Protein AF-0000000069703713 (afdb_homodimer)

Nearest PDB structures (foldseek):
  3g68-assembly1_B  TM=9.182E-01  e=4.072E-23  Clostridioides difficile 630
  3knz-assembly3_F  TM=9.011E-01  e=2.099E-21  Salmonella enterica subsp. enterica serovar Typhimurium
  3knz-assembly1_B  TM=8.961E-01  e=1.619E-21  Salmonella enterica subsp. enterica serovar Typhimurium
  3knz-assembly2_C  TM=8.977E-01  e=2.583E-21  Salmonella enterica subsp. enterica serovar Typhimurium
  3tbf-assembly1_B  TM=8.694E-01  e=6.570E-21  Francisella tularensis subsp. tularensis

Radius of gyration: 24.42 Å; Cα contacts (8 Å, |Δi|>4): 1445; chains: 2; bounding box: 56×68×53 Å

Solvent-accessible surface area (backbone atoms only — not comparable to full-atom values): 35842 Å² total; per-residue (Å²): 132,83,80,45,65,64,53,39,53,71,42,33,42,62,44,51,51,52,36,68,73,44,41,65,72,36,39,37,53,59,46,55,47,33,65,74,34,84,71,53,23,36,37,36,35,22,52,53,61,48,31,21,26,46,42,22,30,41,45,44,28,35,70,72,59,61,25,44,69,46,79,38,44,25,55,57,38,61,76,58,47,81,80,64,90,70,58,59,42,34,39,38,44,34,59,72,14,32,49,40,43,51,47,53,27,48,51,57,44,43,74,71,71,44,64,35,30,23,39,16,33,29,76,81,21,66,38,32,67,69,37,77,32,58,28,52,48,62,69,51,84,74,85,51,98,59,82,50,39,60,39,49,36,47,29,50,49,49,48,50,50,42,50,46,46,28,40,58,67,66,72,40,50,71,67,54,50,52,48,52,53,50,50,51,49,50,52,40,68,42,43,67,58,39,52,53,52,42,50,53,49,47,63,75,41,43,65,60,51,39,67,44,58,29,40,38,27,29,7,54,71,28,34,26,15,42,14,39,38,41,16,49,44,25,15,54,49,49,40,41,57,41,40,37,29,42,51,66,62,34,73,54,42,60,59,59,38,64,32,67,50,28,33,34,37,42,46,37,48,51,96,44,71,68,61,49,50,50,47,63,66,46,36,86,48,27,59,42,56,35,34,39,32,23,29,71,60,79,49,97,49,33,50,44,54,60,55,72,59,60,66,59,59,37,43,70,57,58,41,54,47,44,53,48,52,23,56,50,33,11,49,64,61,67,48,62,83,86,58,74,89,69,84,54,51,46,71,75,66,58,51,52,102,130,82,79,47,64,65,53,38,54,70,42,32,43,62,42,50,50,51,35,67,73,42,42,66,72,37,39,38,53,59,45,55,47,33,63,76,36,83,72,54,23,36,36,36,35,22,53,54,61,48,33,22,24,47,41,22,30,39,47,44,28,34,68,72,60,61,25,43,68,45,78,37,43,24,56,58,38,60,77,58,47,79,82,63,88,71,56,59,40,34,39,37,44,34,58,73,15,33,49,39,42,50,47,53,28,49,49,57,44,44,73,72,71,43,66,36,30,22,40,16,34,30,76,82,21,66,39,32,68,70,37,75,31,59,27,52,49,62,69,51,84,75,86,50,97,58,82,49,39,61,40,50,37,47,29,50,50,49,48,49,48,42,50,45,46,27,42,57,68,66,71,38,51,72,66,54,49,51,48,52,53,51,51,50,51,50,53,38,70,43,42,66,59,37,53,52,52,41,51,52,51,47,63,73,41,42,65,59,50,39,67,46,57,29,40,40,28,29,7,55,71,27,35,26,15,42,13,38,38,41,15,49,44,25,16,53,50,49,39,39,59,40,41,37,29,42,52,66,62,33,71,53,41,60,60,59,37,64,32,65,50,29,33,35,38,43,48,38,48,50,95,45,72,67,61,50,50,50,46,63,67,47,35,84,47,28,59,41,57,34,34,39,31,22,30,71,62,80,49,96,48,34,53,44,55,60,55,72,57,61,66,61,59,36,43,68,56,57,42,53,46,45,54,49,50,23,55,49,34,12,49,62,60,66,48,61,83,86,58,73,88,69,82,53,53,45,71,76,66,58,50,51,102

Secondary structure (DSSP, 8-state):
----HHHHHHHHHHHHHHHHHHHHHHTHHHHHHHHHS--SEEEEE--HHHHHHHHHHHHIIIIIH--EEEEE-HHHHHHH-PPPTT--EEEEE-SSS-BHHHHHHHHHHHHTT--EEEEES-TTSHHHHHSSEEEE-------SSS-SHHHHHHHHHHHHHHHHHHHHTTSS-HHHHHHHHHHHHHHHHHHHHHHHHHHHHHHHTHHHHHH-SEEEEEE-TTHHHHHHHHHHHHHHHT-S-EEEEEHHHHTTTGGGG--TTEEEEEEESS--HHHHHHHHHHGGGSSEEEEEESS----TTEEE------GGGTHHHHHHHHHHHHHHHHHHTT--TTS-S-SSHHHHHT-B-/----HHHHHHHHHHHHHHHHHHHHHHTHHHHHHHHHS--SEEEEE--HHHHHHHHHHHHIIIIIH--EEEEE-HHHHHHH-PPPTT--EEEEE-SSS-BHHHHHHHHHHHHTT--EEEEES-TTSHHHHHSSEEEE-------SSS-SHHHHHHHHHHHHHHHHHHHHTTSS-HHHHHHHHHHHHHHHHHHHHHHHHHHHHHHHTHHHHHH-SEEEEEE-TTHHHHHHHHHHHHHHHT-S-EEEEEHHHHTTTGGGG--TTEEEEEEESS--HHHHHHHHHHGGGSSEEEEEESS----TTEEE------GGGTHHHHHHHHHHHHHHHHHHTT--TTS-S-SSHHHHHT-B-

Foldseek 3Di:
DDDDLVNLLVCLLVQLVVCLVCVCVLCVVLLVLLLVDAAQEEEEADDFLLLLLCQLQQCVLCVQQNRHYHYDHQQCCLPPNDDDPNGQAYEYEDAALWFPSSLSSQVNCVVVPHFYEYEYCDCPHPNNVSGPYYRHLRSHDDPQPQDHSSSLSSNSSSSVSSLSSRVSVVSADPVRSVVVSVVSNVLSVLSVLLVVLLVVLCVLCVVLLQQAQEEAEEDARSCLSLQQNLQSLQCLQVVHHYGYYYLVRCVVPVLVVAAARYEYEYEEADDDPSSVVVQVVRQVGYVHYAYEYCPPDDDSRYRHSHHRDDSSCSSSRSNSSSSVSNNSSSVSNVHDSVDDPDDCVCVVVVRTD/DDDDLVNLLVCLLVQLVVCLVCVCVLCVVLLVLLLVDAAQEEEEADDFLLLLLCQLQQCVLCVQQNRHYHYDHQQCCLPPNDDDPNGQAYEYEDAALWFPSSLSSQVNCVVVPHFYEYEYCDCPHPNNVSGPYYRHLRRHDDPQPQDHSSSLSSNSSSSVSSLSSRVSVVSADPVRSVVVSVVSNVLSVLSVLLVVLLVVLCVLCVVLLQQAQEEAEEDARSCLSLQQNLQSLQCLQVVHHYGYYYLVRCVVPVLVVAAARYEYEYEEADDDPSSVVVQVVRQVGYVHYAYEYCPPDDDSRYRHSHHRDDSSCSSSRSNSSSSVSNNSSSVSNVHDSVDDPDDCVCVVVVRTD

InterPro domains:
  IPR001347 SIS domain [PF01380] (39-163)
  IPR001347 SIS domain [PS51464] (29-171)
  IPR035466 GlmS/AgaS, SIS domain 1 [cd05008] (41-155)
  IPR035490 GlmS/FrlB, SIS domain 2 [cd05009] (202-346)
  IPR046348 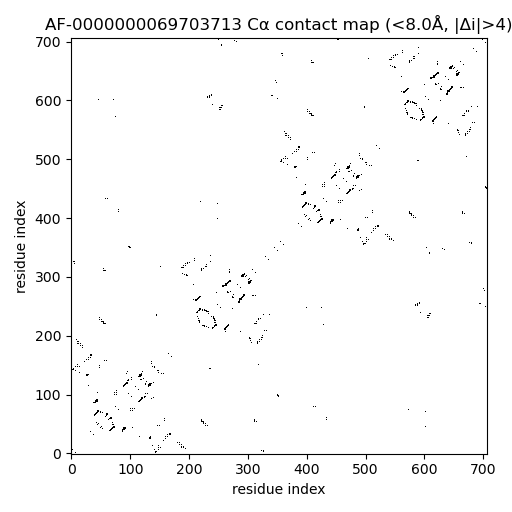SIS domain superfamily [SSF53697] (5-342)

Structure (mmCIF, N/CA/C/O backbone):
data_AF-0000000069703713-model_v1
#
loop_
_entity.id
_entity.type
_entity.pdbx_description
1 polymer 'Glutamine--fructose-6-phosphate aminotransferase'
#
loop_
_atom_site.group_PDB
_atom_site.id
_atom_site.type_symbol
_atom_site.label_atom_id
_atom_site.label_alt_id
_atom_site.label_comp_id
_atom_site.label_asym_id
_atom_site.label_entity_id
_atom_site.label_seq_id
_atom_site.pdbx_PDB_ins_code
_atom_site.Cartn_x
_atom_site.Cartn_y
_atom_site.Cartn_z
_atom_site.occupancy
_atom_site.B_iso_or_equiv
_atom_site.auth_seq_id
_atom_site.auth_comp_id
_atom_site.auth_asym_id
_atom_site.auth_atom_id
_atom_site.pdbx_PDB_model_num
ATOM 1 N N . MET A 1 1 ? 12.289 36.125 -5.887 1 68.69 1 MET A N 1
ATOM 2 C CA . MET A 1 1 ? 12.961 34.844 -5.773 1 68.69 1 MET A CA 1
ATOM 3 C C . MET A 1 1 ? 12.008 33.719 -6.141 1 68.69 1 MET A C 1
ATOM 5 O O . MET A 1 1 ? 10.805 33.812 -5.898 1 68.69 1 MET A O 1
ATOM 9 N N . ARG A 1 2 ? 12.43 32.75 -6.898 1 86.44 2 ARG A N 1
ATOM 10 C CA . ARG A 1 2 ? 11.617 31.609 -7.309 1 86.44 2 ARG A CA 1
ATOM 11 C C . ARG A 1 2 ? 11.234 30.75 -6.109 1 86.44 2 ARG A C 1
ATOM 13 O O . ARG A 1 2 ? 12.078 30.469 -5.25 1 86.44 2 ARG A O 1
ATOM 20 N N . PRO A 1 3 ? 10 30.469 -5.969 1 92.5 3 PRO A N 1
ATOM 21 C CA . PRO A 1 3 ? 9.555 29.656 -4.836 1 92.5 3 PRO A CA 1
ATOM 22 C C . PRO A 1 3 ? 10.242 28.281 -4.797 1 92.5 3 PRO A C 1
ATOM 24 O O . PRO A 1 3 ? 10.57 27.719 -5.844 1 92.5 3 PRO A O 1
ATOM 27 N N . THR A 1 4 ? 10.508 27.875 -3.604 1 94.31 4 THR A N 1
ATOM 28 C CA . THR A 1 4 ? 11 26.531 -3.318 1 94.31 4 THR A CA 1
ATOM 29 C C . THR A 1 4 ? 10.078 25.797 -2.346 1 94.31 4 THR A C 1
ATOM 31 O O . THR A 1 4 ? 9.07 26.359 -1.905 1 94.31 4 THR A O 1
ATOM 34 N N . MET A 1 5 ? 10.391 24.578 -2.061 1 95.88 5 MET A N 1
ATOM 35 C CA . MET A 1 5 ? 9.633 23.859 -1.046 1 95.88 5 MET A CA 1
ATOM 36 C C . MET A 1 5 ? 9.641 24.609 0.282 1 95.88 5 MET A C 1
ATOM 38 O O . MET A 1 5 ? 8.617 24.672 0.97 1 95.88 5 MET A O 1
ATOM 42 N N . MET A 1 6 ? 10.789 25.203 0.591 1 96.06 6 MET A N 1
ATOM 43 C CA . MET A 1 6 ? 10.922 25.906 1.868 1 96.06 6 MET A CA 1
ATOM 44 C C . MET A 1 6 ? 10.008 27.125 1.922 1 96.06 6 MET A C 1
ATOM 46 O O . MET A 1 6 ? 9.516 27.484 2.99 1 96.06 6 MET A O 1
ATOM 50 N N . THR A 1 7 ? 9.789 27.719 0.748 1 96.44 7 THR A N 1
ATOM 51 C CA . THR A 1 7 ? 8.836 28.812 0.687 1 96.44 7 THR A CA 1
ATOM 52 C C . THR A 1 7 ? 7.469 28.375 1.208 1 96.44 7 THR A C 1
ATOM 54 O O . THR A 1 7 ? 6.906 29.016 2.102 1 96.44 7 THR A O 1
ATOM 57 N N . TYR A 1 8 ? 6.988 27.281 0.753 1 96.19 8 TYR A N 1
ATOM 58 C CA . TYR A 1 8 ? 5.652 26.812 1.101 1 96.19 8 TYR A CA 1
ATOM 59 C C . TYR A 1 8 ? 5.629 26.234 2.512 1 96.19 8 TYR A C 1
ATOM 61 O O . TYR A 1 8 ? 4.625 26.344 3.221 1 96.19 8 TYR A O 1
ATOM 69 N N . ILE A 1 9 ? 6.723 25.609 2.939 1 97.31 9 ILE A N 1
ATOM 70 C CA . ILE A 1 9 ? 6.82 25.109 4.309 1 97.31 9 ILE A CA 1
ATOM 71 C C . ILE A 1 9 ? 6.719 26.281 5.289 1 97.31 9 ILE A C 1
ATOM 73 O O . ILE A 1 9 ? 5.973 26.219 6.27 1 97.31 9 ILE A O 1
ATOM 77 N N . SER A 1 10 ? 7.348 27.344 5.004 1 97.06 10 SER A N 1
ATOM 78 C CA . SER A 1 10 ? 7.367 28.516 5.867 1 97.06 10 SER A CA 1
ATOM 79 C C . SER A 1 10 ? 6 29.188 5.914 1 97.06 10 SER A C 1
ATOM 81 O O . SER A 1 10 ? 5.68 29.891 6.879 1 97.06 10 SER A O 1
ATOM 83 N N . GLU A 1 11 ? 5.215 28.969 4.918 1 96.56 11 GLU A N 1
ATOM 84 C CA . GLU A 1 11 ? 3.896 29.594 4.824 1 96.56 11 GLU A CA 1
ATOM 85 C C . GLU A 1 11 ? 2.832 28.719 5.488 1 96.56 11 GLU A C 1
ATOM 87 O O . GLU A 1 11 ? 1.693 29.156 5.672 1 96.56 11 GLU A O 1
ATOM 92 N N . GLU A 1 12 ? 3.182 27.547 5.883 1 97.5 12 GLU A N 1
ATOM 93 C CA . GLU A 1 12 ? 2.201 26.594 6.387 1 97.5 12 GLU A CA 1
ATOM 94 C C . GLU A 1 12 ? 1.454 27.156 7.594 1 97.5 12 GLU A C 1
ATOM 96 O O . GLU A 1 12 ? 0.23 27.031 7.684 1 97.5 12 GLU A O 1
ATOM 101 N N . PRO A 1 13 ? 2.18 27.812 8.594 1 97.62 13 PRO A N 1
ATOM 102 C CA . PRO A 1 13 ? 1.431 28.312 9.742 1 97.62 13 PRO A CA 1
ATOM 103 C C . PRO A 1 13 ? 0.309 29.281 9.344 1 97.62 13 PRO A C 1
ATOM 105 O O . PRO A 1 13 ? -0.834 29.109 9.781 1 97.62 13 PRO A O 1
ATOM 108 N N . ALA A 1 14 ? 0.618 30.188 8.477 1 97.19 14 ALA A N 1
ATOM 109 C CA . ALA A 1 14 ? -0.374 31.172 8.055 1 97.19 14 ALA A CA 1
ATOM 110 C C . ALA A 1 14 ? -1.484 30.516 7.238 1 97.19 14 ALA A C 1
ATOM 112 O O . ALA A 1 14 ? -2.662 30.828 7.414 1 97.19 14 ALA A O 1
ATOM 113 N N . CYS A 1 15 ? -1.115 29.641 6.383 1 96.88 15 CYS A N 1
ATOM 114 C CA . CYS A 1 15 ? -2.074 28.969 5.52 1 96.88 15 CYS A CA 1
ATOM 115 C C . CYS A 1 15 ? -3.053 28.141 6.344 1 96.88 15 CYS A C 1
ATOM 117 O O . CYS A 1 15 ? -4.266 28.234 6.152 1 96.88 15 CYS A O 1
ATOM 119 N N . LEU A 1 16 ? -2.557 27.359 7.27 1 98.12 16 LEU A N 1
ATOM 120 C CA . LEU A 1 16 ? -3.395 26.5 8.086 1 98.12 16 LEU A CA 1
ATOM 121 C C . LEU A 1 16 ? -4.273 27.312 9.023 1 98.12 16 LEU A C 1
ATOM 123 O O . LEU A 1 16 ? -5.426 26.953 9.281 1 98.12 16 LEU A O 1
ATOM 127 N N . ALA A 1 17 ? -3.711 28.406 9.516 1 97.62 17 ALA A N 1
ATOM 128 C CA . ALA A 1 17 ? -4.512 29.297 10.344 1 97.62 17 ALA A CA 1
ATOM 129 C C . ALA A 1 17 ? -5.699 29.859 9.562 1 97.62 17 ALA A C 1
ATOM 131 O O . ALA A 1 17 ? -6.801 29.984 10.102 1 97.62 17 ALA A O 1
ATOM 132 N N . GLN A 1 18 ? -5.453 30.203 8.359 1 96.75 18 GLN A N 1
ATOM 133 C CA . GLN A 1 18 ? -6.52 30.734 7.512 1 96.75 18 GLN A CA 1
ATOM 134 C C . GLN A 1 18 ? -7.59 29.672 7.266 1 96.75 18 GLN A C 1
ATOM 136 O O . GLN A 1 18 ? -8.781 29.984 7.246 1 96.75 18 GLN A O 1
ATOM 141 N N . ILE A 1 19 ? -7.195 28.438 7.074 1 97.44 19 ILE A N 1
ATOM 142 C CA . ILE A 1 19 ? -8.133 27.328 6.891 1 97.44 19 ILE A CA 1
ATOM 143 C C . ILE A 1 19 ? -9.016 27.188 8.125 1 97.44 19 ILE A C 1
ATOM 145 O O . ILE A 1 19 ? -10.234 27.078 8.016 1 97.44 19 ILE A O 1
ATOM 149 N N . LEU A 1 20 ? -8.414 27.297 9.281 1 97.69 20 LEU A N 1
ATOM 150 C CA . LEU A 1 20 ? -9.148 27.141 10.539 1 97.69 20 LEU A CA 1
ATOM 151 C C . LEU A 1 20 ? -10.18 28.25 10.703 1 97.69 20 LEU A C 1
ATOM 153 O O . LEU A 1 20 ? -11.289 28 11.18 1 97.69 20 LEU A O 1
ATOM 157 N N . ARG A 1 21 ? -9.859 29.391 10.227 1 95.94 21 ARG A N 1
ATOM 158 C CA . ARG A 1 21 ? -10.758 30.531 10.383 1 95.94 21 ARG A CA 1
ATOM 159 C C . ARG A 1 21 ? -11.961 30.406 9.453 1 95.94 21 ARG A C 1
ATOM 161 O O . ARG A 1 21 ? -13.07 30.812 9.805 1 95.94 21 ARG A O 1
ATOM 168 N N . GLY A 1 22 ? -11.781 29.781 8.281 1 95.12 22 GLY A N 1
ATOM 169 C CA . GLY A 1 22 ? -12.828 29.828 7.273 1 95.12 22 GLY A CA 1
ATOM 170 C C . GLY A 1 22 ? -13.375 28.453 6.941 1 95.12 22 GLY A C 1
ATOM 171 O O . GLY A 1 22 ? -14.07 28.281 5.938 1 95.12 22 GLY A O 1
ATOM 172 N N . TYR A 1 23 ? -13.117 27.453 7.793 1 94.56 23 TYR A N 1
ATOM 173 C CA . TYR A 1 23 ? -13.383 26.078 7.363 1 94.56 23 TYR A CA 1
ATOM 174 C C . TYR A 1 23 ? -14.883 25.828 7.227 1 94.56 23 TYR A C 1
ATOM 176 O O . TYR A 1 23 ? -15.312 25.078 6.355 1 94.56 23 TYR A O 1
ATOM 184 N N . ARG A 1 24 ? -15.727 26.5 8.016 1 94.25 24 ARG A N 1
ATOM 185 C CA . ARG A 1 24 ? -17.156 26.25 7.965 1 94.25 24 ARG A CA 1
ATOM 186 C C . ARG A 1 24 ? -17.75 26.688 6.625 1 94.25 24 ARG A C 1
ATOM 188 O O . ARG A 1 24 ? -18.578 25.984 6.039 1 94.25 24 ARG A O 1
ATOM 195 N N . GLN A 1 25 ? -17.25 27.828 6.191 1 95.62 25 GLN A N 1
ATOM 196 C CA . GLN A 1 25 ? -17.719 28.328 4.898 1 95.62 25 GLN A CA 1
ATOM 197 C C . GLN A 1 25 ? -17.172 27.469 3.758 1 95.62 25 GLN A C 1
ATOM 199 O O . GLN A 1 25 ? -17.906 27.109 2.838 1 95.62 25 GLN A O 1
ATOM 204 N N . LYS A 1 26 ? -15.93 27.109 3.832 1 95.62 26 LYS A N 1
ATOM 205 C CA . LYS A 1 26 ? -15.258 26.391 2.76 1 95.62 26 LYS A CA 1
ATOM 206 C C . LYS A 1 26 ? -15.766 24.953 2.672 1 95.62 26 LYS A C 1
ATOM 208 O O . LYS A 1 26 ? -15.719 24.328 1.604 1 95.62 26 LYS A O 1
ATOM 213 N N . LEU A 1 27 ? -16.266 24.406 3.834 1 96.75 27 LEU A N 1
ATOM 214 C CA . LEU A 1 27 ? -16.75 23.016 3.896 1 96.75 27 LEU A CA 1
ATOM 215 C C . LEU A 1 27 ? -18.266 22.984 4.07 1 96.75 27 LEU A C 1
ATOM 217 O O . LEU A 1 27 ? -18.812 21.984 4.547 1 96.75 27 LEU A O 1
ATOM 221 N N . ALA A 1 28 ? -18.969 24.031 3.662 1 96.31 28 ALA A N 1
ATOM 222 C CA . ALA A 1 28 ? -20.406 24.172 3.877 1 96.31 28 ALA A CA 1
ATOM 223 C C . ALA A 1 28 ? -21.188 23.078 3.15 1 96.31 28 ALA A C 1
ATOM 225 O O . ALA A 1 28 ? -22.219 22.609 3.639 1 96.31 28 ALA A O 1
ATOM 226 N N . ALA A 1 29 ? -20.703 22.703 1.994 1 96.69 29 ALA A N 1
ATOM 227 C CA . ALA A 1 29 ? -21.406 21.703 1.193 1 96.69 29 ALA A CA 1
ATOM 228 C C . ALA A 1 29 ? -21.516 20.375 1.938 1 96.69 29 ALA A C 1
ATOM 230 O O . ALA A 1 29 ? -22.562 19.734 1.936 1 96.69 29 ALA A O 1
ATOM 231 N N . ILE A 1 30 ? -20.469 20 2.555 1 96.75 30 ILE A N 1
ATOM 232 C CA . ILE A 1 30 ? -20.453 18.703 3.246 1 96.75 30 ILE A CA 1
ATOM 233 C C . ILE A 1 30 ? -21.25 18.812 4.547 1 96.75 30 ILE A C 1
ATOM 235 O O . ILE A 1 30 ? -21.906 17.859 4.965 1 96.75 30 ILE A O 1
ATOM 239 N N . GLU A 1 31 ? -21.203 19.953 5.172 1 96.38 31 GLU A N 1
ATOM 240 C CA . GLU A 1 31 ? -22.016 20.172 6.367 1 96.38 31 GLU A CA 1
ATOM 241 C C . GLU A 1 31 ? -23.5 20.031 6.055 1 96.38 31 GLU A C 1
ATOM 243 O O . GLU A 1 31 ? -24.234 19.359 6.789 1 96.38 31 GLU A O 1
ATOM 248 N N . THR A 1 32 ? -23.922 20.625 4.992 1 97.06 32 THR A N 1
ATOM 249 C CA . THR A 1 32 ? -25.312 20.547 4.562 1 97.06 32 THR A CA 1
ATOM 250 C C . THR A 1 32 ? -25.703 19.109 4.262 1 97.06 32 THR A C 1
ATOM 252 O O . THR A 1 32 ? -26.766 18.641 4.688 1 97.06 32 THR A O 1
ATOM 255 N N . PHE A 1 33 ? -24.828 18.453 3.602 1 97.25 33 PHE A N 1
ATOM 256 C CA . PHE A 1 33 ? -25.094 17.062 3.26 1 97.25 33 PHE A CA 1
ATOM 257 C C . PHE A 1 33 ? -25.219 16.203 4.516 1 97.25 33 PHE A C 1
ATOM 259 O O . PHE A 1 33 ? -26.172 15.422 4.652 1 97.25 33 PHE A O 1
ATOM 266 N N . ALA A 1 34 ? -24.297 16.406 5.445 1 96.25 34 ALA A N 1
ATOM 267 C CA . ALA A 1 34 ? -24.25 15.586 6.656 1 96.25 34 ALA A CA 1
ATOM 268 C C . ALA A 1 34 ? -25.438 15.875 7.562 1 96.25 34 ALA A C 1
ATOM 270 O O . ALA A 1 34 ? -25.828 15.031 8.375 1 96.25 34 ALA A O 1
ATOM 271 N N . ARG A 1 35 ? -25.984 17.031 7.41 1 95.44 35 ARG A N 1
ATOM 272 C CA . ARG A 1 35 ? -27.188 17.391 8.164 1 95.44 35 ARG A CA 1
ATOM 273 C C . ARG A 1 35 ? -28.391 16.609 7.66 1 95.44 35 ARG A C 1
ATOM 275 O O . ARG A 1 35 ? -29.281 16.266 8.438 1 95.44 35 ARG A O 1
ATOM 282 N N . GLN A 1 36 ? -28.328 16.281 6.402 1 96.12 36 GLN A N 1
ATOM 283 C CA . GLN A 1 36 ? -29.5 15.688 5.758 1 96.12 36 GLN A CA 1
ATOM 284 C C . GLN A 1 36 ? -29.359 14.172 5.645 1 96.12 36 GLN A C 1
ATOM 286 O O . GLN A 1 36 ? -30.359 13.461 5.492 1 96.12 36 GLN A O 1
ATOM 291 N N . HIS A 1 37 ? -28.125 13.742 5.719 1 96.12 37 HIS A N 1
ATOM 292 C CA . HIS A 1 37 ? -27.875 12.328 5.492 1 96.12 37 HIS A CA 1
ATOM 293 C C . HIS A 1 37 ? -26.922 11.758 6.527 1 96.12 37 HIS A C 1
ATOM 295 O O . HIS A 1 37 ? -25.859 12.328 6.766 1 96.12 37 HIS A O 1
ATOM 301 N N . PRO A 1 38 ? -27.312 10.648 7.113 1 95.12 38 PRO A N 1
ATOM 302 C CA . PRO A 1 38 ? -26.312 9.977 7.961 1 95.12 38 PRO A CA 1
ATOM 303 C C . PRO A 1 38 ? -25.094 9.508 7.18 1 95.12 38 PRO A C 1
ATOM 305 O O . PRO A 1 38 ? -25.234 8.992 6.066 1 95.12 38 PRO A O 1
ATOM 308 N N . VAL A 1 39 ? -23.938 9.719 7.762 1 97 39 VAL A N 1
ATOM 309 C CA . VAL A 1 39 ? -22.688 9.289 7.129 1 97 39 VAL A CA 1
ATOM 310 C C . VAL A 1 39 ? -22 8.25 8 1 97 39 VAL A C 1
ATOM 312 O O . VAL A 1 39 ? -21.453 8.578 9.055 1 97 39 VAL A O 1
ATOM 315 N N . ARG A 1 40 ? -22.016 7.016 7.531 1 96.12 40 ARG A N 1
ATOM 316 C CA . ARG A 1 40 ? -21.391 5.938 8.281 1 96.12 40 ARG A CA 1
ATOM 317 C C . ARG A 1 40 ? -20.141 5.438 7.574 1 96.12 40 ARG A C 1
ATOM 319 O O . ARG A 1 40 ? -19.234 4.891 8.211 1 96.12 40 ARG A O 1
ATOM 326 N N . ARG A 1 41 ? -20.094 5.609 6.262 1 97.12 41 ARG A N 1
ATOM 327 C CA . ARG A 1 41 ? -18.969 5.164 5.441 1 97.12 41 ARG A CA 1
ATOM 328 C C . ARG A 1 41 ? -18.625 6.195 4.375 1 97.12 41 ARG A C 1
ATOM 330 O O . ARG A 1 41 ? -19.5 6.621 3.611 1 97.12 41 ARG A O 1
ATOM 337 N N . ILE A 1 42 ? -17.359 6.57 4.352 1 97.81 42 ILE A N 1
ATOM 338 C CA . ILE A 1 42 ? -16.875 7.539 3.375 1 97.81 42 ILE A CA 1
ATOM 339 C C . ILE A 1 42 ? -15.859 6.871 2.443 1 97.81 42 ILE A C 1
ATOM 341 O O . ILE A 1 42 ? -15.016 6.094 2.891 1 97.81 42 ILE A O 1
ATOM 345 N N . LEU A 1 43 ? -16.062 7.051 1.162 1 98.5 43 LEU A N 1
ATOM 346 C CA . LEU A 1 43 ? -15.055 6.684 0.165 1 98.5 43 LEU A CA 1
ATOM 347 C C . LEU A 1 43 ? -14.203 7.887 -0.214 1 98.5 43 LEU A C 1
ATOM 349 O O . LEU A 1 43 ? -14.719 8.906 -0.681 1 98.5 43 LEU A O 1
ATOM 353 N N . LEU A 1 44 ? -12.945 7.793 0.066 1 98.75 44 LEU A N 1
ATOM 354 C CA . LEU A 1 44 ? -11.984 8.797 -0.383 1 98.75 44 LEU A CA 1
ATOM 355 C C . LEU A 1 44 ? -11.258 8.328 -1.641 1 98.75 44 LEU A C 1
ATOM 357 O O . LEU A 1 44 ? -10.625 7.273 -1.644 1 98.75 44 LEU A O 1
ATOM 361 N N . LEU A 1 45 ? -11.383 9.07 -2.73 1 98.69 45 LEU A N 1
ATOM 362 C CA . LEU A 1 45 ? -10.633 8.844 -3.961 1 98.69 45 LEU A CA 1
ATOM 363 C C . LEU A 1 45 ? -9.383 9.703 -3.998 1 98.69 45 LEU A C 1
ATOM 365 O O . LEU A 1 45 ? -9.469 10.938 -4.043 1 98.69 45 LEU A O 1
ATOM 369 N N . ALA A 1 46 ? -8.258 9.047 -3.91 1 97.62 46 ALA A N 1
ATOM 370 C CA . ALA A 1 46 ? -7.02 9.805 -3.781 1 97.62 46 ALA A CA 1
ATOM 371 C C . ALA A 1 46 ? -5.828 9 -4.289 1 97.62 46 ALA A C 1
ATOM 373 O O . ALA A 1 46 ? -5.844 7.766 -4.262 1 97.62 46 ALA A O 1
ATOM 374 N N . THR A 1 47 ? -4.809 9.688 -4.715 1 95 47 THR A N 1
ATOM 375 C CA . THR A 1 47 ? -3.547 9.094 -5.137 1 95 47 THR A CA 1
ATOM 376 C C . THR A 1 47 ? -2.367 9.945 -4.68 1 95 47 THR A C 1
ATOM 378 O O . THR A 1 47 ? -2.543 11.094 -4.281 1 95 47 THR A O 1
ATOM 381 N N . GLY A 1 48 ? -1.2 9.367 -4.57 1 94.62 48 GLY A N 1
ATOM 382 C CA . GLY A 1 48 ? 0.005 10.094 -4.207 1 94.62 48 GLY A CA 1
ATOM 383 C C . GLY A 1 48 ? -0.082 10.742 -2.838 1 94.62 48 GLY A C 1
ATOM 384 O O . GLY A 1 48 ? -0.429 10.086 -1.854 1 94.62 48 GLY A O 1
ATOM 385 N N . SER A 1 49 ? 0.252 12.031 -2.826 1 96.31 49 SER A N 1
ATOM 386 C CA . SER A 1 49 ? 0.258 12.766 -1.565 1 96.31 49 SER A CA 1
ATOM 387 C C . SER A 1 49 ? -1.147 12.875 -0.983 1 96.31 49 SER A C 1
ATOM 389 O O . SER A 1 49 ? -1.321 12.875 0.237 1 96.31 49 SER A O 1
ATOM 391 N N . SER A 1 50 ? -2.137 12.938 -1.841 1 97.12 50 SER A N 1
ATOM 392 C CA . SER A 1 50 ? -3.516 12.992 -1.366 1 97.12 50 SER A CA 1
ATOM 393 C C . SER A 1 50 ? -3.902 11.711 -0.639 1 97.12 50 SER A C 1
ATOM 395 O O . SER A 1 50 ? -4.586 11.75 0.386 1 97.12 50 SER A O 1
ATOM 397 N N . LEU A 1 51 ? -3.471 10.625 -1.196 1 97.94 51 LEU A N 1
ATOM 398 C CA . LEU A 1 51 ? -3.721 9.344 -0.544 1 97.94 51 LEU A CA 1
ATOM 399 C C . LEU A 1 51 ? -3.018 9.273 0.807 1 97.94 51 LEU A C 1
ATOM 401 O O . LEU A 1 51 ? -3.598 8.812 1.792 1 97.94 51 LEU A O 1
ATOM 405 N N . ASN A 1 52 ? -1.773 9.695 0.842 1 98.5 52 ASN A N 1
ATOM 406 C CA . ASN A 1 52 ? -1.026 9.703 2.096 1 98.5 52 ASN A CA 1
ATOM 407 C C . ASN A 1 52 ? -1.704 10.578 3.145 1 98.5 52 ASN A C 1
ATOM 409 O O . ASN A 1 52 ? -1.742 10.227 4.324 1 98.5 52 ASN A O 1
ATOM 413 N N . ALA A 1 53 ? -2.209 11.688 2.705 1 98.69 53 ALA A N 1
ATOM 414 C CA . ALA A 1 53 ? -2.943 12.57 3.609 1 98.69 53 ALA A CA 1
ATOM 415 C C . ALA A 1 53 ? -4.191 11.883 4.156 1 98.69 53 ALA A C 1
ATOM 417 O O . ALA A 1 53 ? -4.508 12.008 5.34 1 98.69 53 ALA A O 1
ATOM 418 N N . ALA A 1 54 ? -4.855 11.188 3.291 1 98.81 54 ALA A N 1
ATOM 419 C CA . ALA A 1 54 ? -6.039 10.438 3.707 1 98.81 54 ALA A CA 1
ATOM 420 C C . ALA A 1 54 ? -5.68 9.391 4.754 1 98.81 54 ALA A C 1
ATOM 422 O O . ALA A 1 54 ? -6.426 9.18 5.715 1 98.81 54 ALA A O 1
ATOM 423 N N . LEU A 1 55 ? -4.531 8.766 4.562 1 98.62 55 LEU A N 1
ATOM 424 C CA . LEU A 1 55 ? -4.066 7.785 5.539 1 98.62 55 LEU A CA 1
ATOM 425 C C . LEU A 1 55 ? -3.84 8.438 6.898 1 98.62 55 LEU A C 1
ATOM 427 O O . LEU A 1 55 ? -4.148 7.844 7.938 1 98.62 55 LEU A O 1
ATOM 431 N N . CYS A 1 56 ? -3.404 9.609 6.922 1 98.81 56 CYS A N 1
ATOM 432 C CA . CYS A 1 56 ? -3.141 10.336 8.156 1 98.81 56 CYS A CA 1
ATOM 433 C C . CYS A 1 56 ? -4.434 10.617 8.906 1 98.81 56 CYS A C 1
ATOM 435 O O . CYS A 1 56 ? -4.449 10.633 10.141 1 98.81 56 CYS A O 1
ATOM 437 N N . ALA A 1 57 ? -5.504 10.812 8.172 1 98.62 57 ALA A N 1
ATOM 438 C CA . ALA A 1 57 ? -6.738 11.289 8.781 1 98.62 57 ALA A CA 1
ATOM 439 C C . ALA A 1 57 ? -7.695 10.133 9.062 1 98.62 57 ALA A C 1
ATOM 441 O O . ALA A 1 57 ? -8.664 10.289 9.812 1 98.62 57 ALA A O 1
ATOM 442 N N . ARG A 1 58 ? -7.43 9.016 8.445 1 98.25 58 ARG A N 1
ATOM 443 C CA . ARG A 1 58 ? -8.367 7.895 8.406 1 98.25 58 ARG A CA 1
ATOM 444 C C . ARG A 1 58 ? -8.828 7.512 9.805 1 98.25 58 ARG A C 1
ATOM 446 O O . ARG A 1 58 ? -10.023 7.395 10.062 1 98.25 58 ARG A O 1
ATOM 453 N N . TYR A 1 59 ? -7.867 7.406 10.734 1 97.31 59 TYR A N 1
ATOM 454 C CA . TYR A 1 59 ? -8.195 6.812 12.023 1 97.31 59 TYR A CA 1
ATOM 455 C C . TYR A 1 59 ? -8.867 7.832 12.938 1 97.31 59 TYR A C 1
ATOM 457 O O . TYR A 1 59 ? -9.477 7.461 13.938 1 97.31 59 TYR A O 1
ATOM 465 N N . PHE A 1 60 ? -8.727 9.117 12.57 1 98.12 60 PHE A N 1
ATOM 466 C CA . PHE A 1 60 ? -9.523 10.117 13.273 1 98.12 60 PHE A CA 1
ATOM 467 C C . PHE A 1 60 ? -11.008 9.922 13 1 98.12 60 PHE A C 1
ATOM 469 O O . PHE A 1 60 ? -11.828 9.977 13.914 1 98.12 60 PHE A O 1
ATOM 476 N N . PHE A 1 61 ? -11.398 9.609 11.758 1 97.62 61 PHE A N 1
ATOM 477 C CA . PHE A 1 61 ? -12.766 9.273 11.383 1 97.62 61 PHE A CA 1
ATOM 478 C C . PHE A 1 61 ? -13.242 8.031 12.125 1 97.62 61 PHE A C 1
ATOM 480 O O . PHE A 1 61 ? -14.297 8.039 12.766 1 97.62 61 PHE A O 1
ATOM 487 N N . GLU A 1 62 ? -12.414 7.051 12.109 1 96.69 62 GLU A N 1
ATOM 488 C CA . GLU A 1 62 ? -12.852 5.711 12.492 1 96.69 62 GLU A CA 1
ATOM 489 C C . GLU A 1 62 ? -12.859 5.551 14.016 1 96.69 62 GLU A C 1
ATOM 491 O O . GLU A 1 62 ? -13.852 5.109 14.594 1 96.69 62 GLU A O 1
ATOM 496 N N . GLN A 1 63 ? -11.773 5.941 14.672 1 95.75 63 GLN A N 1
ATOM 497 C CA . GLN A 1 63 ? -11.602 5.652 16.094 1 95.75 63 GLN A CA 1
ATOM 498 C C . GLN A 1 63 ? -12.32 6.688 16.953 1 95.75 63 GLN A C 1
ATOM 500 O O . GLN A 1 63 ? -12.867 6.355 18.016 1 95.75 63 GLN A O 1
ATOM 505 N N . ARG A 1 64 ? -12.328 7.895 16.453 1 94.75 64 ARG A N 1
ATOM 506 C CA . ARG A 1 64 ? -12.938 8.922 17.297 1 94.75 64 ARG A CA 1
ATOM 507 C C . ARG A 1 64 ? -14.445 9.016 17.047 1 94.75 64 ARG A C 1
ATOM 509 O O . ARG A 1 64 ? -15.219 9.297 17.953 1 94.75 64 ARG A O 1
ATOM 516 N N . PHE A 1 65 ? -14.836 8.688 15.773 1 95.44 65 PHE A N 1
ATOM 517 C CA . PHE A 1 65 ? -16.219 9.047 15.484 1 95.44 65 PHE A CA 1
ATOM 518 C C . PHE A 1 65 ? -16.969 7.871 14.875 1 95.44 65 PHE A C 1
ATOM 520 O O . PHE A 1 65 ? -18.172 7.969 14.609 1 95.44 65 PHE A O 1
ATOM 527 N N . GLY A 1 66 ? -16.344 6.84 14.664 1 95.19 66 GLY A N 1
ATOM 528 C CA . GLY A 1 66 ? -17 5.625 14.203 1 95.19 66 GLY A CA 1
ATOM 529 C C . GLY A 1 66 ? -17.406 5.68 12.742 1 95.19 66 GLY A C 1
ATOM 530 O O . GLY A 1 66 ? -18.328 4.984 12.328 1 95.19 66 GLY A O 1
ATOM 531 N N . VAL A 1 67 ? -16.781 6.551 11.969 1 96.62 67 VAL A N 1
ATOM 532 C CA . VAL A 1 67 ? -17.047 6.645 10.531 1 96.62 67 VAL A CA 1
ATOM 533 C C . VAL A 1 67 ? -16.016 5.828 9.766 1 96.62 67 VAL A C 1
ATOM 535 O O . VAL A 1 67 ? -14.82 6.121 9.82 1 96.62 67 VAL A O 1
ATOM 538 N N . LEU A 1 68 ? -16.453 4.789 9.07 1 96.81 68 LEU A N 1
ATOM 539 C CA . LEU A 1 68 ? -15.547 3.953 8.305 1 96.81 68 LEU A CA 1
ATOM 540 C C . LEU A 1 68 ? -15.031 4.699 7.074 1 96.81 68 LEU A C 1
ATOM 542 O O . LEU A 1 68 ? -15.781 5.434 6.43 1 96.81 68 LEU A O 1
ATOM 546 N N . VAL A 1 69 ? -13.797 4.516 6.789 1 97.44 69 VAL A N 1
ATOM 547 C CA . VAL A 1 69 ? -13.18 5.207 5.664 1 97.44 69 VAL A CA 1
ATOM 548 C C . VAL A 1 69 ? -12.555 4.191 4.711 1 97.44 69 VAL A C 1
ATOM 550 O O . VAL A 1 69 ? -11.727 3.373 5.117 1 97.44 69 VAL A O 1
ATOM 553 N N . ASP A 1 70 ? -12.953 4.215 3.488 1 96.88 70 ASP A N 1
ATOM 554 C CA . ASP A 1 70 ? -12.289 3.508 2.4 1 96.88 70 ASP A CA 1
ATOM 555 C C . ASP A 1 70 ? -11.461 4.469 1.548 1 96.88 70 ASP A C 1
ATOM 557 O O . ASP A 1 70 ? -11.953 5.523 1.141 1 96.88 70 ASP A O 1
ATOM 561 N N . ILE A 1 71 ? -10.273 4.145 1.346 1 97.88 71 ILE A N 1
ATOM 562 C CA . ILE A 1 71 ? -9.406 4.938 0.48 1 97.88 71 ILE A CA 1
ATOM 563 C C . ILE A 1 71 ? -9.07 4.145 -0.783 1 97.88 71 ILE A C 1
ATOM 565 O O . ILE A 1 71 ? -8.539 3.037 -0.705 1 97.88 71 ILE A O 1
ATOM 569 N N . LYS A 1 72 ? -9.398 4.727 -1.901 1 97.75 72 LYS A N 1
ATOM 570 C CA . LYS A 1 72 ? -9.172 4.027 -3.164 1 97.75 72 LYS A CA 1
ATOM 571 C C . LYS A 1 72 ? -8.391 4.902 -4.141 1 97.75 72 LYS A C 1
ATOM 573 O O . LYS A 1 72 ? -8.633 6.105 -4.234 1 97.75 72 LYS A O 1
ATOM 578 N N . GLU A 1 73 ? -7.418 4.266 -4.793 1 97.19 73 GLU A N 1
ATOM 579 C CA . GLU A 1 73 ? -6.762 4.91 -5.926 1 97.19 73 GLU A CA 1
ATOM 580 C C . GLU A 1 73 ? -7.684 4.957 -7.145 1 97.19 73 GLU A C 1
ATOM 582 O O . GLU A 1 73 ? -8.188 3.922 -7.59 1 97.19 73 GLU A O 1
ATOM 587 N N . PRO A 1 74 ? -7.805 6.086 -7.773 1 97.25 74 PRO A N 1
ATOM 588 C CA . PRO A 1 74 ? -8.867 6.309 -8.75 1 97.25 74 PRO A CA 1
ATOM 589 C C . PRO A 1 74 ? -8.781 5.363 -9.945 1 97.25 74 PRO A C 1
ATOM 591 O O . PRO A 1 74 ? -9.797 4.816 -10.391 1 97.25 74 PRO A O 1
ATOM 594 N N . TYR A 1 75 ? -7.621 5.172 -10.484 1 95.25 75 TYR A N 1
ATOM 595 C CA . TYR A 1 75 ? -7.492 4.336 -11.672 1 95.25 75 TYR A CA 1
ATOM 596 C C . TYR A 1 75 ? -7.898 2.898 -11.367 1 95.25 75 TYR A C 1
ATOM 598 O O . TYR A 1 75 ? -8.711 2.314 -12.086 1 95.25 75 TYR A O 1
ATOM 606 N N . ASN A 1 76 ? -7.316 2.373 -10.336 1 95.19 76 ASN A N 1
ATOM 607 C CA . ASN A 1 76 ? -7.656 1.014 -9.93 1 95.19 76 ASN A CA 1
ATOM 608 C C . ASN A 1 76 ? -9.133 0.888 -9.578 1 95.19 76 ASN A C 1
ATOM 610 O O . ASN A 1 76 ? -9.789 -0.091 -9.953 1 95.19 76 ASN A O 1
ATOM 614 N N . PHE A 1 77 ? -9.641 1.83 -8.922 1 97 77 PHE A N 1
ATOM 615 C CA . PHE A 1 77 ? -11.047 1.855 -8.531 1 97 77 PHE A CA 1
ATOM 616 C C . PHE A 1 77 ? -11.953 1.815 -9.758 1 97 77 PHE A C 1
ATOM 618 O O . PHE A 1 77 ? -12.898 1.023 -9.812 1 97 77 PHE A O 1
ATOM 625 N N . THR A 1 78 ? -11.633 2.639 -10.742 1 97.19 78 THR A N 1
ATOM 626 C CA . THR A 1 78 ? -12.461 2.768 -11.938 1 97.19 78 THR A CA 1
ATOM 627 C C . THR A 1 78 ? -12.469 1.464 -12.727 1 97.19 78 THR A C 1
ATOM 629 O O . THR A 1 78 ? -13.523 1.019 -13.188 1 97.19 78 THR A O 1
ATOM 632 N N . HIS A 1 79 ? -11.367 0.79 -12.742 1 95.12 79 HIS A N 1
ATOM 633 C CA . HIS A 1 79 ? -11.242 -0.296 -13.703 1 95.12 79 HIS A CA 1
ATOM 634 C C . HIS A 1 79 ? -11.438 -1.652 -13.039 1 95.12 79 HIS A C 1
ATOM 636 O O . HIS A 1 79 ? -11.812 -2.625 -13.695 1 95.12 79 HIS A O 1
ATOM 642 N N . TYR A 1 80 ? -11.297 -1.705 -11.672 1 94.81 80 TYR A N 1
ATOM 643 C CA . TYR A 1 80 ? -11.227 -3.053 -11.117 1 94.81 80 TYR A CA 1
ATOM 644 C C . TYR A 1 80 ? -12.109 -3.184 -9.883 1 94.81 80 TYR A C 1
ATOM 646 O O . TYR A 1 80 ? -12.367 -4.293 -9.414 1 94.81 80 TYR A O 1
ATOM 654 N N . GLU A 1 81 ? -12.586 -2.102 -9.391 1 94.81 81 GLU A N 1
ATOM 655 C CA . GLU A 1 81 ? -13.297 -2.199 -8.117 1 94.81 81 GLU A CA 1
ATOM 656 C C . GLU A 1 81 ? -14.75 -1.757 -8.266 1 94.81 81 GLU A C 1
ATOM 658 O O . GLU A 1 81 ? -15.062 -0.882 -9.07 1 94.81 81 GLU A O 1
ATOM 663 N N . ALA A 1 82 ? -15.656 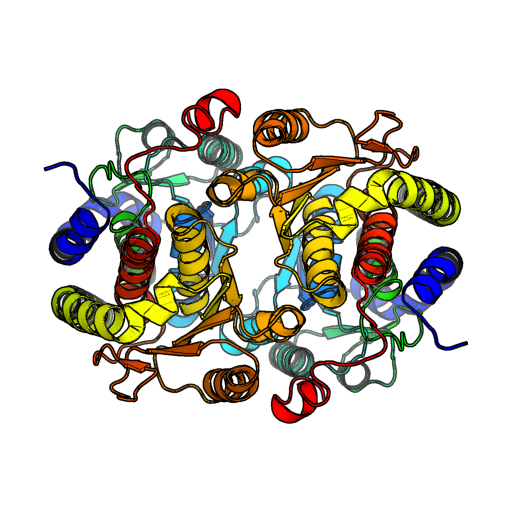-2.395 -7.504 1 92.75 82 ALA A N 1
ATOM 664 C CA . ALA A 1 82 ? -17.047 -1.954 -7.441 1 92.75 82 ALA A CA 1
ATOM 665 C C . ALA A 1 82 ? -17.25 -0.929 -6.328 1 92.75 82 ALA A C 1
ATOM 667 O O . ALA A 1 82 ? -16.438 -0.836 -5.406 1 92.75 82 ALA A O 1
ATOM 668 N N . ILE A 1 83 ? -18.25 -0.2 -6.477 1 94.94 83 ILE A N 1
ATOM 669 C CA . ILE A 1 83 ? -18.656 0.708 -5.41 1 94.94 83 ILE A CA 1
ATOM 670 C C . ILE A 1 83 ? -19.281 -0.085 -4.266 1 94.94 83 ILE A C 1
ATOM 672 O O . ILE A 1 83 ? -20.188 -0.899 -4.492 1 94.94 83 ILE A O 1
ATOM 676 N N . ASP A 1 84 ? -18.734 0.106 -3.062 1 96.25 84 ASP A N 1
ATOM 677 C CA . ASP A 1 84 ? -19.359 -0.491 -1.883 1 96.25 84 ASP A CA 1
ATOM 678 C C . ASP A 1 84 ? -20.797 0.004 -1.705 1 96.25 84 ASP A C 1
ATOM 680 O O . ASP A 1 84 ? -21.031 1.211 -1.629 1 96.25 84 ASP A O 1
ATOM 684 N N . PRO A 1 85 ? -21.75 -0.912 -1.668 1 95.44 85 PRO A N 1
ATOM 685 C CA . PRO A 1 85 ? -23.141 -0.489 -1.553 1 95.44 85 PRO A CA 1
ATOM 686 C C . PRO A 1 85 ? -23.438 0.257 -0.252 1 95.44 85 PRO A C 1
ATOM 688 O O . PRO A 1 85 ? -24.469 0.907 -0.125 1 95.44 85 PRO A O 1
ATOM 691 N N . HIS A 1 86 ? -22.531 0.261 0.687 1 95.5 86 HIS A N 1
ATOM 692 C CA . HIS A 1 86 ? -22.75 0.9 1.979 1 95.5 86 HIS A CA 1
ATOM 693 C C . HIS A 1 86 ? -22.094 2.273 2.037 1 95.5 86 HIS A C 1
ATOM 695 O O . HIS A 1 86 ? -22.109 2.928 3.08 1 95.5 86 HIS A O 1
ATOM 701 N N . THR A 1 87 ? -21.562 2.699 0.896 1 97.19 87 THR A N 1
ATOM 702 C CA . THR A 1 87 ? -20.953 4.023 0.826 1 97.19 87 THR A CA 1
ATOM 703 C C . THR A 1 87 ? -22.016 5.113 0.933 1 97.19 87 THR A C 1
ATOM 705 O O . THR A 1 87 ? -23.016 5.086 0.211 1 97.19 87 THR A O 1
ATOM 708 N N . ASP A 1 88 ? -21.75 6.094 1.858 1 96.94 88 ASP A N 1
ATOM 709 C CA . ASP A 1 88 ? -22.703 7.184 2.059 1 96.94 88 ASP A CA 1
ATOM 710 C C . ASP A 1 88 ? -22.219 8.469 1.398 1 96.94 88 ASP A C 1
ATOM 712 O O . ASP A 1 88 ? -23.016 9.312 1.005 1 96.94 88 ASP A O 1
ATOM 716 N N . LEU A 1 89 ? -20.922 8.641 1.386 1 97.06 89 LEU A N 1
ATOM 717 C CA . LEU A 1 89 ? -20.312 9.891 0.948 1 97.06 89 LEU A CA 1
ATOM 718 C C . LEU A 1 89 ? -19.016 9.617 0.193 1 97.06 89 LEU A C 1
ATOM 720 O O . LEU A 1 89 ? -18.234 8.758 0.592 1 97.06 89 LEU A O 1
ATOM 724 N N . VAL A 1 90 ? -18.844 10.297 -0.906 1 98.62 90 VAL A N 1
ATOM 725 C CA . VAL A 1 90 ? -17.609 10.18 -1.677 1 98.62 90 VAL A CA 1
ATOM 726 C C . VAL A 1 90 ? -16.906 11.539 -1.734 1 98.62 90 VAL A C 1
ATOM 728 O O . VAL A 1 90 ? -17.531 12.555 -2.051 1 98.62 90 VAL A O 1
ATOM 731 N N . VAL A 1 91 ? -15.641 11.57 -1.374 1 98.81 91 VAL A N 1
ATOM 732 C CA . VAL A 1 91 ? -14.797 12.758 -1.5 1 98.81 91 VAL A CA 1
ATOM 733 C C . VAL A 1 91 ? -13.617 12.461 -2.422 1 98.81 91 VAL A C 1
ATOM 735 O O . VAL A 1 91 ? -12.812 11.578 -2.141 1 98.81 91 VAL A O 1
ATOM 738 N N . ALA A 1 92 ? -13.578 13.133 -3.543 1 98.75 92 ALA A N 1
ATOM 739 C CA . ALA A 1 92 ? -12.422 13.094 -4.43 1 98.75 92 ALA A CA 1
ATOM 740 C C . ALA A 1 92 ? -11.398 14.156 -4.043 1 98.75 92 ALA A C 1
ATOM 742 O O . ALA A 1 92 ? -11.742 15.336 -3.904 1 98.75 92 ALA A O 1
ATOM 743 N N . ILE A 1 93 ? -10.164 13.742 -3.84 1 98.31 93 ILE A N 1
ATOM 744 C CA . ILE A 1 93 ? -9.125 14.664 -3.398 1 98.31 93 ILE A CA 1
ATOM 745 C C . ILE A 1 93 ? -8.125 14.891 -4.531 1 98.31 93 ILE A C 1
ATOM 747 O O . ILE A 1 93 ? -7.477 13.953 -4.996 1 98.31 93 ILE A O 1
ATOM 751 N N . SER A 1 94 ? -8.008 16.047 -4.941 1 95.5 94 SER A N 1
ATOM 752 C CA . SER A 1 94 ? -7.055 16.469 -5.969 1 95.5 94 SER A CA 1
ATOM 753 C C . SER A 1 94 ? -6.664 17.938 -5.793 1 95.5 94 SER A C 1
ATOM 755 O O . SER A 1 94 ? -7.453 18.828 -6.098 1 95.5 94 SER A O 1
ATOM 757 N N . GLN A 1 95 ? -5.488 18.141 -5.344 1 92.62 95 GLN A N 1
ATOM 758 C CA . GLN A 1 95 ? -5.074 19.516 -5.086 1 92.62 95 GLN A CA 1
ATOM 759 C C . GLN A 1 95 ? -5.148 20.359 -6.352 1 92.62 95 GLN A C 1
ATOM 761 O O . GLN A 1 95 ? -5.688 21.469 -6.336 1 92.62 95 GLN A O 1
ATOM 766 N N . SER A 1 96 ? -4.629 19.828 -7.461 1 90.19 96 SER A N 1
ATOM 767 C CA . SER A 1 96 ? -4.625 20.578 -8.711 1 90.19 96 SER A CA 1
ATOM 768 C C . SER A 1 96 ? -6.016 20.625 -9.336 1 90.19 96 SER A C 1
ATOM 770 O O . SER A 1 96 ? -6.305 21.5 -10.156 1 90.19 96 SER A O 1
ATOM 772 N N . GLY A 1 97 ? -6.766 19.625 -9.086 1 93.94 97 GLY A N 1
ATOM 773 C CA . GLY A 1 97 ? -8.086 19.5 -9.688 1 93.94 97 GLY A CA 1
ATOM 774 C C . GLY A 1 97 ? -8.047 19.016 -11.125 1 93.94 97 GLY A C 1
ATOM 775 O O . GLY A 1 97 ? -9.023 19.188 -11.859 1 93.94 97 GLY A O 1
ATOM 776 N N . LYS A 1 98 ? -6.914 18.359 -11.477 1 93.19 98 LYS A N 1
ATOM 777 C CA . LYS A 1 98 ? -6.754 18.062 -12.891 1 93.19 98 LYS A CA 1
ATOM 778 C C . LYS A 1 98 ? -6.426 16.578 -13.102 1 93.19 98 LYS A C 1
ATOM 780 O O . LYS A 1 98 ? -6.059 16.172 -14.203 1 93.19 98 LYS A O 1
ATOM 785 N N . SER A 1 99 ? -6.527 15.805 -12.125 1 92.94 99 SER A N 1
ATOM 786 C CA . SER A 1 99 ? -6.223 14.383 -12.25 1 92.94 99 SER A CA 1
ATOM 787 C C . SER A 1 99 ? -7.242 13.672 -13.125 1 92.94 99 SER A C 1
ATOM 789 O O . SER A 1 99 ? -8.414 13.562 -12.766 1 92.94 99 SER A O 1
ATOM 791 N N . ALA A 1 100 ? -6.801 13.086 -14.234 1 94.56 100 ALA A N 1
ATOM 792 C CA . ALA A 1 100 ? -7.688 12.43 -15.195 1 94.56 100 ALA A CA 1
ATOM 793 C C . ALA A 1 100 ? -8.359 11.211 -14.57 1 94.56 100 ALA A C 1
ATOM 795 O O . ALA A 1 100 ? -9.57 11.016 -14.727 1 94.56 100 ALA A O 1
ATOM 796 N N . SER A 1 101 ? -7.582 10.461 -13.875 1 95.5 101 SER A N 1
ATOM 797 C CA . SER A 1 101 ? -8.125 9.242 -13.281 1 95.5 101 SER A CA 1
ATOM 798 C C .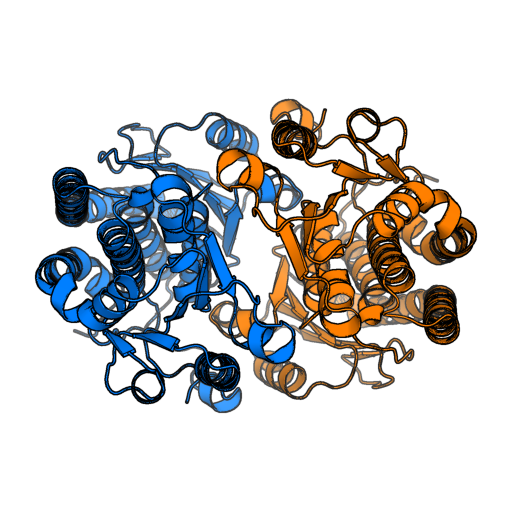 SER A 1 101 ? -9.148 9.57 -12.195 1 95.5 101 SER A C 1
ATOM 800 O O . SER A 1 101 ? -10.125 8.836 -12.008 1 95.5 101 SER A O 1
ATOM 802 N N . THR A 1 102 ? -8.891 10.641 -11.477 1 97.25 102 THR A N 1
ATOM 803 C CA . THR A 1 102 ? -9.844 11.055 -10.453 1 97.25 102 THR A CA 1
ATOM 804 C C . THR A 1 102 ? -11.172 11.469 -11.086 1 97.25 102 THR A C 1
ATOM 806 O O . THR A 1 102 ? -12.242 11.102 -10.594 1 97.25 102 THR A O 1
ATOM 809 N N . LEU A 1 103 ? -11.062 12.172 -12.164 1 97.38 103 LEU A N 1
ATOM 810 C CA . LEU A 1 103 ? -12.266 12.586 -12.875 1 97.38 103 LEU A CA 1
ATOM 811 C C . LEU A 1 103 ? -13.062 11.367 -13.352 1 97.38 103 LEU A C 1
ATOM 813 O O . LEU A 1 103 ? -14.289 11.336 -13.227 1 97.38 103 LEU A O 1
ATOM 817 N N . GLU A 1 104 ? -12.367 10.438 -13.906 1 97.44 104 GLU A N 1
ATOM 818 C CA . GLU A 1 104 ? -13.023 9.219 -14.375 1 97.44 104 GLU A CA 1
ATOM 819 C C . GLU A 1 104 ? -13.68 8.469 -13.219 1 97.44 104 GLU A C 1
ATOM 821 O O . GLU A 1 104 ? -14.797 7.961 -13.352 1 97.44 104 GLU A O 1
ATOM 826 N N . ALA A 1 105 ? -13 8.391 -12.086 1 98.31 105 ALA A N 1
ATOM 827 C CA . ALA A 1 105 ? -13.547 7.734 -10.906 1 98.31 105 ALA A CA 1
ATOM 828 C C . ALA A 1 105 ? -14.797 8.453 -10.398 1 98.31 105 ALA A C 1
ATOM 830 O O . ALA A 1 105 ? -15.758 7.816 -9.969 1 98.31 105 ALA A O 1
ATOM 831 N N . MET A 1 106 ? -14.766 9.766 -10.469 1 98.44 106 MET A N 1
ATOM 832 C CA . MET A 1 106 ? -15.93 10.555 -10.07 1 98.44 106 MET A CA 1
ATOM 833 C C . MET A 1 106 ? -17.141 10.219 -10.945 1 98.44 106 MET A C 1
ATOM 835 O O . MET A 1 106 ? -18.25 10.047 -10.438 1 98.44 106 MET A O 1
ATOM 839 N N . ARG A 1 107 ? -16.922 10.117 -12.211 1 97.94 107 ARG A N 1
ATOM 840 C CA . ARG A 1 107 ? -18 9.797 -13.141 1 97.94 107 ARG A CA 1
ATOM 841 C C . ARG A 1 107 ? -18.609 8.438 -12.82 1 97.94 107 ARG A C 1
ATOM 843 O O . ARG A 1 107 ? -19.828 8.266 -12.867 1 97.94 107 ARG A O 1
ATOM 850 N N . LYS A 1 108 ? -17.75 7.492 -12.516 1 98.06 108 LYS A N 1
ATOM 851 C CA . LYS A 1 108 ? -18.203 6.164 -12.125 1 98.06 108 LYS A CA 1
ATOM 852 C C . LYS A 1 108 ? -19.141 6.242 -10.914 1 98.06 108 LYS A C 1
ATOM 854 O O . LYS A 1 108 ? -20.203 5.625 -10.906 1 98.06 108 LYS A O 1
ATOM 859 N N . VAL A 1 109 ? -18.75 7.004 -9.922 1 98.12 109 VAL A N 1
ATOM 860 C CA . VAL A 1 109 ? -19.516 7.145 -8.695 1 98.12 109 VAL A CA 1
ATOM 861 C C . VAL A 1 109 ? -20.844 7.844 -8.992 1 98.12 109 VAL A C 1
ATOM 863 O O . VAL A 1 109 ? -21.906 7.383 -8.57 1 98.12 109 VAL A O 1
ATOM 866 N N . GLN A 1 110 ? -20.766 8.867 -9.742 1 97.75 110 GLN A N 1
ATOM 867 C CA . GLN A 1 110 ? -21.953 9.664 -10.062 1 97.75 110 GLN A CA 1
ATOM 868 C C . GLN A 1 110 ? -22.922 8.859 -10.914 1 97.75 110 GLN A C 1
ATOM 870 O O . GLN A 1 110 ? -24.141 8.984 -10.758 1 97.75 110 GLN A O 1
ATOM 875 N N . ALA A 1 111 ? -22.422 8.062 -11.781 1 97.25 111 ALA A N 1
ATOM 876 C CA . ALA A 1 111 ? -23.25 7.195 -12.617 1 97.25 111 ALA A CA 1
ATOM 877 C C . ALA A 1 111 ? -24.047 6.211 -11.758 1 97.25 111 ALA A C 1
ATOM 879 O O . ALA A 1 111 ? -25.094 5.727 -12.172 1 97.25 111 ALA A O 1
ATOM 880 N N . SER A 1 112 ? -23.594 5.957 -10.57 1 95.75 112 SER A N 1
ATOM 881 C CA . SER A 1 112 ? -24.281 5.039 -9.664 1 95.75 112 SER A CA 1
ATOM 882 C C . SER A 1 112 ? -25.281 5.781 -8.781 1 95.75 112 SER A C 1
ATOM 884 O O . SER A 1 112 ? -25.922 5.172 -7.918 1 95.75 112 SER A O 1
ATOM 886 N N . GLY A 1 113 ? -25.312 7.094 -8.844 1 95.12 113 GLY A N 1
ATOM 887 C CA . GLY A 1 113 ? -26.312 7.875 -8.133 1 95.12 113 GLY A CA 1
ATOM 888 C C . GLY A 1 113 ? -25.797 8.469 -6.836 1 95.12 113 GLY A C 1
ATOM 889 O O . GLY A 1 113 ? -26.562 9.062 -6.07 1 95.12 113 GLY A O 1
ATOM 890 N N . LEU A 1 114 ? -24.531 8.305 -6.574 1 95.81 114 LEU A N 1
ATOM 891 C CA . LEU A 1 114 ? -23.938 8.859 -5.363 1 95.81 114 LEU A CA 1
ATOM 892 C C . LEU A 1 114 ? -23.344 10.242 -5.637 1 95.81 114 LEU A C 1
ATOM 894 O O . LEU A 1 114 ? -22.75 10.461 -6.695 1 95.81 114 LEU A O 1
ATOM 898 N N . PRO A 1 115 ? -23.562 11.164 -4.773 1 95.06 115 PRO A N 1
ATOM 899 C CA . PRO A 1 115 ? -22.906 12.461 -4.945 1 95.06 115 PRO A CA 1
ATOM 900 C C . PRO A 1 115 ? -21.406 12.406 -4.676 1 95.06 115 PRO A C 1
ATOM 902 O O . PRO A 1 115 ? -20.953 11.617 -3.838 1 95.06 115 PRO A O 1
ATOM 905 N N . VAL A 1 116 ? -20.672 13.227 -5.312 1 98.19 116 VAL A N 1
ATOM 906 C CA . VAL A 1 116 ? -19.234 13.312 -5.121 1 98.19 116 VAL A CA 1
ATOM 907 C C . VAL A 1 116 ? -18.859 14.734 -4.723 1 98.19 116 VAL A C 1
ATOM 909 O O . VAL A 1 116 ? -19.219 15.695 -5.402 1 98.19 116 VAL A O 1
ATOM 912 N N . PHE A 1 117 ? -18.156 14.836 -3.646 1 98.56 117 PHE A N 1
ATOM 913 C CA . PHE A 1 117 ? -17.547 16.094 -3.25 1 98.56 117 PHE A CA 1
ATOM 914 C C . PHE A 1 117 ? -16.078 16.141 -3.654 1 98.56 117 PHE A C 1
ATOM 916 O O . PHE A 1 117 ? -15.398 15.125 -3.648 1 98.56 117 PHE A O 1
ATOM 923 N N . ALA A 1 118 ? -15.617 17.312 -4.031 1 98.44 118 ALA A N 1
ATOM 924 C CA . ALA A 1 118 ? -14.219 17.438 -4.449 1 98.44 118 ALA A CA 1
ATOM 925 C C . ALA A 1 118 ? -13.445 18.344 -3.49 1 98.44 118 ALA A C 1
ATOM 927 O O . ALA A 1 118 ? -13.797 19.5 -3.295 1 98.44 118 ALA A O 1
ATOM 928 N N . LEU A 1 119 ? -12.492 17.797 -2.867 1 98.06 119 LEU A N 1
ATOM 929 C CA . LEU A 1 119 ? -11.531 18.562 -2.078 1 98.06 119 LEU A CA 1
ATOM 930 C C . LEU A 1 119 ? -10.344 18.984 -2.934 1 98.06 119 LEU A C 1
ATOM 932 O O . LEU A 1 119 ? -9.477 18.172 -3.26 1 98.06 119 LEU A O 1
ATOM 936 N N . THR A 1 120 ? -10.281 20.281 -3.314 1 96.5 120 THR A N 1
ATOM 937 C CA . THR A 1 120 ? -9.289 20.766 -4.273 1 96.5 120 THR A CA 1
ATOM 938 C C . THR A 1 120 ? -8.844 22.188 -3.924 1 96.5 120 THR A C 1
ATOM 940 O O . THR A 1 120 ? -9.539 22.891 -3.195 1 96.5 120 THR A O 1
ATOM 943 N N . SER A 1 121 ? -7.641 22.531 -4.391 1 93.94 121 SER A N 1
ATOM 944 C CA . SER A 1 121 ? -7.133 23.875 -4.16 1 93.94 121 SER A CA 1
ATOM 945 C C . SER A 1 121 ? -7.574 24.828 -5.27 1 93.94 121 SER A C 1
ATOM 947 O O . SER A 1 121 ? -7.359 26.047 -5.176 1 93.94 121 SER A O 1
ATOM 949 N N . ASP A 1 122 ? -8.234 24.297 -6.301 1 93.75 122 ASP A N 1
ATOM 950 C CA . ASP A 1 122 ? -8.711 25.109 -7.422 1 93.75 122 ASP A CA 1
ATOM 951 C C . ASP A 1 122 ? -10.203 24.859 -7.68 1 93.75 122 ASP A C 1
ATOM 953 O O . ASP A 1 122 ? -10.562 23.984 -8.469 1 93.75 122 ASP A O 1
ATOM 957 N N . PRO A 1 123 ? -10.992 25.734 -7.168 1 93.88 123 PRO A N 1
ATOM 958 C CA . PRO A 1 123 ? -12.445 25.562 -7.32 1 93.88 123 PRO A CA 1
ATOM 959 C C . PRO A 1 123 ? -12.906 25.734 -8.766 1 93.88 123 PRO A C 1
ATOM 961 O O . PRO A 1 123 ? -14.07 25.453 -9.078 1 93.88 123 PRO A O 1
ATOM 964 N N . GLN A 1 124 ? -12 26.141 -9.625 1 94 124 GLN A N 1
ATOM 965 C CA . GLN A 1 124 ? -12.367 26.328 -11.023 1 94 124 GLN A CA 1
ATOM 966 C C . GLN A 1 124 ? -11.812 25.203 -11.898 1 94 124 GLN A C 1
ATOM 968 O O . GLN A 1 124 ? -11.961 25.234 -13.125 1 94 124 GLN A O 1
ATOM 973 N N . SER A 1 125 ? -11.234 24.281 -11.258 1 95.06 125 SER A N 1
ATOM 974 C CA . SER A 1 125 ? -10.609 23.172 -11.977 1 95.06 125 SER A CA 1
ATOM 975 C C . SER A 1 125 ? -11.656 22.266 -12.609 1 95.06 125 SER A C 1
ATOM 977 O O . SER A 1 125 ? -12.844 22.344 -12.281 1 95.06 125 SER A O 1
ATOM 979 N N . PRO A 1 126 ? -11.234 21.375 -13.508 1 96.81 126 PRO A N 1
ATOM 980 C CA . PRO A 1 126 ? -12.148 20.391 -14.102 1 96.81 126 PRO A CA 1
ATOM 981 C C . PRO A 1 126 ? -12.828 19.516 -13.062 1 96.81 126 PRO A C 1
ATOM 983 O O . PRO A 1 126 ? -14.031 19.234 -13.164 1 96.81 126 PRO A O 1
ATOM 986 N N . ILE A 1 127 ? -12.18 19.156 -12.047 1 97.25 127 ILE A N 1
ATOM 987 C CA . ILE A 1 127 ? -12.727 18.281 -11.008 1 97.25 127 ILE A CA 1
ATOM 988 C C . ILE A 1 127 ? -13.766 19.047 -10.195 1 97.25 127 ILE A C 1
ATOM 990 O O . ILE A 1 127 ? -14.828 18.5 -9.875 1 97.25 127 ILE A O 1
ATOM 994 N N . ALA A 1 128 ? -13.414 20.281 -9.953 1 96.69 128 ALA A N 1
ATOM 995 C CA . ALA A 1 128 ? -14.352 21.109 -9.203 1 96.69 128 ALA A CA 1
ATOM 996 C C . ALA A 1 128 ? -15.641 21.328 -9.984 1 96.69 128 ALA A C 1
ATOM 998 O O . ALA A 1 128 ? -16.719 21.406 -9.406 1 96.69 128 ALA A O 1
ATOM 999 N N . ARG A 1 129 ? -15.523 21.406 -11.258 1 97.44 129 ARG A N 1
ATOM 1000 C CA . ARG A 1 129 ? -16.688 21.656 -12.102 1 97.44 129 ARG A CA 1
ATOM 1001 C C . ARG A 1 129 ? -17.531 20.391 -12.258 1 97.44 129 ARG A C 1
ATOM 1003 O O . ARG A 1 129 ? -18.734 20.484 -12.547 1 97.44 129 ARG A O 1
ATOM 1010 N N . ALA A 1 130 ? -16.906 19.297 -12.062 1 97.56 130 ALA A N 1
ATOM 1011 C CA . ALA A 1 130 ? -17.578 18.031 -12.336 1 97.56 130 ALA A CA 1
ATOM 1012 C C . ALA A 1 130 ? -18.188 17.438 -11.062 1 97.56 130 ALA A C 1
ATOM 1014 O O . ALA A 1 130 ? -18.938 16.469 -11.117 1 97.56 130 ALA A O 1
ATOM 1015 N N . CYS A 1 131 ? -17.922 18.016 -9.898 1 97.81 131 CYS A N 1
ATOM 1016 C CA . CYS A 1 131 ? -18.375 17.422 -8.641 1 97.81 131 CYS A CA 1
ATOM 1017 C C . CYS A 1 131 ? -19.75 17.969 -8.25 1 97.81 131 CYS A C 1
ATOM 1019 O O . CYS A 1 131 ? -20.281 18.844 -8.922 1 97.81 131 CYS A O 1
ATOM 1021 N N . ASP A 1 132 ? -20.359 17.391 -7.195 1 96.5 132 ASP A N 1
ATOM 1022 C CA . ASP A 1 132 ? -21.672 17.828 -6.699 1 96.5 132 ASP A CA 1
ATOM 1023 C C . ASP A 1 132 ? -21.531 18.875 -5.598 1 96.5 132 ASP A C 1
ATOM 1025 O O . ASP A 1 132 ? -22.484 19.547 -5.25 1 96.5 132 ASP A O 1
ATOM 1029 N N . GLY A 1 133 ? -20.375 19.031 -5.047 1 97.19 133 GLY A N 1
ATOM 1030 C CA . GLY A 1 133 ? -20.031 20.016 -4.043 1 97.19 133 GLY A CA 1
ATOM 1031 C C . GLY A 1 133 ? -18.531 20.25 -3.92 1 97.19 133 GLY A C 1
ATOM 1032 O O . GLY A 1 133 ? -17.766 19.297 -3.791 1 97.19 133 GLY A O 1
ATOM 1033 N N . VAL A 1 134 ? -18.141 21.469 -4 1 97.25 134 VAL A N 1
ATOM 1034 C CA . VAL A 1 134 ? -16.719 21.812 -3.934 1 97.25 134 VAL A CA 1
ATOM 1035 C C . VAL A 1 134 ? -16.328 22.094 -2.488 1 97.25 134 VAL A C 1
ATOM 1037 O O . VAL A 1 134 ? -17.031 22.828 -1.777 1 97.25 134 VAL A O 1
ATOM 1040 N N . LEU A 1 135 ? -15.258 21.438 -2.064 1 97.25 135 LEU A N 1
ATOM 1041 C CA . LEU A 1 135 ? -14.578 21.688 -0.799 1 97.25 135 LEU A CA 1
ATOM 1042 C C . LEU A 1 135 ? -13.211 22.312 -1.035 1 97.25 135 LEU A C 1
ATOM 1044 O O . LEU A 1 135 ? -12.25 21.625 -1.355 1 97.25 135 LEU A O 1
ATOM 1048 N N . ASP A 1 136 ? -13.125 23.547 -0.773 1 94.81 136 ASP A N 1
ATOM 1049 C CA . ASP A 1 136 ? -11.906 24.297 -1.085 1 94.81 136 ASP A CA 1
ATOM 1050 C C . ASP A 1 136 ? -10.852 24.094 0 1 94.81 136 ASP A C 1
ATOM 1052 O O . ASP A 1 136 ? -11.055 24.484 1.149 1 94.81 136 ASP A O 1
ATOM 10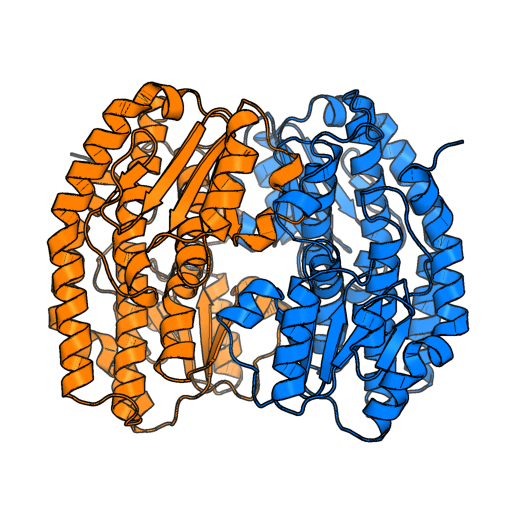56 N N . ILE A 1 137 ? -9.781 23.516 -0.398 1 92.62 137 ILE A N 1
ATOM 1057 C CA . ILE A 1 137 ? -8.672 23.312 0.528 1 92.62 137 ILE A CA 1
ATOM 1058 C C . ILE A 1 137 ? -8.156 24.656 1.021 1 92.62 137 ILE A C 1
ATOM 1060 O O . ILE A 1 137 ? -7.688 24.781 2.156 1 92.62 137 ILE A O 1
ATOM 1064 N N . ASN A 1 138 ? -8.164 25.719 0.155 1 88.94 138 ASN A N 1
ATOM 1065 C CA . ASN A 1 138 ? -7.879 27.125 0.48 1 88.94 138 ASN A CA 1
ATOM 1066 C C . ASN A 1 138 ? -6.383 27.344 0.676 1 88.94 138 ASN A C 1
ATOM 1068 O O . ASN A 1 138 ? -5.973 27.984 1.646 1 88.94 138 ASN A O 1
ATOM 1072 N N . THR A 1 139 ? -5.559 26.656 -0.151 1 88.62 139 THR A N 1
ATOM 1073 C CA . THR A 1 139 ? -4.113 26.844 -0.073 1 88.62 139 THR A CA 1
ATOM 1074 C C . THR A 1 139 ? -3.621 27.719 -1.22 1 88.62 139 THR A C 1
ATOM 1076 O O . THR A 1 139 ? -2.494 28.219 -1.186 1 88.62 139 THR A O 1
ATOM 1079 N N . GLY A 1 140 ? -4.402 27.906 -2.209 1 83.62 140 GLY A N 1
ATOM 1080 C CA . GLY A 1 140 ? -3.865 28.422 -3.459 1 83.62 140 GLY A CA 1
ATOM 1081 C C . GLY A 1 140 ? -3.012 27.406 -4.199 1 83.62 140 GLY A C 1
ATOM 1082 O O . GLY A 1 140 ? -3.041 26.203 -3.887 1 83.62 140 GLY A O 1
ATOM 1083 N N . ILE A 1 141 ? -2.354 27.875 -5.246 1 83.12 141 ILE A N 1
ATOM 1084 C CA . ILE A 1 141 ? -1.614 26.969 -6.121 1 83.12 141 ILE A CA 1
ATOM 1085 C C . ILE A 1 141 ? -0.152 26.906 -5.684 1 83.12 141 ILE A C 1
ATOM 1087 O O . ILE A 1 141 ? 0.481 27.938 -5.465 1 83.12 141 ILE A O 1
ATOM 1091 N N . GLU A 1 142 ? 0.277 25.688 -5.363 1 87.25 142 GLU A N 1
ATOM 1092 C CA . GLU A 1 142 ? 1.709 25.453 -5.191 1 87.25 142 GLU A CA 1
ATOM 1093 C C . GLU A 1 142 ? 2.402 25.266 -6.535 1 87.25 142 GLU A C 1
ATOM 1095 O O . GLU A 1 142 ? 2.102 24.312 -7.262 1 87.25 142 GLU A O 1
ATOM 1100 N N . SER A 1 143 ? 3.297 26.094 -6.73 1 84.81 143 SER A N 1
ATOM 1101 C CA . SER A 1 143 ? 3.879 26.094 -8.07 1 84.81 143 SER A CA 1
ATOM 1102 C C . SER A 1 143 ? 5.094 25.172 -8.141 1 84.81 143 SER A C 1
ATOM 1104 O O . SER A 1 143 ? 5.574 24.844 -9.227 1 84.81 143 SER A O 1
ATOM 1106 N N . VAL A 1 144 ? 5.504 24.828 -6.871 1 84 144 VAL A N 1
ATOM 1107 C CA . VAL A 1 144 ? 6.613 23.875 -6.852 1 84 144 VAL A CA 1
ATOM 1108 C C . VAL A 1 144 ? 6.086 22.469 -7.031 1 84 144 VAL A C 1
ATOM 1110 O O . VAL A 1 144 ? 5.094 22.078 -6.402 1 84 144 VAL A O 1
ATOM 1113 N N . GLY A 1 145 ? 6.492 21.625 -7.984 1 81.44 145 GLY A N 1
ATOM 1114 C CA . GLY A 1 145 ? 6.105 20.297 -8.43 1 81.44 145 GLY A CA 1
ATOM 1115 C C . GLY A 1 145 ? 6.102 19.266 -7.309 1 81.44 145 GLY A C 1
ATOM 1116 O O . GLY A 1 145 ? 5.758 18.109 -7.527 1 81.44 145 GLY A O 1
ATOM 1117 N N . PHE A 1 146 ? 6.48 19.734 -6.008 1 90.44 146 PHE A N 1
ATOM 1118 C CA . PHE A 1 146 ? 6.508 18.828 -4.852 1 90.44 146 PHE A CA 1
ATOM 1119 C C . PHE A 1 146 ? 5.555 19.328 -3.768 1 90.44 146 PHE A C 1
ATOM 1121 O O . PHE A 1 146 ? 5.836 20.312 -3.084 1 90.44 146 PHE A O 1
ATOM 1128 N N . VAL A 1 147 ? 4.488 18.641 -3.549 1 91.5 147 VAL A N 1
ATOM 1129 C CA . VAL A 1 147 ? 3.42 19.062 -2.646 1 91.5 147 VAL A CA 1
ATOM 1130 C C . VAL A 1 147 ? 3.965 19.188 -1.226 1 91.5 147 VAL A C 1
ATOM 1132 O O . VAL A 1 147 ? 4.617 18.266 -0.721 1 91.5 147 VAL A O 1
ATOM 1135 N N . THR A 1 148 ? 3.803 20.344 -0.579 1 94.31 148 THR A N 1
ATOM 1136 C CA . THR A 1 148 ? 4.23 20.594 0.792 1 94.31 148 THR A CA 1
ATOM 1137 C C . THR A 1 148 ? 3.066 21.094 1.64 1 94.31 148 THR A C 1
ATOM 1139 O O . THR A 1 148 ? 2.326 20.297 2.223 1 94.31 148 THR A O 1
ATOM 1142 N N . ARG A 1 149 ? 2.793 22.422 1.529 1 95.56 149 ARG A N 1
ATOM 1143 C CA . ARG A 1 149 ? 1.694 22.984 2.309 1 95.56 149 ARG A CA 1
ATOM 1144 C C . ARG A 1 149 ? 0.364 22.344 1.918 1 95.56 149 ARG A C 1
ATOM 1146 O O . ARG A 1 149 ? -0.521 22.188 2.76 1 95.56 149 ARG A O 1
ATOM 1153 N N . GLY A 1 150 ? 0.243 21.969 0.679 1 96.06 150 GLY A N 1
ATOM 1154 C CA . GLY A 1 150 ? -0.965 21.297 0.213 1 96.06 150 GLY A CA 1
ATOM 1155 C C . GLY A 1 150 ? -1.258 20.016 0.948 1 96.06 150 GLY A C 1
ATOM 1156 O O . GLY A 1 150 ? -2.42 19.672 1.178 1 96.06 150 GLY A O 1
ATOM 1157 N N . PHE A 1 151 ? -0.215 19.266 1.268 1 97.44 151 PHE A N 1
ATOM 1158 C CA . PHE A 1 151 ? -0.379 18.047 2.041 1 97.44 151 PHE A CA 1
ATOM 1159 C C . PHE A 1 151 ? -0.948 18.344 3.422 1 97.44 151 PHE A C 1
ATOM 1161 O O . PHE A 1 151 ? -1.954 17.766 3.826 1 97.44 151 PHE A O 1
ATOM 1168 N N . SER A 1 152 ? -0.337 19.25 4.125 1 98.31 152 SER A N 1
ATOM 1169 C CA . SER A 1 152 ? -0.76 19.625 5.473 1 98.31 152 SER A CA 1
ATOM 1170 C C . SER A 1 152 ? -2.186 20.156 5.473 1 98.31 152 SER A C 1
ATOM 1172 O O . SER A 1 152 ? -2.98 19.828 6.355 1 98.31 152 SER A O 1
ATOM 1174 N N . ALA A 1 153 ? -2.428 20.953 4.492 1 98.12 153 ALA A N 1
ATOM 1175 C CA . ALA A 1 153 ? -3.764 21.516 4.359 1 98.12 153 ALA A CA 1
ATOM 1176 C C . ALA A 1 153 ? -4.805 20.438 4.113 1 98.12 153 ALA A C 1
ATOM 1178 O O . ALA A 1 153 ? -5.918 20.5 4.645 1 98.12 153 ALA A O 1
ATOM 1179 N N . THR A 1 154 ? -4.473 19.5 3.252 1 98.38 154 THR A N 1
ATOM 1180 C CA . THR A 1 154 ? -5.391 18.406 2.969 1 98.38 154 THR A CA 1
ATOM 1181 C C . THR A 1 154 ? -5.68 17.609 4.234 1 98.38 154 THR A C 1
ATOM 1183 O O . THR A 1 154 ? -6.832 17.281 4.52 1 98.38 154 THR A O 1
ATOM 1186 N N . VAL A 1 155 ? -4.633 17.281 5.02 1 98.75 155 VAL A N 1
ATOM 1187 C CA . VAL A 1 155 ? -4.82 16.562 6.273 1 98.75 155 VAL A CA 1
ATOM 1188 C C . VAL A 1 155 ? -5.75 17.344 7.191 1 98.75 155 VAL A C 1
ATOM 1190 O O . VAL A 1 155 ? -6.727 16.797 7.715 1 98.75 155 VAL A O 1
ATOM 1193 N N . LEU A 1 156 ? -5.484 18.594 7.348 1 98.75 156 LEU A N 1
ATOM 1194 C CA . LEU A 1 156 ? -6.289 19.438 8.234 1 98.75 156 LEU A CA 1
ATOM 1195 C C . LEU A 1 156 ? -7.742 19.469 7.777 1 98.75 156 LEU A C 1
ATOM 1197 O O . LEU A 1 156 ? -8.656 19.312 8.586 1 98.75 156 LEU A O 1
ATOM 1201 N N . ASN A 1 157 ? -7.957 19.656 6.52 1 98.62 157 ASN A N 1
ATOM 1202 C CA . ASN A 1 157 ? -9.32 19.703 5.996 1 98.62 157 ASN A CA 1
ATOM 1203 C C . ASN A 1 157 ? -10.055 18.375 6.211 1 98.62 157 ASN A C 1
ATOM 1205 O O . ASN A 1 157 ? -11.242 18.375 6.523 1 98.62 157 ASN A O 1
ATOM 1209 N N . LEU A 1 158 ? -9.359 17.281 6.027 1 98.81 158 LEU A N 1
ATOM 1210 C CA . LEU A 1 158 ? -9.984 15.977 6.277 1 98.81 158 LEU A CA 1
ATOM 1211 C C . LEU A 1 158 ? -10.367 15.836 7.746 1 98.81 158 LEU A C 1
ATOM 1213 O O . LEU A 1 158 ? -11.438 15.312 8.062 1 98.81 158 LEU A O 1
ATOM 1217 N N . LEU A 1 159 ? -9.5 16.297 8.656 1 98.69 159 LEU A N 1
ATOM 1218 C CA . LEU A 1 159 ? -9.82 16.25 10.078 1 98.69 159 LEU A CA 1
ATOM 1219 C C . LEU A 1 159 ? -11.016 17.141 10.398 1 98.69 159 LEU A C 1
ATOM 1221 O O . LEU A 1 159 ? -11.883 16.766 11.188 1 98.69 159 LEU A O 1
ATOM 1225 N N . LEU A 1 160 ? -11.07 18.297 9.75 1 98.56 160 LEU A N 1
ATOM 1226 C CA . LEU A 1 160 ? -12.188 19.203 9.938 1 98.56 160 LEU A CA 1
ATOM 1227 C C . LEU A 1 160 ? -13.477 18.625 9.383 1 98.56 160 LEU A C 1
ATOM 1229 O O . LEU A 1 160 ? -14.547 18.781 9.977 1 98.56 160 LEU A O 1
ATOM 1233 N N . ILE A 1 161 ? -13.391 17.953 8.266 1 98.44 161 ILE A N 1
ATOM 1234 C CA . ILE A 1 161 ? -14.547 17.281 7.688 1 98.44 161 ILE A CA 1
ATOM 1235 C C . ILE A 1 161 ? -15.07 16.234 8.672 1 98.44 161 ILE A C 1
ATOM 1237 O O . ILE A 1 161 ? -16.281 16.125 8.891 1 98.44 161 ILE A O 1
ATOM 1241 N N . ALA A 1 162 ? -14.148 15.469 9.266 1 98.31 162 ALA A N 1
ATOM 1242 C CA . ALA A 1 162 ? -14.531 14.477 10.266 1 98.31 162 ALA A CA 1
ATOM 1243 C C . ALA A 1 162 ? -15.297 15.133 11.422 1 98.31 162 ALA A C 1
ATOM 1245 O O . ALA A 1 162 ? -16.328 14.617 11.859 1 98.31 162 ALA A O 1
ATOM 1246 N N . LEU A 1 163 ? -14.812 16.281 11.844 1 97.69 163 LEU A N 1
ATOM 1247 C CA . LEU A 1 163 ? -15.43 17 12.953 1 97.69 163 LEU A CA 1
ATOM 1248 C C . LEU A 1 163 ? -16.828 17.484 12.578 1 97.69 163 LEU A C 1
ATOM 1250 O O . LEU A 1 163 ? -17.75 17.375 13.375 1 97.69 163 LEU A O 1
ATOM 1254 N N . ILE A 1 164 ? -16.938 17.984 11.383 1 97.12 164 ILE A N 1
ATOM 1255 C CA . ILE A 1 164 ? -18.219 18.5 10.891 1 97.12 164 ILE A CA 1
ATOM 1256 C C . ILE A 1 164 ? -19.234 17.375 10.836 1 97.12 164 ILE A C 1
ATOM 1258 O O . ILE A 1 164 ? -20.359 17.516 11.328 1 97.12 164 ILE A O 1
ATOM 1262 N N . ILE A 1 165 ? -18.859 16.266 10.266 1 97.25 165 ILE A N 1
ATOM 1263 C CA . ILE A 1 165 ? -19.75 15.109 10.148 1 97.25 165 ILE A CA 1
ATOM 1264 C C . ILE A 1 165 ? -20.141 14.625 11.539 1 97.25 165 ILE A C 1
ATOM 1266 O O . ILE A 1 165 ? -21.328 14.391 11.805 1 97.25 165 ILE A O 1
ATOM 1270 N N . ALA A 1 166 ? -19.172 14.531 12.438 1 97.06 166 ALA A N 1
ATOM 1271 C CA . ALA A 1 166 ? -19.422 14.055 13.797 1 97.06 166 ALA A CA 1
ATOM 1272 C C . ALA A 1 166 ? -20.375 14.977 14.539 1 97.06 166 ALA A C 1
ATOM 1274 O O . ALA A 1 166 ? -21.25 14.516 15.273 1 97.06 166 ALA A O 1
ATOM 1275 N N . ARG A 1 167 ? -20.203 16.234 14.32 1 96.25 167 ARG A N 1
ATOM 1276 C CA . ARG A 1 167 ? -21.062 17.219 14.977 1 96.25 167 ARG A CA 1
ATOM 1277 C C . ARG A 1 167 ? -22.516 17.078 14.508 1 96.25 167 ARG A C 1
ATOM 1279 O O . ARG A 1 167 ? -23.438 17.094 15.328 1 96.25 167 ARG A O 1
ATOM 1286 N N . GLN A 1 168 ? -22.703 16.906 13.281 1 95.44 168 GLN A N 1
ATOM 1287 C CA . GLN A 1 168 ? -24.047 16.812 12.711 1 95.44 168 GLN A CA 1
ATOM 1288 C C . GLN A 1 168 ? -24.734 15.531 13.148 1 95.44 168 GLN A C 1
ATOM 1290 O O . GLN A 1 168 ? -25.969 15.477 13.242 1 95.44 168 GLN A O 1
ATOM 1295 N N . GLN A 1 169 ? -23.906 14.609 13.562 1 94.56 169 GLN A N 1
ATOM 1296 C CA . GLN A 1 169 ? -24.469 13.32 13.953 1 94.56 169 GLN A CA 1
ATOM 1297 C C . GLN A 1 169 ? -24.531 13.18 15.477 1 94.56 169 GLN A C 1
ATOM 1299 O O . GLN A 1 169 ? -24.812 12.102 15.992 1 94.56 169 GLN A O 1
ATOM 1304 N N . GLY A 1 170 ? -24.141 14.211 16.188 1 94.62 170 GLY A N 1
ATOM 1305 C CA . GLY A 1 170 ? -24.219 14.242 17.641 1 94.62 170 GLY A CA 1
ATOM 1306 C C . GLY A 1 170 ? -23.141 13.422 18.312 1 94.62 170 GLY A C 1
ATOM 1307 O O . GLY A 1 170 ? -23.266 13.07 19.484 1 94.62 170 GLY A O 1
ATOM 1308 N N . LYS A 1 171 ? -22.125 13.109 17.625 1 94.31 171 LYS A N 1
ATOM 1309 C CA . LYS A 1 171 ? -21.047 12.289 18.156 1 94.31 171 LYS A CA 1
ATOM 1310 C C . LYS A 1 171 ? -20 13.148 18.859 1 94.31 171 LYS A C 1
ATOM 1312 O O . LYS A 1 171 ? -19.172 12.641 19.609 1 94.31 171 LYS A O 1
ATOM 1317 N N . VAL A 1 172 ? -20.062 14.43 18.531 1 95 172 VAL A N 1
ATOM 1318 C CA . VAL A 1 172 ? -19.141 15.375 19.172 1 95 172 VAL A CA 1
ATOM 1319 C C . VAL A 1 172 ? -19.938 16.562 19.688 1 95 172 VAL A C 1
ATOM 1321 O O . VAL A 1 172 ? -20.781 17.125 18.984 1 95 172 VAL A O 1
ATOM 1324 N N . SER A 1 173 ? -19.672 16.891 20.953 1 95.88 173 SER A N 1
ATOM 1325 C CA . SER A 1 173 ? -20.312 18.047 21.547 1 95.88 173 SER A CA 1
ATOM 1326 C C . SER A 1 173 ? -19.641 19.344 21.078 1 95.88 173 SER A C 1
ATOM 1328 O O . SER A 1 173 ? -18.578 19.312 20.484 1 95.88 173 SER A O 1
ATOM 1330 N N . GLU A 1 174 ? -20.344 20.406 21.359 1 94.81 174 GLU A N 1
ATOM 1331 C CA . GLU A 1 174 ? -19.766 21.703 21.047 1 94.81 174 GLU A CA 1
ATOM 1332 C C . GLU A 1 174 ? -18.453 21.922 21.797 1 94.81 174 GLU A C 1
ATOM 1334 O O . GLU A 1 174 ? -17.5 22.484 21.25 1 94.81 174 GLU A O 1
ATOM 1339 N N . VAL A 1 175 ? -18.406 21.469 22.984 1 96.88 175 VAL A N 1
ATOM 1340 C CA . VAL A 1 175 ? -17.219 21.625 23.812 1 96.88 175 VAL A CA 1
ATOM 1341 C C . VAL A 1 175 ? -16.062 20.812 23.234 1 96.88 175 VAL A C 1
ATOM 1343 O O . VAL A 1 175 ? -14.93 21.312 23.156 1 96.88 175 VAL A O 1
ATOM 1346 N N . GLU A 1 176 ? -16.391 19.609 22.812 1 96.06 176 GLU A N 1
ATOM 1347 C CA . GLU A 1 176 ? -15.367 18.766 22.203 1 96.06 176 GLU A CA 1
ATOM 1348 C C . GLU A 1 176 ? -14.883 19.359 20.891 1 96.06 176 GLU A C 1
ATOM 1350 O O . GLU A 1 176 ? -13.695 19.297 20.578 1 96.06 176 GLU A O 1
ATOM 1355 N N . GLU A 1 177 ? -15.82 19.859 20.156 1 96.31 177 GLU A N 1
ATOM 1356 C CA . GLU A 1 177 ? -15.445 20.516 18.906 1 96.31 177 GLU A CA 1
ATOM 1357 C C . GLU A 1 177 ? -14.484 21.672 19.156 1 96.31 177 GLU A C 1
ATOM 1359 O O . GLU A 1 177 ? -13.469 21.812 18.469 1 96.31 177 GLU A O 1
ATOM 1364 N N . GLN A 1 178 ? -14.789 22.5 20.125 1 96.88 178 GLN A N 1
ATOM 1365 C CA . GLN A 1 178 ? -13.945 23.625 20.469 1 96.88 178 GLN A CA 1
ATOM 1366 C C . GLN A 1 178 ? -12.578 23.172 20.969 1 96.88 178 GLN A C 1
ATOM 1368 O O . GLN A 1 178 ? -11.562 23.828 20.719 1 96.88 178 GLN A O 1
ATOM 1373 N N . HIS A 1 179 ? -12.633 22.078 21.641 1 97.5 179 HIS A N 1
ATOM 1374 C CA . HIS A 1 179 ? -11.375 21.516 22.094 1 97.5 179 HIS A CA 1
ATOM 1375 C C . HIS A 1 179 ? -10.477 21.141 20.922 1 97.5 179 HIS A C 1
ATOM 1377 O O . HIS A 1 179 ? -9.289 21.5 20.922 1 97.5 179 HIS A O 1
ATOM 1383 N N . TYR A 1 180 ? -11 20.469 19.938 1 97.81 180 TYR A N 1
ATOM 1384 C CA . TYR A 1 180 ? -10.203 20.062 18.781 1 97.81 180 TYR A CA 1
ATOM 1385 C C . TYR A 1 180 ? -9.734 21.281 18 1 97.81 180 TYR A C 1
ATOM 1387 O O . TYR A 1 180 ? -8.594 21.328 17.531 1 97.81 180 TYR A O 1
ATOM 1395 N N . LEU A 1 181 ? -10.594 22.297 17.891 1 97.88 181 LEU A N 1
ATOM 1396 C CA . LEU A 1 181 ? -10.203 23.516 17.188 1 97.88 181 LEU A CA 1
ATOM 1397 C C . LEU A 1 181 ? -9.047 24.203 17.891 1 97.88 181 LEU A C 1
ATOM 1399 O O . LEU A 1 181 ? -8.125 24.719 17.25 1 97.88 181 LEU A O 1
ATOM 1403 N N . ALA A 1 182 ? -9.094 24.203 19.188 1 98 182 ALA A N 1
ATOM 1404 C CA . ALA A 1 182 ? -8.008 24.766 19.969 1 98 182 ALA A CA 1
ATOM 1405 C C . ALA A 1 182 ? -6.723 23.969 19.797 1 98 182 ALA A C 1
ATOM 1407 O O . ALA A 1 182 ? -5.629 24.531 19.719 1 98 182 ALA A O 1
ATOM 1408 N N . GLU A 1 183 ? -6.879 22.641 19.734 1 97.94 183 GLU A N 1
ATOM 1409 C CA . GLU A 1 183 ? -5.723 21.781 19.516 1 97.94 183 GLU A CA 1
ATOM 1410 C C . GLU A 1 183 ? -5.098 22.031 18.156 1 97.94 183 GLU A C 1
ATOM 1412 O O . GLU A 1 183 ? -3.871 22.062 18.016 1 97.94 183 GLU A O 1
ATOM 1417 N N . PHE A 1 184 ? -5.941 22.234 17.141 1 98.25 184 PHE A N 1
ATOM 1418 C CA . PHE A 1 184 ? -5.438 22.547 15.812 1 98.25 184 PHE A CA 1
ATOM 1419 C C . PHE A 1 184 ? -4.668 23.875 15.82 1 98.25 184 PHE A C 1
ATOM 1421 O O . PHE A 1 184 ? -3.6 23.969 15.211 1 98.25 184 PHE A O 1
ATOM 1428 N N . GLN A 1 185 ? -5.219 24.812 16.5 1 97.81 185 GLN A N 1
ATOM 1429 C CA . GLN A 1 185 ? -4.566 26.125 16.578 1 97.81 185 GLN A CA 1
ATOM 1430 C C . GLN A 1 185 ? -3.205 26.016 17.266 1 97.81 185 GLN A C 1
ATOM 1432 O O . GLN A 1 185 ? -2.24 26.641 16.844 1 97.81 185 GLN A O 1
ATOM 1437 N N . ARG A 1 186 ? -3.133 25.234 18.25 1 97.38 186 ARG A N 1
ATOM 1438 C CA . ARG A 1 186 ? -1.877 25.031 18.969 1 97.38 186 ARG A CA 1
ATOM 1439 C C . ARG A 1 186 ? -0.842 24.359 18.062 1 97.38 186 ARG A C 1
ATOM 1441 O O . ARG A 1 186 ? 0.338 24.719 18.094 1 97.38 186 ARG A O 1
ATOM 1448 N N . LEU A 1 187 ? -1.316 23.406 17.359 1 97.62 187 LEU A N 1
ATOM 1449 C CA . LEU A 1 187 ? -0.425 22.703 16.453 1 97.62 187 LEU A CA 1
ATOM 1450 C C . LEU A 1 187 ? 0.126 23.656 15.391 1 97.62 187 LEU A C 1
ATOM 1452 O O . LEU A 1 187 ? 1.325 23.641 15.109 1 97.62 187 LEU A O 1
ATOM 1456 N N . VAL A 1 188 ? -0.752 24.469 14.859 1 97.69 188 VAL A N 1
ATOM 1457 C CA . VAL A 1 188 ? -0.369 25.422 13.836 1 97.69 188 VAL A CA 1
ATOM 1458 C C . VAL A 1 188 ? 0.644 26.422 14.406 1 97.69 188 VAL A C 1
ATOM 1460 O O . VAL A 1 188 ? 1.643 26.734 13.758 1 97.69 188 VAL A O 1
ATOM 1463 N N . ALA A 1 189 ? 0.421 26.812 15.594 1 97.75 189 ALA A N 1
ATOM 1464 C CA . ALA A 1 189 ? 1.276 27.797 16.25 1 97.75 189 ALA A CA 1
ATOM 1465 C C . ALA A 1 189 ? 2.646 27.203 16.578 1 97.75 189 ALA A C 1
ATOM 1467 O O . ALA A 1 189 ? 3.615 27.953 16.766 1 97.75 189 ALA A O 1
ATOM 1468 N N . ALA A 1 190 ? 2.777 25.891 16.578 1 98.19 190 ALA A N 1
ATOM 1469 C CA . ALA A 1 190 ? 4.02 25.219 16.953 1 98.19 190 ALA A CA 1
ATOM 1470 C C . ALA A 1 190 ? 4.93 25.031 15.734 1 98.19 190 ALA A C 1
ATOM 1472 O O . ALA A 1 190 ? 6.113 24.734 15.883 1 98.19 190 ALA A O 1
ATOM 1473 N N . ILE A 1 191 ? 4.457 25.266 14.547 1 98.5 191 ILE A N 1
ATOM 1474 C CA . ILE A 1 191 ? 5.148 24.906 13.312 1 98.5 191 ILE A CA 1
ATOM 1475 C C . ILE A 1 191 ? 6.453 25.688 13.211 1 98.5 191 ILE A C 1
ATOM 1477 O O . ILE A 1 191 ? 7.492 25.125 12.852 1 98.5 191 ILE A O 1
ATOM 1481 N N . PRO A 1 192 ? 6.5 27.016 13.562 1 98.44 192 PRO A N 1
ATOM 1482 C CA . PRO A 1 192 ? 7.773 27.734 13.477 1 98.44 192 PRO A CA 1
ATOM 1483 C C . PRO A 1 192 ? 8.859 27.094 14.352 1 98.44 192 PRO A C 1
ATOM 1485 O O . PRO A 1 192 ? 10.016 27.016 13.93 1 98.44 192 PRO A O 1
ATOM 1488 N N . ASP A 1 193 ? 8.492 26.656 15.492 1 98.25 193 ASP A N 1
ATOM 1489 C CA . ASP A 1 193 ? 9.453 25.984 16.375 1 98.25 193 ASP A CA 1
ATOM 1490 C C . ASP A 1 193 ? 9.906 24.656 15.773 1 98.25 193 ASP A C 1
ATOM 1492 O O . ASP A 1 193 ? 11.086 24.297 15.875 1 98.25 193 ASP A O 1
ATOM 1496 N N . VAL A 1 194 ? 9.031 23.922 15.188 1 98.31 194 VAL A N 1
ATOM 1497 C CA . VAL A 1 194 ? 9.352 22.656 14.516 1 98.31 194 VAL A CA 1
ATOM 1498 C C . VAL A 1 194 ? 10.352 22.922 13.391 1 98.31 194 VAL A C 1
ATOM 1500 O O . VAL A 1 194 ? 11.312 22.156 13.227 1 98.31 194 VAL A O 1
ATOM 1503 N N . ILE A 1 195 ? 10.094 23.969 12.633 1 98.56 195 ILE A N 1
ATOM 1504 C CA . ILE A 1 195 ? 10.992 24.328 11.547 1 98.56 195 ILE A CA 1
ATOM 1505 C C . ILE A 1 195 ? 12.391 24.594 12.094 1 98.56 195 ILE A C 1
ATOM 1507 O O . ILE A 1 195 ? 13.383 24.094 11.562 1 98.56 195 ILE A O 1
ATOM 1511 N N . ALA A 1 196 ? 12.469 25.344 13.18 1 98.31 196 ALA A N 1
ATOM 1512 C CA . ALA A 1 196 ? 13.758 25.688 13.773 1 98.31 196 ALA A CA 1
ATOM 1513 C C . ALA A 1 196 ? 14.477 24.453 14.297 1 98.31 196 ALA A C 1
ATOM 1515 O O . ALA A 1 196 ? 15.68 24.281 14.055 1 98.31 196 ALA A O 1
ATOM 1516 N N . ARG A 1 197 ? 13.828 23.594 14.969 1 97.31 197 ARG A N 1
ATOM 1517 C CA . ARG A 1 197 ? 14.406 22.375 15.523 1 97.31 197 ARG A CA 1
ATOM 1518 C C . ARG A 1 197 ? 14.891 21.453 14.414 1 97.31 197 ARG A C 1
ATOM 1520 O O . ARG A 1 197 ? 15.961 20.859 14.516 1 97.31 197 ARG A O 1
ATOM 1527 N N . THR A 1 198 ? 14.078 21.359 13.406 1 98.31 198 THR A N 1
ATOM 1528 C CA . THR A 1 198 ? 14.422 20.484 12.281 1 98.31 198 THR A CA 1
ATOM 1529 C C . THR A 1 198 ? 15.656 21.016 11.555 1 98.31 198 THR A C 1
ATOM 1531 O O . THR A 1 198 ? 16.516 20.234 11.125 1 98.31 198 THR A O 1
ATOM 1534 N N . SER A 1 199 ? 15.672 22.359 11.422 1 98.12 199 SER A N 1
ATOM 1535 C CA . SER A 1 199 ? 16.828 22.969 10.781 1 98.12 199 SER A CA 1
ATOM 1536 C C . SER A 1 199 ? 18.109 22.625 11.531 1 98.12 199 SER A C 1
ATOM 1538 O O . SER A 1 199 ? 19.125 22.281 10.914 1 98.12 199 SER A O 1
ATOM 1540 N N . ARG A 1 200 ? 18.109 22.703 12.805 1 97.12 200 ARG A N 1
ATOM 1541 C CA . ARG A 1 200 ? 19.266 22.375 13.617 1 97.12 200 ARG A CA 1
ATOM 1542 C C . ARG A 1 200 ? 19.641 20.906 13.469 1 97.12 200 ARG A C 1
ATOM 1544 O O . ARG A 1 200 ? 20.828 20.578 13.398 1 97.12 200 ARG A O 1
ATOM 1551 N N . PHE A 1 201 ? 18.688 20.078 13.445 1 97.62 201 PHE A N 1
ATOM 1552 C CA . PHE A 1 201 ? 18.891 18.641 13.289 1 97.62 201 PHE A CA 1
ATOM 1553 C C . PHE A 1 201 ? 19.578 18.344 11.961 1 97.62 201 PHE A C 1
ATOM 1555 O O . PHE A 1 201 ? 20.516 17.547 11.898 1 97.62 201 PHE A O 1
ATOM 1562 N N . ILE A 1 202 ? 19.094 18.984 10.914 1 98.06 202 ILE A N 1
ATOM 1563 C CA . ILE A 1 202 ? 19.625 18.781 9.578 1 98.06 202 ILE A CA 1
ATOM 1564 C C . ILE A 1 202 ? 21.078 19.25 9.523 1 98.06 202 ILE A C 1
ATOM 1566 O O . ILE A 1 202 ? 21.938 18.578 8.938 1 98.06 202 ILE A O 1
ATOM 1570 N N . ASP A 1 203 ? 21.312 20.391 10.148 1 97.56 203 ASP A N 1
ATOM 1571 C CA . ASP A 1 203 ? 22.688 20.891 10.203 1 97.56 203 ASP A CA 1
ATOM 1572 C C . ASP A 1 203 ? 23.609 19.891 10.906 1 97.56 203 ASP A C 1
ATOM 1574 O O . ASP A 1 203 ? 24.703 19.625 10.438 1 97.56 203 ASP A O 1
ATOM 1578 N N . ARG A 1 204 ? 23.188 19.359 11.945 1 97.06 204 ARG A N 1
ATOM 1579 C CA . ARG A 1 204 ? 23.969 18.438 12.758 1 97.06 204 ARG A CA 1
ATOM 1580 C C . ARG A 1 204 ? 24.266 17.141 12 1 97.06 204 ARG A C 1
ATOM 1582 O O . ARG A 1 204 ? 25.359 16.578 12.133 1 97.06 204 ARG A O 1
ATOM 1589 N N . TYR A 1 205 ? 23.359 16.703 11.18 1 97.44 205 TYR A N 1
ATOM 1590 C CA . TYR A 1 205 ? 23.5 15.391 10.555 1 97.44 205 TYR A CA 1
ATOM 1591 C C . TYR A 1 205 ? 23.609 15.523 9.039 1 97.44 205 TYR A C 1
ATOM 1593 O O . TYR A 1 205 ? 23.203 14.617 8.305 1 97.44 205 TYR A O 1
ATOM 1601 N N . SER A 1 206 ? 24.094 16.672 8.586 1 97.94 206 SER A N 1
ATOM 1602 C CA . SER A 1 206 ? 24.203 16.984 7.16 1 97.94 206 SER A CA 1
ATOM 1603 C C . SER A 1 206 ? 25.016 15.922 6.426 1 97.94 206 SER A C 1
ATOM 1605 O O . SER A 1 206 ? 24.672 15.531 5.305 1 97.94 206 SER A O 1
ATOM 1607 N N . GLU A 1 207 ? 26.047 15.406 7.035 1 97.88 207 GLU A N 1
ATOM 1608 C CA . GLU A 1 207 ? 26.906 14.422 6.391 1 97.88 207 GLU A CA 1
ATOM 1609 C C . GLU A 1 207 ? 26.188 13.086 6.207 1 97.88 207 GLU A C 1
ATOM 1611 O O . GLU A 1 207 ? 26.266 12.469 5.145 1 97.88 207 GLU A O 1
ATOM 1616 N N . THR A 1 208 ? 25.484 12.664 7.227 1 97.62 208 THR A N 1
ATOM 1617 C CA . THR A 1 208 ? 24.703 11.438 7.152 1 97.62 208 THR A CA 1
ATOM 1618 C C . THR A 1 208 ? 23.625 11.539 6.066 1 97.62 208 THR A C 1
ATOM 1620 O O . THR A 1 208 ? 23.453 10.602 5.281 1 97.62 208 THR A O 1
ATOM 1623 N N . LEU A 1 209 ? 22.969 12.641 6.023 1 98.19 209 LEU A N 1
ATOM 1624 C CA . LEU A 1 209 ? 21.906 12.859 5.051 1 98.19 209 LEU A CA 1
ATOM 1625 C C . LEU A 1 209 ? 22.469 12.938 3.637 1 98.19 209 LEU A C 1
ATOM 1627 O O . LEU A 1 209 ? 21.891 12.375 2.703 1 98.19 209 LEU A O 1
ATOM 1631 N N . ARG A 1 210 ? 23.578 13.578 3.486 1 98.12 210 ARG A N 1
ATOM 1632 C CA . ARG A 1 210 ? 24.234 13.727 2.189 1 98.12 210 ARG A CA 1
ATOM 1633 C C . ARG A 1 210 ? 24.703 12.383 1.646 1 98.12 210 ARG A C 1
ATOM 1635 O O . ARG A 1 210 ? 24.516 12.086 0.462 1 98.12 210 ARG A O 1
ATOM 1642 N N . SER A 1 211 ? 25.219 11.57 2.482 1 97.44 211 SER A N 1
ATOM 1643 C CA . SER A 1 211 ? 25.859 10.336 2.053 1 97.44 211 SER A CA 1
ATOM 1644 C C . SER A 1 211 ? 24.844 9.203 1.925 1 97.44 211 SER A C 1
ATOM 1646 O O . SER A 1 211 ? 25.156 8.156 1.347 1 97.44 211 SER A O 1
ATOM 1648 N N . GLY A 1 212 ? 23.656 9.406 2.518 1 96.38 212 GLY A N 1
ATOM 1649 C CA . GLY A 1 212 ? 22.656 8.344 2.471 1 96.38 212 GLY A CA 1
ATOM 1650 C C . GLY A 1 212 ? 22.312 7.926 1.058 1 96.38 212 GLY A C 1
ATOM 1651 O O . GLY A 1 212 ? 22.125 8.773 0.18 1 96.38 212 GLY A O 1
ATOM 1652 N N . GLU A 1 213 ? 22.219 6.609 0.816 1 95.88 213 GLU A N 1
ATOM 1653 C CA . GLU A 1 213 ? 21.891 6.078 -0.504 1 95.88 213 GLU A CA 1
ATOM 1654 C C . GLU A 1 213 ? 20.547 5.34 -0.488 1 95.88 213 GLU A C 1
ATOM 1656 O O . GLU A 1 213 ? 20.031 4.969 -1.541 1 95.88 213 GLU A O 1
ATOM 1661 N N . ARG A 1 214 ? 20.031 5.082 0.634 1 97.31 214 ARG A N 1
ATOM 1662 C CA . ARG A 1 214 ? 18.75 4.426 0.89 1 97.31 214 ARG A CA 1
ATOM 1663 C C . ARG A 1 214 ? 18.094 4.98 2.146 1 97.31 214 ARG A C 1
ATOM 1665 O O . ARG A 1 214 ? 18.703 4.988 3.221 1 97.31 214 ARG A O 1
ATOM 1672 N N . PHE A 1 215 ? 16.922 5.5 1.989 1 98.62 215 PHE A N 1
ATOM 1673 C CA . PHE A 1 215 ? 16.203 6.082 3.119 1 98.62 215 PHE A CA 1
ATOM 1674 C C . PHE A 1 215 ? 14.914 5.316 3.396 1 98.62 215 PHE A C 1
ATOM 1676 O O . PHE A 1 215 ? 14.148 5.02 2.477 1 98.62 215 PHE A O 1
ATOM 1683 N N . VAL A 1 216 ? 14.672 4.969 4.656 1 98.69 216 VAL A N 1
ATOM 1684 C CA . VAL A 1 216 ? 13.484 4.223 5.051 1 98.69 216 VAL A CA 1
ATOM 1685 C C . VAL A 1 216 ? 12.844 4.871 6.277 1 98.69 216 VAL A C 1
ATOM 1687 O O . VAL A 1 216 ? 13.547 5.234 7.227 1 98.69 216 VAL A O 1
ATOM 1690 N N . ALA A 1 217 ? 11.578 5.066 6.227 1 98.81 217 ALA A N 1
ATOM 1691 C CA . ALA A 1 217 ? 10.836 5.531 7.391 1 98.81 217 ALA A CA 1
ATOM 1692 C C . ALA A 1 217 ? 9.789 4.508 7.82 1 98.81 217 ALA A C 1
ATOM 1694 O O . ALA A 1 217 ? 9.227 3.793 6.98 1 98.81 217 ALA A O 1
ATOM 1695 N N . THR A 1 218 ? 9.531 4.43 9.102 1 98.56 218 THR A N 1
ATOM 1696 C CA . THR A 1 218 ? 8.469 3.578 9.609 1 98.56 218 THR A CA 1
ATOM 1697 C C . THR A 1 218 ? 7.516 4.371 10.5 1 98.56 218 THR A C 1
ATOM 1699 O O . THR A 1 218 ? 7.926 5.34 11.141 1 98.56 218 THR A O 1
ATOM 1702 N N . GLY A 1 219 ? 6.297 4.051 10.477 1 98.12 219 GLY A N 1
ATOM 1703 C CA . GLY A 1 219 ? 5.262 4.59 11.344 1 98.12 219 GLY A CA 1
ATOM 1704 C C . GLY A 1 219 ? 4.16 3.592 11.648 1 98.12 219 GLY A C 1
ATOM 1705 O O . GLY A 1 219 ? 4.188 2.459 11.156 1 98.12 219 GLY A O 1
ATOM 1706 N N . TYR A 1 220 ? 3.252 3.977 12.523 1 97.19 220 TYR A N 1
ATOM 1707 C CA . TYR A 1 220 ? 2.096 3.17 12.898 1 97.19 220 TYR A CA 1
ATOM 1708 C C . TYR A 1 220 ? 0.842 4.031 13 1 97.19 220 TYR A C 1
ATOM 1710 O O . TYR A 1 220 ? 0.929 5.238 13.234 1 97.19 220 TYR A O 1
ATOM 1718 N N . GLY A 1 221 ? -0.314 3.406 12.797 1 97 221 GLY A N 1
ATOM 1719 C CA . GLY A 1 221 ? -1.549 4.172 12.852 1 97 221 GLY A CA 1
ATOM 1720 C C . GLY A 1 221 ? -1.571 5.336 11.875 1 97 221 GLY A C 1
ATOM 1721 O O . GLY A 1 221 ? -1.305 5.16 10.688 1 97 221 GLY A O 1
ATOM 1722 N N . ALA A 1 222 ? -1.88 6.508 12.391 1 98.25 222 ALA A N 1
ATOM 1723 C CA . ALA A 1 222 ? -1.96 7.707 11.562 1 98.25 222 ALA A CA 1
ATOM 1724 C C . ALA A 1 222 ? -0.584 8.102 11.031 1 98.25 222 ALA A C 1
ATOM 1726 O O . ALA A 1 222 ? -0.479 8.82 10.039 1 98.25 222 ALA A O 1
ATOM 1727 N N . LEU A 1 223 ? 0.448 7.578 11.625 1 98.69 223 LEU A N 1
ATOM 1728 C CA . LEU A 1 223 ? 1.806 7.961 11.25 1 98.69 223 LEU A CA 1
ATOM 1729 C C . LEU A 1 223 ? 2.275 7.18 10.031 1 98.69 223 LEU A C 1
ATOM 1731 O O . LEU A 1 223 ? 3.291 7.52 9.422 1 98.69 223 LEU A O 1
ATOM 1735 N N . VAL A 1 224 ? 1.492 6.152 9.656 1 98.56 224 VAL A N 1
ATOM 1736 C CA . VAL A 1 224 ? 1.792 5.469 8.406 1 98.56 224 VAL A CA 1
ATOM 1737 C C . VAL A 1 224 ? 1.682 6.449 7.238 1 98.56 224 VAL A C 1
ATOM 1739 O O . VAL A 1 224 ? 2.477 6.398 6.297 1 98.56 224 VAL A O 1
ATOM 1742 N N . GLY A 1 225 ? 0.671 7.32 7.336 1 98.75 225 GLY A N 1
ATOM 1743 C CA . GLY A 1 225 ? 0.551 8.344 6.312 1 98.75 225 GLY A CA 1
ATOM 1744 C C . GLY A 1 225 ? 1.771 9.242 6.223 1 98.75 225 GLY A C 1
ATOM 1745 O O . GLY A 1 225 ? 2.188 9.625 5.129 1 98.75 225 GLY A O 1
ATOM 1746 N N . VAL A 1 226 ? 2.359 9.547 7.316 1 98.88 226 VAL A N 1
ATOM 1747 C CA . VAL A 1 226 ? 3.561 10.375 7.355 1 98.88 226 VAL A CA 1
ATOM 1748 C C . VAL A 1 226 ? 4.73 9.617 6.73 1 98.88 226 VAL A C 1
ATOM 1750 O O . VAL A 1 226 ? 5.48 10.18 5.93 1 98.88 226 VAL A O 1
ATOM 1753 N N . ALA A 1 227 ? 4.859 8.359 7.078 1 98.81 227 ALA A N 1
ATOM 1754 C CA . ALA A 1 227 ? 5.926 7.527 6.531 1 98.81 227 ALA A CA 1
ATOM 1755 C C . ALA A 1 227 ? 5.801 7.398 5.016 1 98.81 227 ALA A C 1
ATOM 1757 O O . ALA A 1 227 ? 6.801 7.445 4.297 1 98.81 227 ALA A O 1
ATOM 1758 N N . LYS A 1 228 ? 4.578 7.23 4.598 1 98.62 228 LYS A N 1
ATOM 1759 C CA . LYS A 1 228 ? 4.348 7.109 3.162 1 98.62 228 LYS A CA 1
ATOM 1760 C C . LYS A 1 228 ? 4.629 8.43 2.449 1 98.62 228 LYS A C 1
ATOM 1762 O O . LYS A 1 228 ? 5.121 8.438 1.319 1 98.62 228 LYS A O 1
ATOM 1767 N N . GLU A 1 229 ? 4.293 9.508 3.074 1 98.62 229 GLU A N 1
ATOM 1768 C CA . GLU A 1 229 ? 4.625 10.797 2.482 1 98.62 229 GLU A CA 1
ATOM 1769 C C . GLU A 1 229 ? 6.133 11.031 2.484 1 98.62 229 GLU A C 1
ATOM 1771 O O . GLU A 1 229 ? 6.668 11.648 1.562 1 98.62 229 GLU A O 1
ATOM 1776 N N . PHE A 1 230 ? 6.828 10.586 3.521 1 98.75 230 PHE A N 1
ATOM 1777 C CA . PHE A 1 230 ? 8.289 10.562 3.51 1 98.75 230 PHE A CA 1
ATOM 1778 C C . PHE A 1 230 ? 8.805 9.875 2.254 1 98.75 230 PHE A C 1
ATOM 1780 O O . PHE A 1 230 ? 9.672 10.414 1.557 1 98.75 230 PHE A O 1
ATOM 1787 N N . GLU A 1 231 ? 8.273 8.711 1.981 1 98.38 231 GLU A N 1
ATOM 1788 C CA . GLU A 1 231 ? 8.648 7.969 0.778 1 98.38 231 GLU A CA 1
ATOM 1789 C C . GLU A 1 231 ? 8.445 8.812 -0.475 1 98.38 231 GLU A C 1
ATOM 1791 O O . GLU A 1 231 ? 9.336 8.914 -1.316 1 98.38 231 GLU A O 1
ATOM 1796 N N . THR A 1 232 ? 7.305 9.43 -0.545 1 97.5 232 THR A N 1
ATOM 1797 C CA . THR A 1 232 ? 6.961 10.219 -1.724 1 97.5 232 THR A CA 1
ATOM 1798 C C . THR A 1 232 ? 7.918 11.398 -1.884 1 97.5 232 THR A C 1
ATOM 1800 O O . THR A 1 232 ? 8.5 11.586 -2.951 1 97.5 232 THR A O 1
ATOM 1803 N N . LYS A 1 233 ? 8.148 12.125 -0.859 1 97.62 233 LYS A N 1
ATOM 1804 C CA . LYS A 1 233 ? 8.953 13.336 -0.926 1 97.62 233 LYS A CA 1
ATOM 1805 C C . LYS A 1 233 ? 10.414 13.016 -1.209 1 97.62 233 LYS A C 1
ATOM 1807 O O . LYS A 1 233 ? 11.055 13.672 -2.037 1 97.62 233 LYS A O 1
ATOM 1812 N N . PHE A 1 234 ? 10.93 12.031 -0.521 1 98.31 234 PHE A N 1
ATOM 1813 C CA . PHE A 1 234 ? 12.328 11.68 -0.729 1 98.31 234 PHE A CA 1
ATOM 1814 C C . PHE A 1 234 ? 12.547 11.125 -2.131 1 98.31 234 PHE A C 1
ATOM 1816 O O . PHE A 1 234 ? 13.547 11.438 -2.779 1 98.31 234 PHE A O 1
ATOM 1823 N N . THR A 1 235 ? 11.633 10.312 -2.566 1 96.62 235 THR A N 1
ATOM 1824 C CA . THR A 1 235 ? 11.75 9.75 -3.906 1 96.62 235 THR A CA 1
ATOM 1825 C C . THR A 1 235 ? 11.766 10.852 -4.961 1 96.62 235 THR A C 1
ATOM 1827 O O . THR A 1 235 ? 12.594 10.844 -5.871 1 96.62 235 THR A O 1
ATOM 1830 N N . GLU A 1 236 ? 10.961 11.836 -4.781 1 94.81 236 GLU A N 1
ATOM 1831 C CA . GLU A 1 236 ? 10.781 12.883 -5.781 1 94.81 236 GLU A CA 1
ATOM 1832 C C . GLU A 1 236 ? 11.93 13.883 -5.742 1 94.81 236 GLU A C 1
ATOM 1834 O O . GLU A 1 236 ? 12.305 14.445 -6.773 1 94.81 236 GLU A O 1
ATOM 1839 N N . THR A 1 237 ? 12.5 14.07 -4.574 1 96.75 237 THR A N 1
ATOM 1840 C CA . THR A 1 237 ? 13.438 15.18 -4.418 1 96.75 237 THR A CA 1
ATOM 1841 C C . THR A 1 237 ? 14.867 14.664 -4.27 1 96.75 237 THR A C 1
ATOM 1843 O O . THR A 1 237 ? 15.773 15.148 -4.945 1 96.75 237 THR A O 1
ATOM 1846 N N . VAL A 1 238 ? 15.016 13.648 -3.453 1 97 238 VAL A N 1
ATOM 1847 C CA . VAL A 1 238 ? 16.344 13.141 -3.158 1 97 238 VAL A CA 1
ATOM 1848 C C . VAL A 1 238 ? 16.766 12.141 -4.234 1 97 238 VAL A C 1
ATOM 1850 O O . VAL A 1 238 ? 17.953 11.992 -4.516 1 97 238 VAL A O 1
ATOM 1853 N N . ARG A 1 239 ? 15.82 11.453 -4.793 1 94.69 239 ARG A N 1
ATOM 1854 C CA . ARG A 1 239 ? 15.961 10.617 -5.984 1 94.69 239 ARG A CA 1
ATOM 1855 C C . ARG A 1 239 ? 16.906 9.445 -5.727 1 94.69 239 ARG A C 1
ATOM 1857 O O . ARG A 1 239 ? 17.734 9.102 -6.574 1 94.69 239 ARG A O 1
ATOM 1864 N N . VAL A 1 240 ? 16.984 8.945 -4.535 1 95.62 240 VAL A N 1
ATOM 1865 C CA . VAL A 1 240 ? 17.516 7.629 -4.18 1 95.62 240 VAL A CA 1
ATOM 1866 C C . VAL A 1 240 ? 16.391 6.746 -3.645 1 95.62 240 VAL A C 1
ATOM 1868 O O . VAL A 1 240 ? 15.336 7.246 -3.242 1 95.62 240 VAL A O 1
ATOM 1871 N N . PRO A 1 241 ? 16.594 5.461 -3.723 1 96.62 241 PRO A N 1
ATOM 1872 C CA . PRO A 1 241 ? 15.508 4.594 -3.234 1 96.62 241 PRO A CA 1
ATOM 1873 C C . PRO A 1 241 ? 15.055 4.961 -1.824 1 96.62 241 PRO A C 1
ATOM 1875 O O . PRO A 1 241 ? 15.859 4.965 -0.892 1 96.62 241 PRO A O 1
ATOM 1878 N N . SER A 1 242 ? 13.812 5.309 -1.668 1 97.94 242 SER A N 1
ATOM 1879 C CA . SER A 1 242 ? 13.203 5.711 -0.405 1 97.94 242 SER A CA 1
ATOM 1880 C C . SER A 1 242 ? 11.859 5.023 -0.195 1 97.94 242 SER A C 1
ATOM 1882 O O . SER A 1 242 ? 11.086 4.859 -1.141 1 97.94 242 SER A O 1
ATOM 1884 N N . SER A 1 243 ? 11.633 4.59 1.044 1 98 243 SER A N 1
ATOM 1885 C CA . SER A 1 243 ? 10.398 3.865 1.314 1 98 243 SER A CA 1
ATOM 1886 C C . SER A 1 243 ? 9.82 4.242 2.674 1 98 243 SER A C 1
ATOM 1888 O O . SER A 1 243 ? 10.562 4.621 3.586 1 98 243 SER A O 1
ATOM 1890 N N . GLY A 1 244 ? 8.547 4.262 2.754 1 98.38 244 GLY A N 1
ATOM 1891 C CA . GLY A 1 244 ? 7.789 4.336 3.996 1 98.38 244 GLY A CA 1
ATOM 1892 C C . GLY A 1 244 ? 6.977 3.088 4.273 1 98.38 244 GLY A C 1
ATOM 1893 O O . GLY A 1 244 ? 6.273 2.59 3.391 1 98.38 244 GLY A O 1
ATOM 1894 N N . PHE A 1 245 ? 7.102 2.57 5.523 1 97.81 245 PHE A N 1
ATOM 1895 C CA . PHE A 1 245 ? 6.402 1.341 5.875 1 97.81 245 PHE A CA 1
ATOM 1896 C C . PHE A 1 245 ? 5.609 1.518 7.164 1 97.81 245 PHE A C 1
ATOM 1898 O O . PHE A 1 245 ? 6.008 2.281 8.047 1 97.81 245 PHE A O 1
ATOM 1905 N N . GLU A 1 246 ? 4.488 0.809 7.16 1 97.44 246 GLU A N 1
ATOM 1906 C CA . GLU A 1 246 ? 3.951 0.49 8.484 1 97.44 246 GLU A CA 1
ATOM 1907 C C . GLU A 1 246 ? 4.938 -0.346 9.289 1 97.44 246 GLU A C 1
ATOM 1909 O O . GLU A 1 246 ? 5.613 -1.22 8.742 1 97.44 246 GLU A O 1
ATOM 1914 N N . LEU A 1 247 ? 4.984 -0.105 10.57 1 95.94 247 LEU A N 1
ATOM 1915 C CA . LEU A 1 247 ? 5.992 -0.665 11.469 1 95.94 247 LEU A CA 1
ATOM 1916 C C . LEU A 1 247 ? 6.074 -2.18 11.312 1 95.94 247 LEU A C 1
ATOM 1918 O O . LEU A 1 247 ? 7.156 -2.723 11.07 1 95.94 247 LEU A O 1
ATOM 1922 N N . GLU A 1 248 ? 5.004 -2.867 11.414 1 94.31 248 GLU A N 1
ATOM 1923 C CA . GLU A 1 248 ? 5.012 -4.328 11.359 1 94.31 248 GLU A CA 1
ATOM 1924 C C . GLU A 1 248 ? 5.238 -4.824 9.938 1 94.31 248 GLU A C 1
ATOM 1926 O O . GLU A 1 248 ? 5.867 -5.867 9.734 1 94.31 248 GLU A O 1
ATOM 1931 N N . ALA A 1 249 ? 4.684 -4.133 8.969 1 94.56 249 ALA A N 1
ATOM 1932 C CA . ALA A 1 249 ? 4.941 -4.5 7.582 1 94.56 249 ALA A CA 1
ATOM 1933 C C . ALA A 1 249 ? 6.438 -4.527 7.285 1 94.56 249 ALA A C 1
ATOM 1935 O O . ALA A 1 249 ? 6.918 -5.398 6.559 1 94.56 249 ALA A O 1
ATOM 1936 N N . TYR A 1 250 ? 7.191 -3.588 7.859 1 96.31 250 TYR A N 1
ATOM 1937 C CA . TYR A 1 250 ? 8.633 -3.547 7.672 1 96.31 250 TYR A CA 1
ATOM 1938 C C . TYR A 1 250 ? 9.297 -4.809 8.227 1 96.31 250 TYR A C 1
ATOM 1940 O O . TYR A 1 250 ? 10.281 -5.289 7.672 1 96.31 250 TYR A O 1
ATOM 1948 N N . MET A 1 251 ? 8.742 -5.316 9.242 1 93.56 251 MET A N 1
ATOM 1949 C CA . MET A 1 251 ? 9.32 -6.465 9.938 1 93.56 251 MET A CA 1
ATOM 1950 C C . MET A 1 251 ? 9.055 -7.754 9.172 1 93.56 251 MET A C 1
ATOM 1952 O O . MET A 1 251 ? 9.625 -8.797 9.484 1 93.56 251 MET A O 1
ATOM 1956 N N . HIS A 1 252 ? 8.281 -7.672 8.102 1 90.06 252 HIS A N 1
ATOM 1957 C CA . HIS A 1 252 ? 7.895 -8.875 7.371 1 90.06 252 HIS A CA 1
ATOM 1958 C C . HIS A 1 252 ? 8.547 -8.914 5.992 1 90.06 252 HIS A C 1
ATOM 1960 O O . HIS A 1 252 ? 7.875 -9.172 4.992 1 90.06 252 HIS A O 1
ATOM 1966 N N . GLY A 1 253 ? 9.906 -8.656 6.031 1 89.69 253 GLY A N 1
ATOM 1967 C CA . GLY A 1 253 ? 10.602 -8.828 4.766 1 89.69 253 GLY A CA 1
ATOM 1968 C C . GLY A 1 253 ? 11.531 -7.68 4.43 1 89.69 253 GLY A C 1
ATOM 1969 O O . GLY A 1 253 ? 12.727 -7.887 4.215 1 89.69 253 GLY A O 1
ATOM 1970 N N . PRO A 1 254 ? 11.008 -6.461 4.418 1 94.19 254 PRO A N 1
ATOM 1971 C CA . PRO A 1 254 ? 11.812 -5.32 3.973 1 94.19 254 PRO A CA 1
ATOM 1972 C C . PRO A 1 254 ? 13.094 -5.152 4.777 1 94.19 254 PRO A C 1
ATOM 1974 O O . PRO A 1 254 ? 14.102 -4.684 4.25 1 94.19 254 PRO A O 1
ATOM 1977 N N . TYR A 1 255 ? 13.086 -5.594 6.012 1 95.19 255 TYR A N 1
ATOM 1978 C CA . TYR A 1 255 ? 14.266 -5.414 6.852 1 95.19 255 TYR A CA 1
ATOM 1979 C C . TYR A 1 255 ? 15.438 -6.223 6.32 1 95.19 255 TYR A C 1
ATOM 1981 O O . TYR A 1 255 ? 16.594 -5.934 6.641 1 95.19 255 TYR A O 1
ATOM 1989 N N . LEU A 1 256 ? 15.258 -7.156 5.477 1 94 256 LEU A N 1
ATOM 1990 C CA . LEU A 1 256 ? 16.297 -8.062 4.992 1 94 256 LEU A CA 1
ATOM 1991 C C . LEU A 1 256 ? 17.172 -7.375 3.961 1 94 256 LEU A C 1
ATOM 1993 O O . LEU A 1 256 ? 18.25 -7.883 3.613 1 94 256 LEU A O 1
ATOM 1997 N N . GLU A 1 257 ? 16.766 -6.199 3.535 1 95.19 257 GLU A N 1
ATOM 1998 C CA . GLU A 1 257 ? 17.562 -5.418 2.602 1 95.19 257 GLU A CA 1
ATOM 1999 C C . GLU A 1 257 ? 18.547 -4.508 3.342 1 95.19 257 GLU A C 1
ATOM 2001 O O . GLU A 1 257 ? 19.438 -3.924 2.732 1 95.19 257 GLU A O 1
ATOM 2006 N N . ALA A 1 258 ? 18.375 -4.363 4.633 1 95.56 258 ALA A N 1
ATOM 2007 C CA . ALA A 1 258 ? 19.094 -3.357 5.406 1 95.56 258 ALA A CA 1
ATOM 2008 C C . ALA A 1 258 ? 20.594 -3.605 5.359 1 95.56 258 ALA A C 1
ATOM 2010 O O . ALA A 1 258 ? 21.047 -4.75 5.441 1 95.56 258 ALA A O 1
ATOM 2011 N N . ASN A 1 259 ? 21.344 -2.594 5.16 1 95.19 259 ASN A N 1
ATOM 2012 C CA . ASN A 1 259 ? 22.797 -2.611 5.191 1 95.19 259 ASN A CA 1
ATOM 2013 C C . ASN A 1 259 ? 23.375 -1.244 5.559 1 95.19 259 ASN A C 1
ATOM 2015 O O . ASN A 1 259 ? 22.625 -0.331 5.914 1 95.19 259 ASN A O 1
ATOM 2019 N N . ALA A 1 260 ? 24.625 -1.068 5.449 1 95.31 260 ALA A N 1
ATOM 2020 C CA . ALA A 1 260 ? 25.344 0.096 5.977 1 95.31 260 ALA A CA 1
ATOM 2021 C C . ALA A 1 260 ? 25.062 1.334 5.129 1 95.31 260 ALA A C 1
ATOM 2023 O O . ALA A 1 260 ? 25.484 2.441 5.48 1 95.31 260 ALA A O 1
ATOM 2024 N N . ARG A 1 261 ? 24.203 1.232 4.117 1 92.94 261 ARG A N 1
ATOM 2025 C CA . ARG A 1 261 ? 23.875 2.369 3.27 1 92.94 261 ARG A CA 1
ATOM 2026 C C . ARG A 1 261 ? 22.531 2.969 3.674 1 92.94 261 ARG A C 1
ATOM 2028 O O . ARG A 1 261 ? 22.141 4.035 3.189 1 92.94 261 ARG A O 1
ATOM 2035 N N . HIS A 1 262 ? 21.891 2.293 4.574 1 97.12 262 HIS A N 1
ATOM 2036 C CA . HIS A 1 262 ? 20.531 2.686 4.926 1 97.12 262 HIS A CA 1
ATOM 2037 C C . HIS A 1 262 ? 20.531 3.754 6.012 1 97.12 262 HIS A C 1
ATOM 2039 O O . HIS A 1 262 ? 21.25 3.637 7.008 1 97.12 262 HIS A O 1
ATOM 2045 N N . VAL A 1 263 ? 19.859 4.793 5.785 1 98.62 263 VAL A N 1
ATOM 2046 C CA . VAL A 1 263 ? 19.453 5.746 6.812 1 98.62 263 VAL A CA 1
ATOM 2047 C C . VAL A 1 263 ? 17.969 5.586 7.125 1 98.62 263 VAL A C 1
ATOM 2049 O O . VAL A 1 263 ? 17.125 5.699 6.23 1 98.62 263 VAL A O 1
ATOM 2052 N N . MET A 1 264 ? 17.672 5.305 8.383 1 98.69 264 MET A N 1
ATOM 2053 C CA . MET A 1 264 ? 16.281 5.016 8.734 1 98.69 264 MET A CA 1
ATOM 2054 C C . MET A 1 264 ? 15.734 6.07 9.695 1 98.69 264 MET A C 1
ATOM 2056 O O . MET A 1 264 ? 16.469 6.602 10.523 1 98.69 264 MET A O 1
ATOM 2060 N N . LEU A 1 265 ? 14.492 6.383 9.516 1 98.75 265 LEU A N 1
ATOM 2061 C CA . LEU A 1 265 ? 13.758 7.297 10.375 1 98.75 265 LEU A CA 1
ATOM 2062 C C . LEU A 1 265 ? 12.57 6.598 11.023 1 98.75 265 LEU A C 1
ATOM 2064 O O . LEU A 1 265 ? 11.648 6.164 10.336 1 98.75 265 LEU A O 1
ATOM 2068 N N . PHE A 1 266 ? 12.555 6.465 12.336 1 98.62 266 PHE A N 1
ATOM 2069 C CA . PHE A 1 266 ? 11.469 5.883 13.109 1 98.62 266 PHE A CA 1
ATOM 2070 C C . PHE A 1 266 ? 10.555 6.965 13.664 1 98.62 266 PHE A C 1
ATOM 2072 O O . PHE A 1 266 ? 10.953 7.719 14.562 1 98.62 266 PHE A O 1
ATOM 2079 N N . ILE A 1 267 ? 9.312 7.023 13.164 1 98.69 267 ILE A N 1
ATOM 2080 C CA . ILE A 1 267 ? 8.391 8.109 13.469 1 98.69 267 ILE A CA 1
ATOM 2081 C C . ILE A 1 267 ? 7.453 7.691 14.602 1 98.69 267 ILE A C 1
ATOM 2083 O O . ILE A 1 267 ? 6.77 6.672 14.492 1 98.69 267 ILE A O 1
ATOM 2087 N N . GLU A 1 268 ? 7.445 8.406 15.648 1 97.5 268 GLU A N 1
ATOM 2088 C CA . GLU A 1 268 ? 6.539 8.156 16.766 1 97.5 268 GLU A CA 1
ATOM 2089 C C . GLU A 1 268 ? 5.973 9.461 17.328 1 97.5 268 GLU A C 1
ATOM 2091 O O . GLU A 1 268 ? 6.586 10.523 17.188 1 97.5 268 GLU A O 1
ATOM 2096 N N . ASP A 1 269 ? 4.777 9.438 17.859 1 96.81 269 ASP A N 1
ATOM 2097 C CA . ASP A 1 269 ? 4.207 10.609 18.5 1 96.81 269 ASP A CA 1
ATOM 2098 C C . ASP A 1 269 ? 4.48 10.602 20 1 96.81 269 ASP A C 1
ATOM 2100 O O . ASP A 1 269 ? 4.484 11.648 20.656 1 96.81 269 ASP A O 1
ATOM 2104 N N . ALA A 1 270 ? 4.613 9.461 20.547 1 95.5 270 ALA A N 1
ATOM 2105 C CA . ALA A 1 270 ? 5.062 9.188 21.906 1 95.5 270 ALA A CA 1
ATOM 2106 C C . ALA A 1 270 ? 5.973 7.961 21.953 1 95.5 270 ALA A C 1
ATOM 2108 O O . ALA A 1 270 ? 6.039 7.195 20.984 1 95.5 270 ALA A O 1
ATOM 2109 N N . PRO A 1 271 ? 6.707 7.895 23.016 1 93.38 271 PRO A N 1
ATOM 2110 C CA . PRO A 1 271 ? 7.562 6.707 23.078 1 93.38 271 PRO A CA 1
ATOM 2111 C C . PRO A 1 271 ? 6.785 5.41 22.875 1 93.38 271 PRO A C 1
ATOM 2113 O O . PRO A 1 271 ? 5.777 5.172 23.547 1 93.38 271 PRO A O 1
ATOM 2116 N N . ASP A 1 272 ? 7.25 4.633 21.938 1 93.25 272 ASP A N 1
ATOM 2117 C CA . ASP A 1 272 ? 6.629 3.361 21.578 1 93.25 272 ASP A CA 1
ATOM 2118 C C . ASP A 1 272 ? 7.637 2.217 21.656 1 93.25 272 ASP A C 1
ATOM 2120 O O . ASP A 1 272 ? 8.641 2.213 20.953 1 93.25 272 ASP A O 1
ATOM 2124 N N . ALA A 1 273 ? 7.34 1.276 22.469 1 94.25 273 ALA A N 1
ATOM 2125 C CA . ALA A 1 273 ? 8.289 0.217 22.781 1 94.25 273 ALA A CA 1
ATOM 2126 C C . ALA A 1 273 ? 8.625 -0.611 21.547 1 94.25 273 ALA A C 1
ATOM 2128 O O . ALA A 1 273 ? 9.773 -1.018 21.359 1 94.25 273 ALA A O 1
ATOM 2129 N N . ARG A 1 274 ? 7.684 -0.896 20.75 1 94.12 274 ARG A N 1
ATOM 2130 C CA . ARG A 1 274 ? 7.906 -1.726 19.562 1 94.12 274 ARG A CA 1
ATOM 2131 C C . ARG A 1 274 ? 8.766 -0.997 18.547 1 94.12 274 ARG A C 1
ATOM 2133 O O . ARG A 1 274 ? 9.672 -1.591 17.953 1 94.12 274 ARG A O 1
ATOM 2140 N N . THR A 1 275 ? 8.445 0.254 18.344 1 96 275 THR A N 1
ATOM 2141 C CA . THR A 1 275 ? 9.234 1.08 17.438 1 96 275 THR A CA 1
ATOM 2142 C C . THR A 1 275 ? 10.688 1.161 17.906 1 96 275 THR A C 1
ATOM 2144 O O . THR A 1 275 ? 11.609 1.001 17.109 1 96 275 THR A O 1
ATOM 2147 N N . ARG A 1 276 ? 10.875 1.354 19.141 1 95.25 276 ARG A N 1
ATOM 2148 C CA . ARG A 1 276 ? 12.219 1.511 19.688 1 95.25 276 ARG A CA 1
ATOM 2149 C C . ARG A 1 276 ? 12.977 0.188 19.672 1 95.25 276 ARG A C 1
ATOM 2151 O O . ARG A 1 276 ? 14.188 0.166 19.438 1 95.25 276 ARG A O 1
ATOM 2158 N N . ALA A 1 277 ? 12.281 -0.88 19.922 1 96.31 277 ALA A N 1
ATOM 2159 C CA . ALA A 1 277 ? 12.906 -2.195 19.812 1 96.31 277 ALA A CA 1
ATOM 2160 C C . ALA A 1 277 ? 13.422 -2.451 18.406 1 96.31 277 ALA A C 1
ATOM 2162 O O . ALA A 1 277 ? 14.539 -2.943 18.234 1 96.31 277 ALA A O 1
ATOM 2163 N N . LEU A 1 278 ? 12.617 -2.148 17.422 1 97.19 278 LEU A N 1
ATOM 2164 C CA . LEU A 1 278 ? 13.039 -2.32 16.031 1 97.19 278 LEU A CA 1
ATOM 2165 C C . LEU A 1 278 ? 14.227 -1.416 15.719 1 97.19 278 LEU A C 1
ATOM 2167 O O . LEU A 1 278 ? 15.195 -1.854 15.094 1 97.19 278 LEU A O 1
ATOM 2171 N N . ARG A 1 279 ? 14.102 -0.165 16.109 1 97.12 279 ARG A N 1
ATOM 2172 C CA . ARG A 1 279 ? 15.18 0.791 15.883 1 97.12 279 ARG A CA 1
ATOM 2173 C C . ARG A 1 279 ? 16.5 0.271 16.453 1 97.12 279 ARG A C 1
ATOM 2175 O O . ARG A 1 279 ? 17.516 0.263 15.773 1 97.12 279 ARG A O 1
ATOM 2182 N N . ASP A 1 280 ? 16.453 -0.185 17.688 1 96.56 280 ASP A N 1
ATOM 2183 C CA . ASP A 1 280 ? 17.656 -0.65 18.391 1 96.56 280 ASP A CA 1
ATOM 2184 C C . ASP A 1 280 ? 18.219 -1.909 17.734 1 96.56 280 ASP A C 1
ATOM 2186 O O . ASP A 1 280 ? 19.438 -2.08 17.641 1 96.56 280 ASP A O 1
ATOM 2190 N N . TYR A 1 281 ? 17.344 -2.766 17.281 1 97.12 281 TYR A N 1
ATOM 2191 C CA . TYR A 1 281 ? 17.781 -3.984 16.594 1 97.12 281 TYR A CA 1
ATOM 2192 C C . TYR A 1 281 ? 18.484 -3.66 15.289 1 97.12 281 TYR A C 1
ATOM 2194 O O . TYR A 1 281 ? 19.484 -4.277 14.953 1 97.12 281 TYR A O 1
ATOM 2202 N N . MET A 1 282 ? 17.953 -2.711 14.531 1 97.25 282 MET A N 1
ATOM 2203 C CA . MET A 1 282 ? 18.438 -2.42 13.188 1 97.25 282 MET A CA 1
ATOM 2204 C C . MET A 1 282 ? 19.672 -1.537 13.234 1 97.25 282 MET A C 1
ATOM 2206 O O . MET A 1 282 ? 20.5 -1.574 12.32 1 97.25 282 MET A O 1
ATOM 2210 N N . ALA A 1 283 ? 19.859 -0.783 14.281 1 96.94 283 ALA A N 1
ATOM 2211 C CA . ALA A 1 283 ? 20.844 0.288 14.383 1 96.94 283 ALA A CA 1
ATOM 2212 C C . ALA A 1 283 ? 22.234 -0.222 14.055 1 96.94 283 ALA A C 1
ATOM 2214 O O . ALA A 1 283 ? 22.969 0.407 13.289 1 96.94 283 ALA A O 1
ATOM 2215 N N . PRO A 1 284 ? 22.641 -1.409 14.477 1 96.56 284 PRO A N 1
ATOM 2216 C CA . PRO A 1 284 ? 24 -1.872 14.203 1 96.56 284 PRO A CA 1
ATOM 2217 C C . PRO A 1 284 ? 24.219 -2.244 12.734 1 96.56 284 PRO A C 1
ATOM 2219 O O . PRO A 1 284 ? 25.359 -2.367 12.289 1 96.56 284 PRO A O 1
ATOM 2222 N N . SER A 1 285 ? 23.172 -2.404 12.016 1 96.12 285 SER A N 1
ATOM 2223 C CA . SER A 1 285 ? 23.281 -2.971 10.68 1 96.12 285 SER A CA 1
ATOM 2224 C C . SER A 1 285 ? 23.094 -1.901 9.609 1 96.12 285 SER A C 1
ATOM 2226 O O . SER A 1 285 ? 23.156 -2.195 8.414 1 96.12 285 SER A O 1
ATOM 2228 N N . ILE A 1 286 ? 22.828 -0.66 10.047 1 97.31 286 ILE A N 1
ATOM 2229 C CA . ILE A 1 286 ? 22.547 0.396 9.078 1 97.31 286 ILE A CA 1
ATOM 2230 C C . ILE A 1 286 ? 23.469 1.593 9.352 1 97.31 286 ILE A C 1
ATOM 2232 O O . ILE A 1 286 ? 24.219 1.596 10.328 1 97.31 286 ILE A O 1
ATOM 2236 N N . ALA A 1 287 ? 23.438 2.578 8.414 1 97.81 287 ALA A N 1
ATOM 2237 C CA . ALA A 1 287 ? 24.297 3.752 8.555 1 97.81 287 ALA A CA 1
ATOM 2238 C C . ALA A 1 287 ? 23.891 4.594 9.758 1 97.81 287 ALA A C 1
ATOM 2240 O O . ALA A 1 287 ? 24.75 5.059 10.516 1 97.81 287 ALA A O 1
ATOM 2241 N N . ARG A 1 288 ? 22.578 4.844 9.891 1 98.12 288 ARG A N 1
ATOM 2242 C CA . ARG A 1 288 ? 22.062 5.645 11 1 98.12 288 ARG A CA 1
ATOM 2243 C C . ARG A 1 288 ? 20.578 5.367 11.227 1 98.12 288 ARG A C 1
ATOM 2245 O O . ARG A 1 288 ? 19.812 5.23 10.273 1 98.12 288 ARG A O 1
ATOM 2252 N N . ALA A 1 289 ? 20.234 5.293 12.461 1 98.12 289 ALA A N 1
ATOM 2253 C CA . ALA A 1 289 ? 18.828 5.195 12.883 1 98.12 289 ALA A CA 1
ATOM 2254 C C . ALA A 1 289 ? 18.391 6.461 13.609 1 98.12 289 ALA A C 1
ATOM 2256 O O . ALA A 1 289 ? 18.875 6.75 14.711 1 98.12 289 ALA A O 1
ATOM 2257 N N . PHE A 1 290 ? 17.469 7.215 13.016 1 98.25 290 PHE A N 1
ATOM 2258 C CA . PHE A 1 290 ? 16.938 8.422 13.641 1 98.25 290 PHE A CA 1
ATOM 2259 C C . PHE A 1 290 ? 15.547 8.164 14.219 1 98.25 290 PHE A C 1
ATOM 2261 O O . PHE A 1 290 ? 14.844 7.254 13.773 1 98.25 290 PHE A O 1
ATOM 2268 N N . THR A 1 291 ? 15.211 8.93 15.242 1 98.12 291 THR A N 1
ATOM 2269 C CA . THR A 1 291 ? 13.844 9 15.742 1 98.12 291 THR A CA 1
ATOM 2270 C C . THR A 1 291 ? 13.258 10.391 15.5 1 98.12 291 THR A C 1
ATOM 2272 O O . THR A 1 291 ? 13.898 11.398 15.789 1 98.12 291 THR A O 1
ATOM 2275 N N . LEU A 1 292 ? 12.133 10.477 14.898 1 98.44 292 LEU A N 1
ATOM 2276 C CA . LEU A 1 292 ? 11.312 11.68 14.836 1 98.44 292 LEU A CA 1
ATOM 2277 C C . LEU A 1 292 ? 10.117 11.578 15.781 1 98.44 292 LEU A C 1
ATOM 2279 O O . LEU A 1 292 ? 9.273 10.703 15.625 1 98.44 292 LEU A O 1
ATOM 2283 N N . THR A 1 293 ? 10.031 12.484 16.734 1 97.88 293 THR A N 1
ATOM 2284 C CA . THR A 1 293 ? 9.008 12.297 17.766 1 97.88 293 THR A CA 1
ATOM 2285 C C . THR A 1 293 ? 8.398 13.633 18.172 1 97.88 293 THR A C 1
ATOM 2287 O O . THR A 1 293 ? 9.031 14.68 18.016 1 97.88 293 THR A O 1
ATOM 2290 N N . LEU A 1 294 ? 7.164 13.57 18.625 1 97 294 LEU A N 1
ATOM 2291 C CA . LEU A 1 294 ? 6.512 14.742 19.188 1 97 294 LEU A CA 1
ATOM 2292 C C . LEU A 1 294 ? 6.953 14.961 20.641 1 97 294 LEU A C 1
ATOM 2294 O O . LEU A 1 294 ? 6.766 16.047 21.188 1 97 294 LEU A O 1
ATOM 2298 N N . SER A 1 295 ? 7.516 13.922 21.188 1 94.69 295 SER A N 1
ATOM 2299 C CA . SER A 1 295 ? 7.879 13.984 22.609 1 94.69 295 SER A CA 1
ATOM 2300 C C . SER A 1 295 ? 9.094 14.875 22.828 1 94.69 295 SER A C 1
ATOM 2302 O O . SER A 1 295 ? 9.57 15.531 21.891 1 94.69 295 SER A O 1
ATOM 2304 N N . ASP A 1 296 ? 9.492 14.969 24.078 1 92.06 296 ASP A N 1
ATOM 2305 C CA . ASP A 1 296 ? 10.641 15.789 24.438 1 92.06 296 ASP A CA 1
ATOM 2306 C C . ASP A 1 296 ? 11.875 14.93 24.703 1 92.06 296 ASP A C 1
ATOM 2308 O O . ASP A 1 296 ? 12.781 15.344 25.422 1 92.06 296 ASP A O 1
ATOM 2312 N N . ASP A 1 297 ? 11.859 13.781 24.156 1 86.62 297 ASP A N 1
ATOM 2313 C CA . ASP A 1 297 ? 12.992 12.875 24.297 1 86.62 297 ASP A CA 1
ATOM 2314 C C . ASP A 1 297 ? 14.211 13.383 23.531 1 86.62 297 ASP A C 1
ATOM 2316 O O . ASP A 1 297 ? 14.336 13.141 22.328 1 86.62 297 ASP A O 1
ATOM 2320 N N . GLU A 1 298 ? 15.141 13.961 24.25 1 84.06 298 GLU A N 1
ATOM 2321 C CA . GLU A 1 298 ? 16.281 14.562 23.562 1 84.06 298 GLU A CA 1
ATOM 2322 C C . GLU A 1 298 ? 17.516 13.656 23.641 1 84.06 298 GLU A C 1
ATOM 2324 O O . GLU A 1 298 ? 17.953 13.289 24.719 1 84.06 298 GLU A O 1
ATOM 2329 N N . ASP A 1 299 ? 17.828 12.992 22.516 1 84.31 299 ASP A N 1
ATOM 2330 C CA . ASP A 1 299 ? 19.094 12.289 22.391 1 84.31 299 ASP A CA 1
ATOM 2331 C C . ASP A 1 299 ? 19.703 12.539 21.016 1 84.31 299 ASP A C 1
ATOM 2333 O O . ASP A 1 299 ? 19.156 13.273 20.203 1 84.31 299 ASP A O 1
ATOM 2337 N N . ALA A 1 300 ? 20.953 12.117 20.828 1 84.62 300 ALA A N 1
ATOM 2338 C CA . ALA A 1 300 ? 21.75 12.469 19.641 1 84.62 300 ALA A CA 1
ATOM 2339 C C . ALA A 1 300 ? 21.062 12.016 18.359 1 84.62 300 ALA A C 1
ATOM 2341 O O . ALA A 1 300 ? 21.188 12.656 17.328 1 84.62 300 ALA A O 1
ATOM 2342 N N . GLN A 1 301 ? 20.25 11.016 18.422 1 91.75 301 GLN A N 1
ATOM 2343 C CA . GLN A 1 301 ? 19.688 10.492 17.188 1 91.75 301 GLN A CA 1
ATOM 2344 C C . GLN A 1 301 ? 18.188 10.797 17.094 1 91.75 301 GLN A C 1
ATOM 2346 O O . GLN A 1 301 ? 17.5 10.266 16.219 1 91.75 301 GLN A O 1
ATOM 2351 N N . THR A 1 302 ? 17.781 11.742 17.969 1 96.5 302 THR A N 1
ATOM 2352 C CA . THR A 1 302 ? 16.359 12.023 18.016 1 96.5 302 THR A CA 1
ATOM 2353 C C . THR A 1 302 ? 16.078 13.469 17.625 1 96.5 302 THR A C 1
ATOM 2355 O O . THR A 1 302 ? 16.703 14.391 18.156 1 96.5 302 THR A O 1
ATOM 2358 N N . LEU A 1 303 ? 15.227 13.672 16.641 1 97.75 303 LEU A N 1
ATOM 2359 C CA . LEU A 1 303 ? 14.578 14.953 16.422 1 97.75 303 LEU A CA 1
ATOM 2360 C C . LEU A 1 303 ? 13.297 15.07 17.25 1 97.75 303 LEU A C 1
ATOM 2362 O O . LEU A 1 303 ? 12.25 14.57 16.844 1 97.75 303 LEU A O 1
ATOM 2366 N N . ALA A 1 304 ? 13.422 15.711 18.359 1 97.25 304 ALA A N 1
ATOM 2367 C CA . ALA A 1 304 ? 12.305 15.938 19.266 1 97.25 304 ALA A CA 1
ATOM 2368 C C . ALA A 1 304 ? 11.609 17.266 18.953 1 97.25 304 ALA A C 1
ATOM 2370 O O . ALA A 1 304 ? 12.242 18.312 18.969 1 97.25 304 ALA A O 1
ATOM 2371 N N . LEU A 1 305 ? 10.305 17.203 18.734 1 97.25 305 LEU A N 1
ATOM 2372 C CA . LEU A 1 305 ? 9.578 18.406 18.375 1 97.25 305 LEU A CA 1
ATOM 2373 C C . LEU A 1 305 ? 9 19.094 19.609 1 97.25 305 LEU A C 1
ATOM 2375 O O . LEU A 1 305 ? 8.555 20.234 19.547 1 97.25 305 LEU A O 1
ATOM 2379 N N . ASN A 1 306 ? 8.969 18.422 20.719 1 95.38 306 ASN A N 1
ATOM 2380 C CA . ASN A 1 306 ? 8.578 18.969 22.031 1 95.38 306 ASN A CA 1
ATOM 2381 C C . ASN A 1 306 ? 7.176 19.562 21.984 1 95.38 306 ASN A C 1
ATOM 2383 O O . ASN A 1 306 ? 6.965 20.688 22.438 1 95.38 306 ASN A O 1
ATOM 2387 N N . CYS A 1 307 ? 6.254 18.891 21.406 1 95.62 307 CYS A N 1
ATOM 2388 C CA . CYS A 1 307 ? 4.852 19.266 21.312 1 95.62 307 CYS A CA 1
ATOM 2389 C C . CYS A 1 307 ? 3.947 18.047 21.359 1 95.62 307 CYS A C 1
ATOM 2391 O O . CYS A 1 307 ? 3.283 17.703 20.375 1 95.62 307 CYS A O 1
ATOM 2393 N N . PRO A 1 308 ? 3.938 17.422 22.531 1 94.12 308 PRO A N 1
ATOM 2394 C CA . PRO A 1 308 ? 3.096 16.234 22.641 1 94.12 308 PRO A CA 1
ATOM 2395 C C . PRO A 1 308 ? 1.627 16.516 22.328 1 94.12 308 PRO A C 1
ATOM 2397 O O . PRO A 1 308 ? 1.08 17.531 22.781 1 94.12 308 PRO A O 1
ATOM 2400 N N . ARG A 1 309 ? 1.097 15.688 21.469 1 93.19 309 ARG A N 1
ATOM 2401 C CA . ARG A 1 309 ? -0.303 15.781 21.078 1 93.19 309 ARG A CA 1
ATOM 2402 C C . ARG A 1 309 ? -0.924 14.398 20.938 1 93.19 309 ARG A C 1
ATOM 2404 O O . ARG A 1 309 ? -0.218 13.383 20.969 1 93.19 309 ARG A O 1
ATOM 2411 N N . GLU A 1 310 ? -2.281 14.477 20.781 1 95.5 310 GLU A N 1
ATOM 2412 C CA . GLU A 1 310 ? -2.992 13.234 20.5 1 95.5 310 GLU A CA 1
ATOM 2413 C C . GLU A 1 310 ? -2.508 12.602 19.203 1 95.5 310 GLU A C 1
ATOM 2415 O O . GLU A 1 310 ? -2.203 13.305 18.234 1 95.5 310 GLU A O 1
ATOM 2420 N N . HIS A 1 311 ? -2.555 11.281 19.109 1 97.12 311 HIS A N 1
ATOM 2421 C CA . HIS A 1 311 ? -2.018 10.461 18.031 1 97.12 311 HIS A CA 1
ATOM 2422 C C . HIS A 1 311 ? -2.564 10.906 16.688 1 97.12 311 HIS A C 1
ATOM 2424 O O . HIS A 1 311 ? -1.802 11.109 15.734 1 97.12 311 HIS A O 1
ATOM 2430 N N . HIS A 1 312 ? -3.867 11.148 16.656 1 97.62 312 HIS A N 1
ATOM 2431 C CA . HIS A 1 312 ? -4.523 11.375 15.375 1 97.62 312 HIS A CA 1
ATOM 2432 C C . HIS A 1 312 ? -4.203 12.758 14.828 1 97.62 312 HIS A C 1
ATOM 2434 O O . HIS A 1 312 ? -4.43 13.031 13.648 1 97.62 312 HIS A O 1
ATOM 2440 N N . LEU A 1 313 ? -3.664 13.672 15.625 1 98.19 313 LEU A N 1
ATOM 2441 C CA . LEU A 1 313 ? -3.342 15.031 15.195 1 98.19 313 LEU A CA 1
ATOM 2442 C C . LEU A 1 313 ? -1.854 15.156 14.883 1 98.19 313 LEU A C 1
ATOM 2444 O O . LEU A 1 313 ? -1.435 16.109 14.227 1 98.19 313 LEU A O 1
ATOM 2448 N N . ALA A 1 314 ? -1.074 14.164 15.242 1 98.31 314 ALA A N 1
ATOM 2449 C CA . ALA A 1 314 ? 0.386 14.188 15.219 1 98.31 314 ALA A CA 1
ATOM 2450 C C . ALA A 1 314 ? 0.906 14.406 13.805 1 98.31 314 ALA A C 1
ATOM 2452 O O . ALA A 1 314 ? 1.911 15.094 13.602 1 98.31 314 ALA A O 1
ATOM 2453 N N . PRO A 1 315 ? 0.244 13.82 12.773 1 98.56 315 PRO A N 1
ATOM 2454 C CA . PRO A 1 315 ? 0.755 13.961 11.406 1 98.56 315 PRO A CA 1
ATOM 2455 C C . PRO A 1 315 ? 0.921 15.422 10.992 1 98.56 315 PRO A C 1
ATOM 2457 O O . PRO A 1 315 ? 1.822 15.742 10.211 1 98.56 315 PRO A O 1
ATOM 2460 N N . LEU A 1 316 ? 0.109 16.344 11.5 1 98 316 LEU A N 1
ATOM 2461 C CA . LEU A 1 316 ? 0.101 17.734 11.086 1 98 316 LEU A CA 1
ATOM 2462 C C . LEU A 1 316 ? 1.425 18.422 11.422 1 98 316 LEU A C 1
ATOM 2464 O O . LEU A 1 316 ? 1.847 19.344 10.734 1 98 316 LEU A O 1
ATOM 2468 N N . LEU A 1 317 ? 2.068 17.922 12.445 1 98.12 317 LEU A N 1
ATOM 2469 C CA . LEU A 1 317 ? 3.338 18.516 12.844 1 98.12 317 LEU A CA 1
ATOM 2470 C C . LEU A 1 317 ? 4.516 17.719 12.297 1 98.12 317 LEU A C 1
ATOM 2472 O O . LEU A 1 317 ? 5.488 18.297 11.805 1 98.12 317 LEU A O 1
ATOM 2476 N N . LEU A 1 318 ? 4.414 16.406 12.406 1 98.69 318 LEU A N 1
ATOM 2477 C CA . LEU A 1 318 ? 5.527 15.539 12.047 1 98.69 318 LEU A CA 1
ATOM 2478 C C . LEU A 1 318 ? 5.867 15.68 10.562 1 98.69 318 LEU A C 1
ATOM 2480 O O . LEU A 1 318 ? 7.031 15.555 10.18 1 98.69 318 LEU A O 1
ATOM 2484 N N . ILE A 1 319 ? 4.859 16.016 9.766 1 98.75 319 ILE A N 1
ATOM 2485 C CA . ILE A 1 319 ? 5.055 16.062 8.32 1 98.75 319 ILE A CA 1
ATOM 2486 C C . ILE A 1 319 ? 5.969 17.234 7.969 1 98.75 319 ILE A C 1
ATOM 2488 O O . ILE A 1 319 ? 6.695 17.188 6.973 1 98.75 319 ILE A O 1
ATOM 2492 N N . VAL A 1 320 ? 5.965 18.266 8.773 1 98.75 320 VAL A N 1
ATOM 2493 C CA . VAL A 1 320 ? 6.773 19.453 8.5 1 98.75 320 VAL A CA 1
ATOM 2494 C C . VAL A 1 320 ? 8.258 19.078 8.484 1 98.75 320 VAL A C 1
ATOM 2496 O O . VAL A 1 320 ? 8.992 19.469 7.578 1 98.75 320 VAL A O 1
ATOM 2499 N N . SER A 1 321 ? 8.688 18.281 9.414 1 98.81 321 SER A N 1
ATOM 2500 C CA . SER A 1 321 ? 10.07 17.828 9.484 1 98.81 321 SER A CA 1
ATOM 2501 C C . SER A 1 321 ? 10.422 16.953 8.281 1 98.81 321 SER A C 1
ATOM 2503 O O . SER A 1 321 ? 11.523 17.062 7.738 1 98.81 321 SER A O 1
ATOM 2505 N N . VAL A 1 322 ? 9.508 16.109 7.906 1 98.81 322 VAL A N 1
ATOM 2506 C CA . VAL A 1 322 ? 9.727 15.227 6.766 1 98.81 322 VAL A CA 1
ATOM 2507 C C . VAL A 1 322 ? 9.938 16.047 5.5 1 98.81 322 VAL A C 1
ATOM 2509 O O . VAL A 1 322 ? 10.852 15.773 4.719 1 98.81 322 VAL A O 1
ATOM 2512 N N . GLN A 1 323 ? 9.078 17.062 5.324 1 98.62 323 GLN A N 1
ATOM 2513 C CA . GLN A 1 323 ? 9.203 17.953 4.168 1 98.62 323 GLN A CA 1
ATOM 2514 C C . GLN A 1 323 ? 10.555 18.656 4.156 1 98.62 323 GLN A C 1
ATOM 2516 O O . GLN A 1 323 ? 11.219 18.719 3.117 1 98.62 323 GLN A O 1
ATOM 2521 N N . MET A 1 324 ? 10.977 19.125 5.277 1 98.75 324 MET A N 1
ATOM 2522 C CA . MET A 1 324 ? 12.25 19.844 5.395 1 98.75 324 MET A CA 1
ATOM 2523 C C . MET A 1 324 ? 13.422 18.891 5.121 1 98.75 324 MET A C 1
ATOM 2525 O O . MET A 1 324 ? 14.352 19.25 4.398 1 98.75 324 MET A O 1
ATOM 2529 N N . LEU A 1 325 ? 13.367 17.75 5.699 1 98.81 325 LEU A N 1
ATOM 2530 C CA . LEU A 1 325 ? 14.422 16.766 5.492 1 98.81 325 LEU A CA 1
ATOM 2531 C C . LEU A 1 325 ? 14.586 16.453 4.008 1 98.81 325 LEU A C 1
ATOM 2533 O O . LEU A 1 325 ? 15.711 16.359 3.51 1 98.81 325 LEU A O 1
ATOM 2537 N N . ALA A 1 326 ? 13.477 16.281 3.332 1 98.5 326 ALA A N 1
ATOM 2538 C CA . ALA A 1 326 ? 13.523 15.977 1.906 1 98.5 326 ALA A CA 1
ATOM 2539 C C . ALA A 1 326 ? 14.195 17.094 1.122 1 98.5 326 ALA A C 1
ATOM 2541 O O . ALA A 1 326 ? 15.125 16.859 0.344 1 98.5 326 ALA A O 1
ATOM 2542 N N . TRP A 1 327 ? 13.766 18.328 1.352 1 97.94 327 TRP A N 1
ATOM 2543 C CA . TRP A 1 327 ? 14.281 19.484 0.624 1 97.94 327 TRP A CA 1
ATOM 2544 C C . TRP A 1 327 ? 15.766 19.688 0.897 1 97.94 327 TRP A C 1
ATOM 2546 O O . TRP A 1 327 ? 16.562 19.844 -0.034 1 97.94 327 TRP A O 1
ATOM 2556 N N . HIS A 1 328 ? 16.141 19.641 2.113 1 98.31 328 HIS A N 1
ATOM 2557 C CA . HIS A 1 328 ? 17.516 19.922 2.492 1 98.31 328 HIS A CA 1
ATOM 2558 C C . HIS A 1 328 ? 18.453 18.797 2.047 1 98.31 328 HIS A C 1
ATOM 2560 O O . HIS A 1 328 ? 19.578 19.062 1.607 1 98.31 328 HIS A O 1
ATOM 2566 N N . THR A 1 329 ? 18 17.547 2.188 1 98.62 329 THR A N 1
ATOM 2567 C CA . THR A 1 329 ? 18.828 16.422 1.748 1 98.62 329 THR A CA 1
ATOM 2568 C C . THR A 1 329 ? 19.094 16.5 0.247 1 98.62 329 THR A C 1
ATOM 2570 O O . THR A 1 329 ? 20.203 16.234 -0.207 1 98.62 329 THR A O 1
ATOM 2573 N N . ALA A 1 330 ? 18.047 16.859 -0.519 1 97.94 330 ALA A N 1
ATOM 2574 C CA . ALA A 1 330 ? 18.234 17.062 -1.951 1 97.94 330 ALA A CA 1
ATOM 2575 C C . ALA A 1 330 ? 19.312 18.109 -2.215 1 97.94 330 ALA A C 1
ATOM 2577 O O . ALA A 1 330 ? 20.203 17.906 -3.049 1 97.94 330 ALA A O 1
ATOM 2578 N N . GLY A 1 331 ? 19.234 19.219 -1.49 1 97.81 331 GLY A N 1
ATOM 2579 C CA . GLY A 1 331 ? 20.25 20.266 -1.617 1 97.81 331 GLY A CA 1
ATOM 2580 C C . GLY A 1 331 ? 21.641 19.797 -1.262 1 97.81 331 GLY A C 1
ATOM 2581 O O . GLY A 1 331 ? 22.609 20.109 -1.969 1 97.81 331 GLY A O 1
ATOM 2582 N N . LEU A 1 332 ? 21.734 19.109 -0.172 1 98.19 332 LEU A N 1
ATOM 2583 C CA . LEU A 1 332 ? 23.016 18.578 0.282 1 98.19 332 LEU A CA 1
ATOM 2584 C C . LEU A 1 332 ? 23.625 17.656 -0.77 1 98.19 332 LEU A C 1
ATOM 2586 O O . LEU A 1 332 ? 24.844 17.578 -0.893 1 98.19 332 LEU A O 1
ATOM 2590 N N . LYS A 1 333 ? 22.797 17.031 -1.543 1 97.5 333 LYS A N 1
ATOM 2591 C CA . LYS A 1 333 ? 23.266 16.094 -2.564 1 97.5 333 LYS A CA 1
ATOM 2592 C C . LYS A 1 333 ? 23.469 16.797 -3.904 1 97.5 333 LYS A C 1
ATOM 2594 O O . LYS A 1 333 ? 23.766 16.156 -4.91 1 97.5 333 LYS A O 1
ATOM 2599 N N . GLY A 1 334 ? 23.188 18.094 -3.953 1 97.19 334 GLY A N 1
ATOM 2600 C CA . GLY A 1 334 ? 23.469 18.906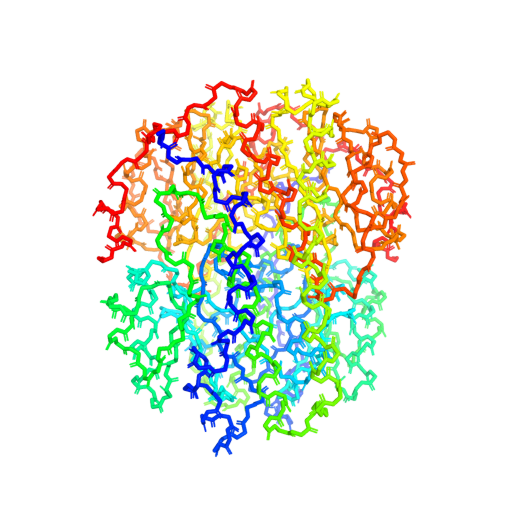 -5.129 1 97.19 334 GLY A CA 1
ATOM 2601 C C . GLY A 1 334 ? 22.375 18.812 -6.18 1 97.19 334 GLY A C 1
ATOM 2602 O O . GLY A 1 334 ? 22.609 19.109 -7.352 1 97.19 334 GLY A O 1
ATOM 2603 N N . ILE A 1 335 ? 21.281 18.375 -5.785 1 96 335 ILE A N 1
ATOM 2604 C CA . ILE A 1 335 ? 20.172 18.234 -6.723 1 96 335 ILE A CA 1
ATOM 2605 C C . ILE A 1 335 ? 19.453 19.578 -6.887 1 96 335 ILE A C 1
ATOM 2607 O O . ILE A 1 335 ? 19.031 20.188 -5.902 1 96 335 ILE A O 1
ATOM 2611 N N . ASP A 1 336 ? 19.344 20.031 -8.102 1 93.75 336 ASP A N 1
ATOM 2612 C CA . ASP A 1 336 ? 18.609 21.266 -8.414 1 93.75 336 ASP A CA 1
ATOM 2613 C C . ASP A 1 336 ? 17.141 20.953 -8.711 1 93.75 336 ASP A C 1
ATOM 2615 O O . ASP A 1 336 ? 16.797 20.609 -9.836 1 93.75 336 ASP A O 1
ATOM 2619 N N . LEU A 1 337 ? 16.297 21.219 -7.773 1 93.12 337 LEU A N 1
ATOM 2620 C CA . LEU A 1 337 ? 14.891 20.844 -7.859 1 93.12 337 LEU A CA 1
ATOM 2621 C C . LEU A 1 337 ? 14.141 21.781 -8.797 1 93.12 337 LEU A C 1
ATOM 2623 O O . LEU A 1 337 ? 12.984 21.531 -9.141 1 93.12 337 LEU A O 1
ATOM 2627 N N . ALA A 1 338 ? 14.766 22.734 -9.219 1 89.31 338 ALA A N 1
ATOM 2628 C CA . ALA A 1 338 ? 14.156 23.625 -10.203 1 89.31 338 ALA A CA 1
ATOM 2629 C C . ALA A 1 338 ? 14.227 23.031 -11.602 1 89.31 338 ALA A C 1
ATOM 2631 O O . ALA A 1 338 ? 13.516 23.469 -12.508 1 89.31 338 ALA A O 1
ATOM 2632 N N . LYS A 1 339 ? 15.102 22.094 -11.742 1 87.12 339 LYS A N 1
ATOM 2633 C CA . LYS A 1 339 ? 15.25 21.422 -13.031 1 87.12 339 LYS A CA 1
ATOM 2634 C C . LYS A 1 339 ? 14.391 20.156 -13.094 1 87.12 339 LYS A C 1
ATOM 2636 O O . LYS A 1 339 ? 14.586 19.234 -12.297 1 87.12 339 LYS A O 1
ATOM 2641 N N . ARG A 1 340 ? 13.547 20.172 -14.047 1 82.19 340 ARG A N 1
ATOM 2642 C CA . ARG A 1 340 ? 12.703 19 -14.227 1 82.19 340 ARG A CA 1
ATOM 2643 C C . ARG A 1 340 ? 13.43 17.922 -15.016 1 82.19 340 ARG A C 1
ATOM 2645 O O . ARG A 1 340 ? 14.062 18.203 -16.031 1 82.19 340 ARG A O 1
ATOM 2652 N N . ILE A 1 341 ? 13.281 16.734 -14.555 1 83.25 341 ILE A N 1
ATOM 2653 C CA . ILE A 1 341 ? 13.953 15.625 -15.234 1 83.25 341 ILE A CA 1
ATOM 2654 C C . ILE A 1 341 ? 13.008 15.016 -16.266 1 83.25 341 ILE A C 1
ATOM 2656 O O . ILE A 1 341 ? 13.453 14.516 -17.297 1 83.25 341 ILE A O 1
ATOM 2660 N N . PHE A 1 342 ? 11.781 14.969 -16.016 1 88.62 342 PHE A N 1
ATOM 2661 C CA . PHE A 1 342 ? 10.734 14.523 -16.922 1 88.62 342 PHE A CA 1
ATOM 2662 C C . PHE A 1 342 ? 9.727 15.641 -17.172 1 88.62 342 PHE A C 1
ATOM 2664 O O . PHE A 1 342 ? 8.781 15.812 -16.391 1 88.62 342 PHE A O 1
ATOM 2671 N N . ASP A 1 343 ? 9.812 16.312 -18.219 1 83.38 343 ASP A N 1
ATOM 2672 C CA . ASP A 1 343 ? 9.047 17.547 -18.391 1 83.38 343 ASP A CA 1
ATOM 2673 C C . ASP A 1 343 ? 7.781 17.297 -19.219 1 83.38 343 ASP A C 1
ATOM 2675 O O . ASP A 1 343 ? 6.852 18.109 -19.188 1 83.38 343 ASP A O 1
ATOM 2679 N N . ASP A 1 344 ? 7.758 16.141 -19.844 1 89.5 344 ASP A N 1
ATOM 2680 C CA . ASP A 1 344 ? 6.605 15.898 -20.703 1 89.5 344 ASP A CA 1
ATOM 2681 C C . ASP A 1 344 ? 5.844 14.648 -20.281 1 89.5 344 ASP A C 1
ATOM 2683 O O . ASP A 1 344 ? 5.031 14.117 -21.031 1 89.5 344 ASP A O 1
ATOM 2687 N N . PHE A 1 345 ? 6.094 14.227 -19.109 1 90.19 345 PHE A N 1
ATOM 2688 C CA . PHE A 1 345 ? 5.555 12.961 -18.625 1 90.19 345 PHE A CA 1
ATOM 2689 C C . PHE A 1 345 ? 4.031 12.977 -18.672 1 90.19 345 PHE A C 1
ATOM 2691 O O . PHE A 1 345 ? 3.414 12.094 -19.281 1 90.19 345 PHE A O 1
ATOM 2698 N N . ASP A 1 346 ? 3.41 14.016 -18.141 1 86.12 346 ASP A N 1
ATOM 2699 C CA . ASP A 1 346 ? 1.958 14.094 -18.031 1 86.12 346 ASP A CA 1
ATOM 2700 C C . ASP A 1 346 ? 1.301 14.195 -19.406 1 86.12 346 ASP A C 1
ATOM 2702 O O . ASP A 1 346 ? 0.216 13.656 -19.625 1 86.12 346 ASP A O 1
ATOM 2706 N N . ARG A 1 347 ? 1.948 14.844 -20.188 1 86.88 347 ARG A N 1
ATOM 2707 C CA . ARG A 1 347 ? 1.427 14.992 -21.547 1 86.88 347 ARG A CA 1
ATOM 2708 C C . ARG A 1 347 ? 1.499 13.68 -22.312 1 86.88 347 ARG A C 1
ATOM 2710 O O . ARG A 1 347 ? 0.52 13.266 -22.938 1 86.88 347 ARG A O 1
ATOM 2717 N N . VAL A 1 348 ? 2.602 13.016 -22.156 1 88.5 348 VAL A N 1
ATOM 2718 C CA . VAL A 1 348 ? 2.84 11.797 -22.922 1 88.5 348 VAL A CA 1
ATOM 2719 C C . VAL A 1 348 ? 1.976 10.664 -22.375 1 88.5 348 VAL A C 1
ATOM 2721 O O . VAL A 1 348 ? 1.384 9.898 -23.141 1 88.5 348 VAL A O 1
ATOM 2724 N N . LEU A 1 349 ? 1.819 10.656 -21.078 1 90.38 349 LEU A N 1
ATOM 2725 C CA . LEU A 1 349 ? 1.124 9.531 -20.453 1 90.38 349 LEU A CA 1
ATOM 2726 C C . LEU A 1 349 ? -0.313 9.906 -20.109 1 90.38 349 LEU A C 1
ATOM 2728 O O . LEU A 1 349 ? -1.06 9.086 -19.578 1 90.38 349 LEU A O 1
ATOM 2732 N N . LYS A 1 350 ? -0.741 11.141 -20.469 1 85.12 350 LYS A N 1
ATOM 2733 C CA . LYS A 1 350 ? -2.109 11.625 -20.328 1 85.12 350 LYS A CA 1
ATOM 2734 C C . LYS A 1 350 ? -2.604 11.445 -18.891 1 85.12 350 LYS A C 1
ATOM 2736 O O . LYS A 1 350 ? -3.723 10.977 -18.672 1 85.12 350 LYS A O 1
ATOM 2741 N N . SER A 1 351 ? -1.739 11.789 -17.953 1 82.44 351 SER A N 1
ATOM 2742 C CA . SER A 1 351 ? -2.078 11.625 -16.531 1 82.44 351 SER A CA 1
ATOM 2743 C C . SER A 1 351 ? -2.807 12.852 -15.992 1 82.44 351 SER A C 1
ATOM 2745 O O . SER A 1 351 ? -3.477 12.773 -14.961 1 82.44 351 SER A O 1
ATOM 2747 N N . LYS A 1 352 ? -2.654 14.008 -16.625 1 81.12 352 LYS A N 1
ATOM 2748 C CA . LYS A 1 352 ? -3.342 15.234 -16.219 1 81.12 352 LYS A CA 1
ATOM 2749 C C . LYS A 1 352 ? -4.156 15.805 -17.375 1 81.12 352 LYS A C 1
ATOM 2751 O O . LYS A 1 352 ? -3.779 15.664 -18.547 1 81.12 352 LYS A O 1
ATOM 2756 N N . ILE A 1 353 ? -5.305 16.344 -16.984 1 81.69 353 ILE A N 1
ATOM 2757 C CA . ILE A 1 353 ? -6.16 16.969 -17.984 1 81.69 353 ILE A CA 1
ATOM 2758 C C . ILE A 1 353 ? -5.863 18.469 -18.062 1 81.69 353 ILE A C 1
ATOM 2760 O O . ILE A 1 353 ? -5.629 19.109 -17.031 1 81.69 353 ILE A O 1
ATOM 2764 N N . MET B 1 1 ? 20.656 -33 -0.876 1 69.25 1 MET B N 1
ATOM 2765 C CA . MET B 1 1 ? 20.953 -31.625 -1.194 1 69.25 1 MET B CA 1
ATOM 2766 C C . MET B 1 1 ? 20.031 -30.672 -0.428 1 69.25 1 MET B C 1
ATOM 2768 O O . MET B 1 1 ? 18.875 -31.016 -0.165 1 69.25 1 MET B O 1
ATOM 2772 N N . ARG B 1 2 ? 20.516 -29.609 0.121 1 86.44 2 ARG B N 1
ATOM 2773 C CA . ARG B 1 2 ? 19.719 -28.641 0.866 1 86.44 2 ARG B CA 1
ATOM 2774 C C . ARG B 1 2 ? 18.734 -27.922 -0.05 1 86.44 2 ARG B C 1
ATOM 2776 O O . ARG B 1 2 ? 19.094 -27.516 -1.159 1 86.44 2 ARG B O 1
ATOM 2783 N N . PRO B 1 3 ? 17.5 -27.922 0.323 1 92.5 3 PRO B N 1
ATOM 2784 C CA . PRO B 1 3 ? 16.5 -27.25 -0.506 1 92.5 3 PRO B CA 1
ATOM 2785 C C . PRO B 1 3 ? 16.812 -25.781 -0.757 1 92.5 3 PRO B C 1
ATOM 2787 O O . PRO B 1 3 ? 17.422 -25.125 0.095 1 92.5 3 PRO B O 1
ATOM 2790 N N . THR B 1 4 ? 16.5 -25.359 -1.941 1 94.25 4 THR B N 1
ATOM 2791 C CA . THR B 1 4 ? 16.562 -23.953 -2.342 1 94.25 4 THR B CA 1
ATOM 2792 C C . THR B 1 4 ? 15.195 -23.484 -2.838 1 94.25 4 THR B C 1
ATOM 2794 O O . THR B 1 4 ? 14.234 -24.25 -2.863 1 94.25 4 THR B O 1
ATOM 2797 N N . MET B 1 5 ? 15.125 -22.25 -3.178 1 95.81 5 MET B N 1
ATOM 2798 C CA . MET B 1 5 ? 13.898 -21.719 -3.779 1 95.81 5 MET B CA 1
ATOM 2799 C C . MET B 1 5 ? 13.531 -22.516 -5.031 1 95.81 5 MET B C 1
ATOM 2801 O O . MET B 1 5 ? 12.359 -22.812 -5.258 1 95.81 5 MET B O 1
ATOM 2805 N N . MET B 1 6 ? 14.562 -22.875 -5.793 1 96.06 6 MET B N 1
ATOM 2806 C CA . MET B 1 6 ? 14.312 -23.578 -7.047 1 96.06 6 MET B CA 1
ATOM 2807 C C . MET B 1 6 ? 13.719 -24.969 -6.781 1 96.06 6 MET B C 1
ATOM 2809 O O . MET B 1 6 ? 12.922 -25.469 -7.582 1 96.06 6 MET B O 1
ATOM 2813 N N . THR B 1 7 ? 14.102 -25.547 -5.645 1 96.5 7 THR B N 1
ATOM 2814 C CA . THR B 1 7 ? 13.5 -26.812 -5.254 1 96.5 7 THR B CA 1
ATOM 2815 C C . THR B 1 7 ? 11.984 -26.672 -5.172 1 96.5 7 THR B C 1
ATOM 2817 O O . THR B 1 7 ? 11.25 -27.453 -5.793 1 96.5 7 THR B O 1
ATOM 2820 N N . TYR B 1 8 ? 11.508 -25.688 -4.52 1 96.19 8 TYR B N 1
ATOM 2821 C CA . TYR B 1 8 ? 10.086 -25.5 -4.289 1 96.19 8 TYR B CA 1
ATOM 2822 C C . TYR B 1 8 ? 9.383 -25 -5.547 1 96.19 8 TYR B C 1
ATOM 2824 O O . TYR B 1 8 ? 8.227 -25.359 -5.805 1 96.19 8 TYR B O 1
ATOM 2832 N N . ILE B 1 9 ? 10.07 -24.203 -6.348 1 97.31 9 ILE B N 1
ATOM 2833 C CA . ILE B 1 9 ? 9.508 -23.75 -7.621 1 97.31 9 ILE B CA 1
ATOM 2834 C C . ILE B 1 9 ? 9.266 -24.953 -8.523 1 97.31 9 ILE B C 1
ATOM 2836 O O . ILE B 1 9 ? 8.195 -25.078 -9.125 1 97.31 9 ILE B O 1
ATOM 2840 N N . SER B 1 10 ? 10.156 -25.859 -8.555 1 97.06 10 SER B N 1
ATOM 2841 C CA . SER B 1 10 ? 10.062 -27.047 -9.406 1 97.06 10 SER B CA 1
ATOM 2842 C C . SER B 1 10 ? 8.961 -27.984 -8.93 1 97.06 10 SER B C 1
ATOM 2844 O O . SER B 1 10 ? 8.438 -28.781 -9.711 1 97.06 10 SER B O 1
ATOM 2846 N N . GLU B 1 11 ? 8.609 -27.875 -7.699 1 96.62 11 GLU B N 1
ATOM 2847 C CA . GLU B 1 11 ? 7.598 -28.75 -7.113 1 96.62 11 GLU B CA 1
ATOM 2848 C C . GLU B 1 11 ? 6.203 -28.141 -7.262 1 96.62 11 GLU B C 1
ATOM 2850 O O . GLU B 1 11 ? 5.199 -28.812 -6.992 1 96.62 11 GLU B O 1
ATOM 2855 N N . GLU B 1 12 ? 6.121 -26.938 -7.703 1 97.5 12 GLU B N 1
ATOM 2856 C CA . GLU B 1 12 ? 4.848 -26.219 -7.738 1 97.5 12 GLU B CA 1
ATOM 2857 C C . GLU B 1 12 ? 3.812 -26.984 -8.57 1 97.5 12 GLU B C 1
ATOM 2859 O O . GLU B 1 12 ? 2.658 -27.125 -8.156 1 97.5 12 GLU B O 1
ATOM 2864 N N . PRO B 1 13 ? 4.195 -27.516 -9.805 1 97.62 13 PRO B N 1
ATOM 2865 C CA . PRO B 1 13 ? 3.168 -28.219 -10.578 1 97.62 13 PRO B CA 1
ATOM 2866 C C . PRO B 1 13 ? 2.518 -29.359 -9.812 1 97.62 13 PRO B C 1
ATOM 2868 O O . PRO B 1 13 ? 1.289 -29.438 -9.742 1 97.62 13 PRO B O 1
ATOM 2871 N N . ALA B 1 14 ? 3.33 -30.141 -9.18 1 97.19 14 ALA B N 1
ATOM 2872 C CA . ALA B 1 14 ? 2.812 -31.297 -8.438 1 97.19 14 ALA B CA 1
ATOM 2873 C C . ALA B 1 14 ? 2.01 -30.844 -7.223 1 97.19 14 ALA B C 1
ATOM 2875 O O . ALA B 1 14 ? 0.95 -31.391 -6.926 1 97.19 14 ALA B O 1
ATOM 2876 N N . CYS B 1 15 ? 2.51 -29.891 -6.539 1 96.88 15 CYS B N 1
ATOM 2877 C CA . CYS B 1 15 ? 1.856 -29.375 -5.34 1 96.88 15 CYS B CA 1
ATOM 2878 C C . CYS B 1 15 ? 0.484 -28.797 -5.668 1 96.88 15 CYS B C 1
ATOM 2880 O O . CYS B 1 15 ? -0.506 -29.125 -5.016 1 96.88 15 CYS B O 1
ATOM 2882 N N . LEU B 1 16 ? 0.402 -27.984 -6.688 1 98.12 16 LEU B N 1
ATOM 2883 C CA . LEU B 1 16 ? -0.85 -27.328 -7.066 1 98.12 16 LEU B CA 1
ATOM 2884 C C . LEU B 1 16 ? -1.846 -28.359 -7.605 1 98.12 16 LEU B C 1
ATOM 2886 O O . LEU B 1 16 ? -3.049 -28.25 -7.363 1 98.12 16 LEU B O 1
ATOM 2890 N N . ALA B 1 17 ? -1.321 -29.328 -8.32 1 97.62 17 ALA B N 1
ATOM 2891 C CA . ALA B 1 17 ? -2.189 -30.391 -8.805 1 97.62 17 ALA B CA 1
ATOM 2892 C C . ALA B 1 17 ? -2.824 -31.156 -7.637 1 97.62 17 ALA B C 1
ATOM 2894 O O . ALA B 1 17 ? -4 -31.516 -7.699 1 97.62 17 ALA B O 1
ATOM 2895 N N . GLN B 1 18 ? -2.059 -31.391 -6.648 1 96.69 18 GLN B N 1
ATOM 2896 C CA . GLN B 1 18 ? -2.568 -32.062 -5.469 1 96.69 18 GLN B CA 1
ATOM 2897 C C . GLN B 1 18 ? -3.641 -31.25 -4.77 1 96.69 18 GLN B C 1
ATOM 2899 O O . GLN B 1 18 ? -4.641 -31.781 -4.289 1 96.69 18 GLN B O 1
ATOM 2904 N N . ILE B 1 19 ? -3.449 -29.953 -4.695 1 97.38 19 ILE B N 1
ATOM 2905 C CA . ILE B 1 19 ? -4.434 -29.047 -4.105 1 97.38 19 ILE B CA 1
ATOM 2906 C C . ILE B 1 19 ? -5.746 -29.141 -4.883 1 97.38 19 ILE B C 1
ATOM 2908 O O . ILE B 1 19 ? -6.82 -29.266 -4.285 1 97.38 19 ILE B O 1
ATOM 2912 N N . LEU B 1 20 ? -5.652 -29.172 -6.188 1 97.62 20 LEU B N 1
ATOM 2913 C CA . LEU B 1 20 ? -6.836 -29.219 -7.035 1 97.62 20 LEU B CA 1
ATOM 2914 C C . LEU B 1 20 ? -7.609 -30.516 -6.82 1 97.62 20 LEU B C 1
ATOM 2916 O O . LEU B 1 20 ? -8.844 -30.516 -6.797 1 97.62 20 LEU B O 1
ATOM 2920 N N . ARG B 1 21 ? -6.91 -31.547 -6.578 1 95.81 21 ARG B N 1
ATOM 2921 C CA . ARG B 1 21 ? -7.547 -32.844 -6.414 1 95.81 21 ARG B CA 1
ATOM 2922 C C . ARG B 1 21 ? -8.273 -32.938 -5.074 1 95.81 21 ARG B C 1
ATOM 2924 O O . ARG B 1 21 ? -9.336 -33.562 -4.977 1 95.81 21 ARG B O 1
ATOM 2931 N N . GLY B 1 22 ? -7.773 -32.25 -4.055 1 94.81 22 GLY B N 1
ATOM 2932 C CA . GLY B 1 22 ? -8.305 -32.469 -2.713 1 94.81 22 GLY B CA 1
ATOM 2933 C C . GLY B 1 22 ? -8.938 -31.219 -2.129 1 94.81 22 GLY B C 1
ATOM 2934 O O . GLY B 1 22 ? -9.188 -31.141 -0.923 1 94.81 22 GLY B O 1
ATOM 2935 N N . TYR B 1 23 ? -9.242 -30.219 -2.971 1 94.31 23 TYR B N 1
ATOM 2936 C CA . TYR B 1 23 ? -9.57 -28.906 -2.414 1 94.31 23 TYR B CA 1
ATOM 2937 C C . TYR B 1 23 ? -10.906 -28.953 -1.676 1 94.31 23 TYR B C 1
ATOM 2939 O O . TYR B 1 23 ? -11.086 -28.266 -0.671 1 94.31 23 TYR B O 1
ATOM 2947 N N . ARG B 1 24 ? -11.859 -29.797 -2.084 1 93.94 24 ARG B N 1
ATOM 2948 C CA . ARG B 1 24 ? -13.172 -29.828 -1.444 1 93.94 24 ARG B CA 1
ATOM 2949 C C . ARG B 1 24 ? -13.062 -30.328 -0.007 1 93.94 24 ARG B C 1
ATOM 2951 O O . ARG B 1 24 ? -13.703 -29.781 0.895 1 93.94 24 ARG B O 1
ATOM 2958 N N . GLN B 1 25 ? -12.234 -31.344 0.134 1 95.38 25 GLN B N 1
ATOM 2959 C CA . GLN B 1 25 ? -12.023 -31.875 1.479 1 95.38 25 GLN B CA 1
ATOM 2960 C C . GLN B 1 25 ? -11.258 -30.875 2.348 1 95.38 25 GLN B C 1
ATOM 2962 O O . GLN B 1 25 ? -11.617 -30.641 3.504 1 95.38 25 GLN B O 1
ATOM 2967 N N . LYS B 1 26 ? -10.242 -30.297 1.799 1 95.31 26 LYS B N 1
ATOM 2968 C CA . LYS B 1 26 ? -9.359 -29.406 2.547 1 95.31 26 LYS B CA 1
ATOM 2969 C C . LYS B 1 26 ? -10.07 -28.094 2.896 1 95.31 26 LYS B C 1
ATOM 2971 O O . LYS B 1 26 ? -9.719 -27.438 3.881 1 95.31 26 LYS B O 1
ATOM 2976 N N . LEU B 1 27 ? -11.094 -27.719 2.064 1 96.44 27 LEU B N 1
ATOM 2977 C CA . LEU B 1 27 ? -11.828 -26.469 2.262 1 96.44 27 LEU B CA 1
ATOM 2978 C C . LEU B 1 27 ? -13.258 -26.75 2.707 1 96.44 27 LEU B C 1
ATOM 2980 O O . LEU B 1 27 ? -14.141 -25.906 2.525 1 96.44 27 LEU B O 1
ATOM 2984 N N . ALA B 1 28 ? -13.523 -27.891 3.316 1 95.94 28 ALA B N 1
ATOM 2985 C CA . ALA B 1 28 ? -14.859 -28.328 3.689 1 95.94 28 ALA B CA 1
ATOM 2986 C C . ALA B 1 28 ? -15.484 -27.391 4.715 1 95.94 28 ALA B C 1
ATOM 2988 O O . ALA B 1 28 ? -16.703 -27.156 4.703 1 95.94 28 ALA B O 1
ATOM 2989 N N . ALA B 1 29 ? -14.672 -26.875 5.594 1 96.38 29 ALA B N 1
ATOM 2990 C CA . ALA B 1 29 ? -15.18 -26 6.652 1 96.38 29 ALA B CA 1
ATOM 2991 C C . ALA B 1 29 ? -15.836 -24.75 6.07 1 96.38 29 ALA B C 1
ATOM 2993 O O . ALA B 1 29 ? -16.906 -24.344 6.523 1 96.38 29 ALA B O 1
ATOM 2994 N N . ILE B 1 30 ? -15.234 -24.188 5.102 1 96.62 30 ILE B N 1
ATOM 2995 C CA . ILE B 1 30 ? -15.766 -22.953 4.523 1 96.62 30 ILE B CA 1
ATOM 2996 C C . ILE B 1 30 ? -16.969 -23.266 3.645 1 96.62 30 ILE B C 1
ATOM 2998 O O . ILE B 1 30 ? -17.906 -22.484 3.561 1 96.62 30 ILE B O 1
ATOM 3002 N N . GLU B 1 31 ? -16.938 -24.406 2.998 1 96.19 31 GLU B N 1
ATOM 3003 C CA . GLU B 1 31 ? -18.109 -24.828 2.225 1 96.19 31 GLU B CA 1
ATOM 3004 C C . GLU B 1 31 ? -19.344 -24.969 3.113 1 96.19 31 GLU B C 1
ATOM 3006 O O . GLU B 1 31 ? -20.422 -24.5 2.764 1 96.19 31 GLU B O 1
ATOM 3011 N N . THR B 1 32 ? -19.172 -25.609 4.227 1 96.94 32 THR B N 1
ATOM 3012 C CA . THR B 1 32 ? -20.25 -25.781 5.184 1 96.94 32 THR B CA 1
ATOM 3013 C C . THR B 1 32 ? -20.766 -24.438 5.676 1 96.94 32 THR B C 1
ATOM 3015 O O . THR B 1 32 ? -21.984 -24.219 5.734 1 96.94 32 THR B O 1
ATOM 3018 N N . PHE B 1 33 ? -19.844 -23.594 5.965 1 97.19 33 PHE B N 1
ATOM 3019 C CA . PHE B 1 33 ? -20.219 -22.266 6.441 1 97.19 33 PHE B CA 1
ATOM 3020 C C . PHE B 1 33 ? -21.016 -21.516 5.375 1 97.19 33 PHE B C 1
ATOM 3022 O O . PHE B 1 33 ? -22.062 -20.938 5.668 1 97.19 33 PHE B O 1
ATOM 3029 N N . ALA B 1 34 ? -20.531 -21.562 4.145 1 96.19 34 ALA B N 1
ATOM 3030 C CA . ALA B 1 34 ? -21.125 -20.812 3.049 1 96.19 34 ALA B CA 1
ATOM 3031 C C . ALA B 1 34 ? -22.5 -21.359 2.688 1 96.19 34 ALA B C 1
ATOM 3033 O O . ALA B 1 34 ? -23.344 -20.656 2.135 1 96.19 34 ALA B O 1
ATOM 3034 N N . ARG B 1 35 ? -22.703 -22.594 3.002 1 95.44 35 ARG B N 1
ATOM 3035 C CA . ARG B 1 35 ? -24.016 -23.219 2.783 1 95.44 35 ARG B CA 1
ATOM 3036 C C . ARG B 1 35 ? -25.047 -22.672 3.766 1 95.44 35 ARG B C 1
ATOM 3038 O O . ARG B 1 35 ? -26.219 -22.547 3.43 1 95.44 35 ARG B O 1
ATOM 3045 N N . GLN B 1 36 ? -24.547 -22.266 4.898 1 96.06 36 GLN B N 1
ATOM 3046 C CA . GLN B 1 36 ? -25.453 -21.906 5.984 1 96.06 36 GLN B CA 1
ATOM 3047 C C . GLN B 1 36 ? -25.578 -20.391 6.094 1 96.06 36 GLN B C 1
ATOM 3049 O O . GLN B 1 36 ? -26.562 -19.891 6.664 1 96.06 36 GLN B O 1
ATOM 3054 N N . HIS B 1 37 ? -24.594 -19.734 5.547 1 96.06 37 HIS B N 1
ATOM 3055 C CA . HIS B 1 37 ? -24.562 -18.281 5.715 1 96.06 37 HIS B CA 1
ATOM 3056 C C . HIS B 1 37 ? -24.234 -17.578 4.402 1 96.06 37 HIS B C 1
ATOM 3058 O O . HIS B 1 37 ? -23.266 -17.938 3.727 1 96.06 37 HIS B O 1
ATOM 3064 N N . PRO B 1 38 ? -25.031 -16.609 4.07 1 95.12 38 PRO B N 1
ATOM 3065 C CA . PRO B 1 38 ? -24.625 -15.789 2.922 1 95.12 38 PRO B CA 1
ATOM 3066 C C . PRO B 1 38 ? -23.312 -15.047 3.158 1 95.12 38 PRO B C 1
ATOM 3068 O O . PRO B 1 38 ? -23.078 -14.523 4.25 1 95.12 38 PRO B O 1
ATOM 3071 N N . VAL B 1 39 ? -22.469 -15.055 2.154 1 97.06 39 VAL B N 1
ATOM 3072 C CA . VAL B 1 39 ? -21.188 -14.367 2.25 1 97.06 39 VAL B CA 1
ATOM 3073 C C . VAL B 1 39 ? -21.125 -13.25 1.215 1 97.06 39 VAL B C 1
ATOM 3075 O O . VAL B 1 39 ? -21 -13.508 0.017 1 97.06 39 VAL B O 1
ATOM 3078 N N . ARG B 1 40 ? -21.203 -12.023 1.698 1 96.19 40 ARG B N 1
ATOM 3079 C CA . ARG B 1 40 ? -21.156 -10.867 0.802 1 96.19 40 ARG B CA 1
ATOM 3080 C C . ARG B 1 40 ? -19.859 -10.094 0.976 1 96.19 40 ARG B C 1
ATOM 3082 O O . ARG B 1 40 ? -19.406 -9.414 0.054 1 96.19 40 ARG B O 1
ATOM 3089 N N . ARG B 1 41 ? -19.266 -10.203 2.158 1 97.19 41 ARG B N 1
ATOM 3090 C CA . ARG B 1 41 ? -18.031 -9.5 2.482 1 97.19 41 ARG B CA 1
ATOM 3091 C C . ARG B 1 41 ? -17.094 -10.398 3.277 1 97.19 41 ARG B C 1
ATOM 3093 O O . ARG B 1 41 ? -17.469 -10.953 4.309 1 97.19 41 ARG B O 1
ATOM 3100 N N . ILE B 1 42 ? -15.875 -10.516 2.771 1 97.88 42 ILE B N 1
ATOM 3101 C CA . ILE B 1 42 ? -14.852 -11.32 3.426 1 97.88 42 ILE B CA 1
ATOM 3102 C C . ILE B 1 42 ? -13.711 -10.422 3.91 1 97.88 42 ILE B C 1
ATOM 3104 O O . ILE B 1 42 ? -13.289 -9.508 3.197 1 97.88 42 ILE B O 1
ATOM 3108 N N . LEU B 1 43 ? -13.344 -10.594 5.156 1 98.5 43 LEU B N 1
ATOM 3109 C CA . LEU B 1 43 ? -12.125 -9.984 5.691 1 98.5 43 LEU B CA 1
ATOM 3110 C C . LEU B 1 43 ? -10.961 -10.969 5.645 1 98.5 43 LEU B C 1
ATOM 3112 O O . LEU B 1 43 ? -11.031 -12.047 6.238 1 98.5 43 LEU B O 1
ATOM 3116 N N . LEU B 1 44 ? -9.969 -10.641 4.891 1 98.75 44 LEU B N 1
ATOM 3117 C CA . LEU B 1 44 ? -8.727 -11.406 4.879 1 98.75 44 LEU B CA 1
ATOM 3118 C C . LEU B 1 44 ? -7.672 -10.742 5.762 1 98.75 44 LEU B C 1
ATOM 3120 O O . LEU B 1 44 ? -7.324 -9.578 5.555 1 98.75 44 LEU B O 1
ATOM 3124 N N . LEU B 1 45 ? -7.203 -11.438 6.777 1 98.69 45 LEU B N 1
ATOM 3125 C CA . LEU B 1 45 ? -6.086 -11.008 7.609 1 98.69 45 LEU B CA 1
ATOM 3126 C C . LEU B 1 45 ? -4.773 -11.602 7.105 1 98.69 45 LEU B C 1
ATOM 3128 O O . LEU B 1 45 ? -4.582 -12.82 7.133 1 98.69 45 LEU B O 1
ATOM 3132 N N . ALA B 1 46 ? -3.945 -10.734 6.605 1 97.62 46 ALA B N 1
ATOM 3133 C CA . ALA B 1 46 ? -2.732 -11.234 5.961 1 97.62 46 ALA B CA 1
ATOM 3134 C C . ALA B 1 46 ? -1.628 -10.18 5.984 1 97.62 46 ALA B C 1
ATOM 3136 O O . ALA B 1 46 ? -1.906 -8.977 6.023 1 97.62 46 ALA B O 1
ATOM 3137 N N . THR B 1 47 ? -0.411 -10.625 5.938 1 95 47 THR B N 1
ATOM 3138 C CA . THR B 1 47 ? 0.763 -9.766 5.848 1 95 47 THR B CA 1
ATOM 3139 C C . THR B 1 47 ? 1.813 -10.375 4.926 1 95 47 THR B C 1
ATOM 3141 O O . THR B 1 47 ? 1.731 -11.562 4.578 1 95 47 THR B O 1
ATOM 3144 N N . GLY B 1 48 ? 2.699 -9.586 4.383 1 94.62 48 GLY B N 1
ATOM 3145 C CA . GLY B 1 48 ? 3.779 -10.07 3.537 1 94.62 48 GLY B CA 1
ATOM 3146 C C . GLY B 1 48 ? 3.287 -10.781 2.289 1 94.62 48 GLY B C 1
ATOM 3147 O O . GLY B 1 48 ? 2.445 -10.25 1.559 1 94.62 48 GLY B O 1
ATOM 3148 N N . SER B 1 49 ? 3.844 -11.969 2.088 1 96.38 49 SER B N 1
ATOM 3149 C CA . SER B 1 49 ? 3.494 -12.734 0.897 1 96.38 49 SER B CA 1
ATOM 3150 C C . SER B 1 49 ? 2.029 -13.156 0.92 1 96.38 49 SER B C 1
ATOM 3152 O O . SER B 1 49 ? 1.387 -13.242 -0.128 1 96.38 49 SER B O 1
ATOM 3154 N N . SER B 1 50 ? 1.5 -13.383 2.094 1 97.12 50 SER B N 1
ATOM 3155 C CA . SER B 1 50 ? 0.089 -13.742 2.207 1 97.12 50 SER B CA 1
ATOM 3156 C C . SER B 1 50 ? -0.809 -12.594 1.752 1 97.12 50 SER B C 1
ATOM 3158 O O . SER B 1 50 ? -1.82 -12.82 1.084 1 97.12 50 SER B O 1
ATOM 3160 N N . LEU B 1 51 ? -0.418 -11.422 2.139 1 97.94 51 LEU B N 1
ATOM 3161 C CA . LEU B 1 51 ? -1.161 -10.242 1.698 1 97.94 51 LEU B CA 1
ATOM 3162 C C . LEU B 1 51 ? -1.086 -10.094 0.182 1 97.94 51 LEU B C 1
ATOM 3164 O O . LEU B 1 51 ? -2.094 -9.797 -0.467 1 97.94 51 LEU B O 1
ATOM 3168 N N . ASN B 1 52 ? 0.092 -10.25 -0.366 1 98.5 52 ASN B N 1
ATOM 3169 C CA . ASN B 1 52 ? 0.262 -10.156 -1.812 1 98.5 52 ASN B CA 1
ATOM 3170 C C . ASN B 1 52 ? -0.583 -11.195 -2.543 1 98.5 52 ASN B C 1
ATOM 3172 O O . ASN B 1 52 ? -1.157 -10.906 -3.594 1 98.5 52 ASN B O 1
ATOM 3176 N N . ALA B 1 53 ? -0.636 -12.367 -1.982 1 98.75 53 ALA B N 1
ATOM 3177 C CA . ALA B 1 53 ? -1.474 -13.414 -2.557 1 98.75 53 ALA B CA 1
ATOM 3178 C C . ALA B 1 53 ? -2.947 -13.016 -2.531 1 98.75 53 ALA B C 1
ATOM 3180 O O . ALA B 1 53 ? -3.678 -13.258 -3.496 1 98.75 53 ALA B O 1
ATOM 3181 N N . ALA B 1 54 ? -3.34 -12.445 -1.447 1 98.81 54 ALA B N 1
ATOM 3182 C CA . ALA B 1 54 ? -4.715 -11.969 -1.326 1 98.81 54 ALA B CA 1
ATOM 3183 C C . ALA B 1 54 ? -5.027 -10.914 -2.381 1 98.81 54 ALA B C 1
ATOM 3185 O O . ALA B 1 54 ? -6.117 -10.906 -2.959 1 98.81 54 ALA B O 1
ATOM 3186 N N . LEU B 1 55 ? -4.051 -10.062 -2.631 1 98.62 55 LEU B N 1
ATOM 3187 C CA . LEU B 1 55 ? -4.223 -9.047 -3.668 1 98.62 55 LEU B CA 1
ATOM 3188 C C . LEU B 1 55 ? -4.43 -9.695 -5.031 1 98.62 55 LEU B C 1
ATOM 3190 O O . LEU B 1 55 ? -5.238 -9.219 -5.832 1 98.62 55 LEU B O 1
ATOM 3194 N N . CYS B 1 56 ? -3.811 -10.758 -5.277 1 98.81 56 CYS B N 1
ATOM 3195 C CA . CYS B 1 56 ? -3.922 -11.469 -6.547 1 98.81 56 CYS B CA 1
ATOM 3196 C C . CYS B 1 56 ? -5.324 -12.039 -6.73 1 98.81 56 CYS B C 1
ATOM 3198 O O . CYS B 1 56 ? -5.828 -12.102 -7.852 1 98.81 56 CYS B O 1
ATOM 3200 N N . ALA B 1 57 ? -5.938 -12.414 -5.633 1 98.62 57 ALA B N 1
ATOM 3201 C CA . ALA B 1 57 ? -7.191 -13.164 -5.723 1 98.62 57 ALA B CA 1
ATOM 3202 C C . ALA B 1 57 ? -8.391 -12.242 -5.555 1 98.62 57 ALA B C 1
ATOM 3204 O O . ALA B 1 57 ? -9.523 -12.625 -5.863 1 98.62 57 ALA B O 1
ATOM 3205 N N . ARG B 1 58 ? -8.141 -11.07 -5.039 1 98.25 58 ARG B N 1
ATOM 3206 C CA . ARG B 1 58 ? -9.188 -10.164 -4.582 1 98.25 58 ARG B CA 1
ATOM 3207 C C . ARG B 1 58 ? -10.234 -9.945 -5.672 1 98.25 58 ARG B C 1
ATOM 3209 O O . ARG B 1 58 ? -11.438 -10.086 -5.426 1 98.25 58 ARG B O 1
ATOM 3216 N N . TYR B 1 59 ? -9.766 -9.68 -6.898 1 97.31 59 TYR B N 1
ATOM 3217 C CA . TYR B 1 59 ? -10.695 -9.227 -7.926 1 97.31 59 TYR B CA 1
ATOM 3218 C C . TYR B 1 59 ? -11.453 -10.398 -8.539 1 97.31 59 TYR B C 1
ATOM 3220 O O . TYR B 1 59 ? -12.477 -10.203 -9.195 1 97.31 59 TYR B O 1
ATOM 3228 N N . PHE B 1 60 ? -10.922 -11.617 -8.312 1 98.12 60 PHE B N 1
ATOM 3229 C CA . PHE B 1 60 ? -11.711 -12.789 -8.68 1 98.12 60 PHE B CA 1
ATOM 3230 C C . PHE B 1 60 ? -12.961 -12.891 -7.816 1 98.12 60 PHE B C 1
ATOM 3232 O O . PHE B 1 60 ? -14.055 -13.156 -8.328 1 98.12 60 PHE B O 1
ATOM 3239 N N . PHE B 1 61 ? -12.883 -12.609 -6.512 1 97.69 61 PHE B N 1
ATOM 3240 C CA . PHE B 1 61 ? -14.023 -12.539 -5.609 1 97.69 61 PHE B CA 1
ATOM 3241 C C . PHE B 1 61 ? -14.992 -11.445 -6.047 1 97.69 61 PHE B C 1
ATOM 3243 O O . PHE B 1 61 ? -16.188 -11.703 -6.211 1 97.69 61 PHE B O 1
ATOM 3250 N N . GLU B 1 62 ? -14.445 -10.32 -6.312 1 96.69 62 GLU B N 1
ATOM 3251 C CA . GLU B 1 62 ? -15.266 -9.117 -6.438 1 96.69 62 GLU B CA 1
ATOM 3252 C C . GLU B 1 62 ? -15.906 -9.023 -7.816 1 96.69 62 GLU B C 1
ATOM 3254 O O . GLU B 1 62 ? -17.125 -8.82 -7.93 1 96.69 62 GLU B O 1
ATOM 3259 N N . GLN B 1 63 ? -15.133 -9.219 -8.867 1 95.75 63 GLN B N 1
ATOM 3260 C CA . GLN B 1 63 ? -15.602 -8.961 -10.227 1 95.75 63 GLN B CA 1
ATOM 3261 C C . GLN B 1 63 ? -16.375 -10.156 -10.773 1 95.75 63 GLN B C 1
ATOM 3263 O O . GLN B 1 63 ? -17.359 -9.984 -11.508 1 95.75 63 GLN B O 1
ATOM 3268 N N . ARG B 1 64 ? -15.938 -11.32 -10.367 1 94.69 64 ARG B N 1
ATOM 3269 C CA . ARG B 1 64 ? -16.609 -12.492 -10.93 1 94.69 64 ARG B CA 1
ATOM 3270 C C . ARG B 1 64 ? -17.828 -12.867 -10.102 1 94.69 64 ARG B C 1
ATOM 3272 O O . ARG B 1 64 ? -18.844 -13.336 -10.648 1 94.69 64 ARG B O 1
ATOM 3279 N N . PHE B 1 65 ? -17.75 -12.57 -8.781 1 95.5 65 PHE B N 1
ATOM 3280 C CA . PHE B 1 65 ? -18.797 -13.195 -7.977 1 95.5 65 PHE B CA 1
ATOM 3281 C C . PHE B 1 65 ? -19.469 -12.164 -7.07 1 95.5 65 PHE B C 1
ATOM 3283 O O . PHE B 1 65 ? -20.406 -12.492 -6.344 1 95.5 65 PHE B O 1
ATOM 3290 N N . GLY B 1 66 ? -19.031 -11.016 -7.074 1 95.19 66 GLY B N 1
ATOM 3291 C CA . GLY B 1 66 ? -19.672 -9.938 -6.344 1 95.19 66 GLY B CA 1
ATOM 3292 C C . GLY B 1 66 ? -19.438 -10.008 -4.848 1 95.19 66 GLY B C 1
ATOM 3293 O O . GLY B 1 66 ? -20.234 -9.492 -4.062 1 95.19 66 GLY B O 1
ATOM 3294 N N . VAL B 1 67 ? -18.406 -10.711 -4.422 1 96.69 67 VAL B N 1
ATOM 3295 C CA . VAL B 1 67 ? -18.047 -10.797 -3.012 1 96.69 67 VAL B CA 1
ATOM 3296 C C . VAL B 1 67 ? -16.984 -9.75 -2.686 1 96.69 67 VAL B C 1
ATOM 3298 O O . VAL B 1 67 ? -15.867 -9.805 -3.219 1 96.69 67 VAL B O 1
ATOM 3301 N N . LEU B 1 68 ? -17.312 -8.789 -1.833 1 96.88 68 LEU B N 1
ATOM 3302 C CA . LEU B 1 68 ? -16.359 -7.754 -1.46 1 96.88 68 LEU B CA 1
ATOM 3303 C C . LEU B 1 68 ? -15.258 -8.328 -0.568 1 96.88 68 LEU B C 1
ATOM 3305 O O . LEU B 1 68 ? -15.531 -9.164 0.296 1 96.88 68 LEU B O 1
ATOM 3309 N N . VAL B 1 69 ? -14.07 -7.887 -0.792 1 97.5 69 VAL B N 1
ATOM 3310 C CA . VAL B 1 69 ? -12.93 -8.391 -0.034 1 97.5 69 VAL B CA 1
ATOM 3311 C C . VAL B 1 69 ? -12.203 -7.227 0.635 1 97.5 69 VAL B C 1
ATOM 3313 O O . VAL B 1 69 ? -11.797 -6.273 -0.033 1 97.5 69 VAL B O 1
ATOM 3316 N N . ASP B 1 70 ? -12.07 -7.277 1.91 1 96.94 70 ASP B N 1
ATOM 3317 C CA . ASP B 1 70 ? -11.18 -6.406 2.67 1 96.94 70 ASP B CA 1
ATOM 3318 C C . ASP B 1 70 ? -9.906 -7.141 3.078 1 96.94 70 ASP B C 1
ATOM 3320 O O . ASP B 1 70 ? -9.969 -8.258 3.598 1 96.94 70 ASP B O 1
ATOM 3324 N N . ILE B 1 71 ? -8.836 -6.578 2.795 1 97.88 71 ILE B N 1
ATOM 3325 C CA . ILE B 1 71 ? -7.555 -7.137 3.207 1 97.88 71 ILE B CA 1
ATOM 3326 C C . ILE B 1 71 ? -6.914 -6.238 4.266 1 97.88 71 ILE B C 1
ATOM 3328 O O . ILE B 1 71 ? -6.691 -5.051 4.023 1 97.88 71 ILE B O 1
ATOM 3332 N N . LYS B 1 72 ? -6.641 -6.82 5.395 1 97.69 72 LYS B N 1
ATOM 3333 C CA . LYS B 1 72 ? -6.074 -6.035 6.488 1 97.69 72 LYS B CA 1
ATOM 3334 C C . LYS B 1 72 ? -4.809 -6.684 7.035 1 97.69 72 LYS B C 1
ATOM 3336 O O . LYS B 1 72 ? -4.738 -7.91 7.168 1 97.69 72 LYS B O 1
ATOM 3341 N N . GLU B 1 73 ? -3.812 -5.84 7.258 1 97.12 73 GLU B N 1
ATOM 3342 C CA . GLU B 1 73 ? -2.641 -6.289 8.008 1 97.12 73 GLU B CA 1
ATOM 3343 C C . GLU B 1 73 ? -2.965 -6.465 9.484 1 97.12 73 GLU B C 1
ATOM 3345 O O . GLU B 1 73 ? -3.451 -5.539 10.133 1 97.12 73 GLU B O 1
ATOM 3350 N N . PRO B 1 74 ? -2.574 -7.559 10.07 1 97.19 74 PRO B N 1
ATOM 3351 C CA . PRO B 1 74 ? -3.088 -7.949 11.383 1 97.19 74 PRO B CA 1
ATOM 3352 C C . PRO B 1 74 ? -2.721 -6.953 12.484 1 97.19 74 PRO B C 1
ATOM 3354 O O . PRO B 1 74 ? -3.564 -6.609 13.312 1 97.19 74 PRO B O 1
ATOM 3357 N N . TYR B 1 75 ? -1.517 -6.508 12.508 1 95.19 75 TYR B N 1
ATOM 3358 C CA . TYR B 1 75 ? -1.098 -5.609 13.578 1 95.19 75 TYR B CA 1
ATOM 3359 C C . TYR B 1 75 ? -1.88 -4.305 13.531 1 95.19 75 TYR B C 1
ATOM 3361 O O . TYR B 1 75 ? -2.443 -3.873 14.539 1 95.19 75 TYR B O 1
ATOM 3369 N N . ASN B 1 76 ? -1.884 -3.721 12.367 1 95.06 76 ASN B N 1
ATOM 3370 C CA . ASN B 1 76 ? -2.633 -2.48 12.188 1 95.06 76 ASN B CA 1
ATOM 3371 C C . ASN B 1 76 ? -4.121 -2.682 12.461 1 95.06 76 ASN B C 1
ATOM 3373 O O . ASN B 1 76 ? -4.758 -1.842 13.102 1 95.06 76 ASN B O 1
ATOM 3377 N N . PHE B 1 77 ? -4.633 -3.732 12.023 1 96.88 77 PHE B N 1
ATOM 3378 C CA . PHE B 1 77 ? -6.039 -4.062 12.234 1 96.88 77 PHE B CA 1
ATOM 3379 C C . PHE B 1 77 ? -6.363 -4.156 13.719 1 96.88 77 PHE B C 1
ATOM 3381 O O . PHE B 1 77 ? -7.352 -3.578 14.18 1 96.88 77 PHE B O 1
ATOM 3388 N N . THR B 1 78 ? -5.512 -4.832 14.453 1 97.12 78 THR B N 1
ATOM 3389 C CA . THR B 1 78 ? -5.742 -5.074 15.875 1 97.12 78 THR B CA 1
ATOM 3390 C C . THR B 1 78 ? -5.703 -3.766 16.656 1 97.12 78 THR B C 1
ATOM 3392 O O . THR B 1 78 ? -6.551 -3.527 17.516 1 97.12 78 THR B O 1
ATOM 3395 N N . HIS B 1 79 ? -4.863 -2.881 16.266 1 95 79 HIS B N 1
ATOM 3396 C CA . HIS B 1 79 ? -4.586 -1.748 17.141 1 95 79 HIS B CA 1
ATOM 3397 C C . HIS B 1 79 ? -5.312 -0.493 16.656 1 95 79 HIS B C 1
ATOM 3399 O O . HIS B 1 79 ? -5.586 0.409 17.453 1 95 79 HIS B O 1
ATOM 3405 N N . TYR B 1 80 ? -5.738 -0.486 15.352 1 94.69 80 TYR B N 1
ATOM 3406 C CA . TYR B 1 80 ? -6.168 0.821 14.867 1 94.69 80 TYR B CA 1
ATOM 3407 C C . TYR B 1 80 ? -7.484 0.711 14.102 1 94.69 80 TYR B C 1
ATOM 3409 O O . TYR B 1 80 ? -8.133 1.722 13.828 1 94.69 80 TYR B O 1
ATOM 3417 N N . GLU B 1 81 ? -7.891 -0.461 13.789 1 94.75 81 GLU B N 1
ATOM 3418 C CA . GLU B 1 81 ? -9.055 -0.57 12.914 1 94.75 81 GLU B CA 1
ATOM 3419 C C . GLU B 1 81 ? -10.203 -1.289 13.609 1 94.75 81 GLU B C 1
ATOM 3421 O O . GLU B 1 81 ? -9.977 -2.17 14.445 1 94.75 81 GLU B O 1
ATOM 3426 N N . ALA B 1 82 ? -11.438 -0.884 13.297 1 92.5 82 ALA B N 1
ATOM 3427 C CA . ALA B 1 82 ? -12.617 -1.595 13.789 1 92.5 82 ALA B CA 1
ATOM 3428 C C . ALA B 1 82 ? -13.039 -2.693 12.812 1 92.5 82 ALA B C 1
ATOM 3430 O O . ALA B 1 82 ? -12.664 -2.666 11.641 1 92.5 82 ALA B O 1
ATOM 3431 N N . ILE B 1 83 ? -13.727 -3.6 13.336 1 94.88 83 ILE B N 1
ATOM 3432 C CA . ILE B 1 83 ? -14.328 -4.617 12.484 1 94.88 83 ILE B CA 1
ATOM 3433 C C . ILE B 1 83 ? -15.508 -4.02 11.719 1 94.88 83 ILE B C 1
ATOM 3435 O O . ILE B 1 83 ? -16.391 -3.387 12.32 1 94.88 83 ILE B O 1
ATOM 3439 N N . ASP B 1 84 ? -15.469 -4.156 10.391 1 96.25 84 ASP B N 1
ATOM 3440 C CA . ASP B 1 84 ? -16.609 -3.75 9.586 1 96.25 84 ASP B CA 1
ATOM 3441 C C . ASP B 1 84 ? -17.875 -4.531 9.977 1 96.25 84 ASP B C 1
ATOM 3443 O O . ASP B 1 84 ? -17.859 -5.766 9.945 1 96.25 84 ASP B O 1
ATOM 3447 N N . PRO B 1 85 ? -18.922 -3.832 10.359 1 95.44 85 PRO B N 1
ATOM 3448 C CA . PRO B 1 85 ? -20.125 -4.535 10.797 1 95.44 85 PRO B CA 1
ATOM 3449 C C . PRO B 1 85 ? -20.75 -5.379 9.688 1 95.44 85 PRO B C 1
ATOM 3451 O O . PRO B 1 85 ? -21.609 -6.234 9.961 1 95.44 85 PRO B O 1
ATOM 3454 N N . HIS B 1 86 ? -20.328 -5.246 8.469 1 95.5 86 HIS B N 1
ATOM 3455 C CA . HIS B 1 86 ? -20.906 -5.973 7.348 1 95.5 86 HIS B CA 1
ATOM 3456 C C . HIS B 1 86 ? -20.062 -7.184 6.969 1 95.5 86 HIS B C 1
ATOM 3458 O O . HIS B 1 86 ? -20.359 -7.871 5.988 1 95.5 86 HIS B O 1
ATOM 3464 N N . THR B 1 87 ? -19.047 -7.445 7.789 1 97.19 87 THR B N 1
ATOM 3465 C CA . THR B 1 87 ? -18.203 -8.617 7.555 1 97.19 87 THR B CA 1
ATOM 3466 C C . THR B 1 87 ? -18.984 -9.898 7.828 1 97.19 87 THR B C 1
ATOM 3468 O O . THR B 1 87 ? -19.594 -10.055 8.891 1 97.19 87 THR B O 1
ATOM 3471 N N . ASP B 1 88 ? -18.906 -10.844 6.832 1 96.94 88 ASP B N 1
ATOM 3472 C CA . ASP B 1 88 ? -19.609 -12.109 6.977 1 96.94 88 ASP B CA 1
ATOM 3473 C C . ASP B 1 88 ? -18.656 -13.242 7.328 1 96.94 88 ASP B C 1
ATOM 3475 O O . ASP B 1 88 ? -19.047 -14.219 7.965 1 96.94 88 ASP B O 1
ATOM 3479 N N . LEU B 1 89 ? -17.469 -13.156 6.82 1 97.19 89 LEU B N 1
ATOM 3480 C CA . LEU B 1 89 ? -16.484 -14.227 6.922 1 97.19 89 LEU B CA 1
ATOM 3481 C C . LEU B 1 89 ? -15.078 -13.664 7.121 1 97.19 89 LEU B C 1
ATOM 3483 O O . LEU B 1 89 ? -14.703 -12.68 6.477 1 97.19 89 LEU B O 1
ATOM 3487 N N . VAL B 1 90 ? -14.359 -14.234 8.039 1 98.62 90 VAL B N 1
ATOM 3488 C CA . VAL B 1 90 ? -12.969 -13.836 8.266 1 98.62 90 VAL B CA 1
ATOM 3489 C C . VAL B 1 90 ? -12.039 -15.016 7.984 1 98.62 90 VAL B C 1
ATOM 3491 O O . VAL B 1 90 ? -12.266 -16.125 8.477 1 98.62 90 VAL B O 1
ATOM 3494 N N . VAL B 1 91 ? -11.039 -14.805 7.141 1 98.81 91 VAL B N 1
ATOM 3495 C CA . VAL B 1 91 ? -9.992 -15.789 6.875 1 98.81 91 VAL B CA 1
ATOM 3496 C C . VAL B 1 91 ? -8.633 -15.219 7.254 1 98.81 91 VAL B C 1
ATOM 3498 O O . VAL B 1 91 ? -8.203 -14.203 6.707 1 98.81 91 VAL B O 1
ATOM 3501 N N . ALA B 1 92 ? -8.008 -15.82 8.234 1 98.75 92 ALA B N 1
ATOM 3502 C CA . ALA B 1 92 ? -6.621 -15.5 8.578 1 98.75 92 ALA B CA 1
ATOM 3503 C C . ALA B 1 92 ? -5.645 -16.359 7.77 1 98.75 92 ALA B C 1
ATOM 3505 O O . ALA B 1 92 ? -5.766 -17.578 7.738 1 98.75 92 ALA B O 1
ATOM 3506 N N . ILE B 1 93 ? -4.711 -15.703 7.098 1 98.31 93 ILE B N 1
ATOM 3507 C CA . ILE B 1 93 ? -3.771 -16.422 6.238 1 98.31 93 ILE B CA 1
ATOM 3508 C C . ILE B 1 93 ? -2.377 -16.391 6.863 1 98.31 93 ILE B C 1
ATOM 3510 O O . ILE B 1 93 ? -1.803 -15.312 7.059 1 98.31 93 ILE B O 1
ATOM 3514 N N . SER B 1 94 ? -1.866 -17.469 7.148 1 95.56 94 SER B N 1
ATOM 3515 C CA . SER B 1 94 ? -0.52 -17.641 7.684 1 95.56 94 SER B CA 1
ATOM 3516 C C . SER B 1 94 ? 0.058 -19 7.305 1 95.56 94 SER B C 1
ATOM 3518 O O . SER B 1 94 ? -0.34 -20.031 7.855 1 95.56 94 SER B O 1
ATOM 3520 N N . GLN B 1 95 ? 0.962 -18.984 6.414 1 92.75 95 GLN B N 1
ATOM 3521 C CA . GLN B 1 95 ? 1.506 -20.266 5.949 1 92.75 95 GLN B CA 1
ATOM 3522 C C . GLN B 1 95 ? 2.119 -21.047 7.102 1 92.75 95 GLN B C 1
ATOM 3524 O O . GLN B 1 95 ? 1.854 -22.234 7.254 1 92.75 95 GLN B O 1
ATOM 3529 N N . SER B 1 96 ? 2.932 -20.375 7.93 1 90.31 96 SER B N 1
ATOM 3530 C CA . SER B 1 96 ? 3.588 -21.062 9.039 1 90.31 96 SER B CA 1
ATOM 3531 C C . SER B 1 96 ? 2.607 -21.344 10.164 1 90.31 96 SER B C 1
ATOM 3533 O O . SER B 1 96 ? 2.852 -22.234 11 1 90.31 96 SER B O 1
ATOM 3535 N N . GLY B 1 97 ? 1.638 -20.531 10.281 1 94.06 97 GLY B N 1
ATOM 3536 C CA . GLY B 1 97 ? 0.67 -20.641 11.367 1 94.06 97 GLY B CA 1
ATOM 3537 C C . GLY B 1 97 ? 1.191 -20.109 12.688 1 94.06 97 GLY B C 1
ATOM 3538 O O . GLY B 1 97 ? 0.654 -20.438 13.75 1 94.06 97 GLY B O 1
ATOM 3539 N N . LYS B 1 98 ? 2.209 -19.219 12.578 1 93.31 98 LYS B N 1
ATOM 3540 C CA . LYS B 1 98 ? 2.863 -18.828 13.82 1 93.31 98 LYS B CA 1
ATOM 3541 C C . LYS B 1 98 ? 2.938 -17.312 13.945 1 93.31 98 LYS B C 1
ATOM 3543 O O . LYS B 1 98 ? 3.623 -16.781 14.828 1 93.31 98 LYS B O 1
ATOM 3548 N N . SER B 1 99 ? 2.301 -16.609 13.117 1 93.06 99 SER B N 1
ATOM 3549 C CA . SER B 1 99 ? 2.332 -15.156 13.172 1 93.06 99 SER B CA 1
ATOM 3550 C C . SER B 1 99 ? 1.629 -14.625 14.414 1 93.06 99 SER B C 1
ATOM 3552 O O . SER B 1 99 ? 0.414 -14.781 14.562 1 93.06 99 SER B O 1
ATOM 3554 N N . ALA B 1 100 ? 2.346 -13.922 15.281 1 94.62 100 ALA B N 1
ATOM 3555 C CA . ALA B 1 100 ? 1.81 -13.414 16.547 1 94.62 100 ALA B CA 1
ATOM 3556 C C . ALA B 1 100 ? 0.708 -12.391 16.297 1 94.62 100 ALA B C 1
ATOM 3558 O O . ALA B 1 100 ? -0.346 -12.438 16.938 1 94.62 100 ALA B O 1
ATOM 3559 N N . SER B 1 101 ? 0.973 -11.531 15.375 1 95.44 101 SER B N 1
ATOM 3560 C CA . SER B 1 101 ? 0.001 -10.477 15.102 1 95.44 101 SER B CA 1
ATOM 3561 C C . SER B 1 101 ? -1.28 -11.047 14.5 1 95.44 101 SER B C 1
ATOM 3563 O O . SER B 1 101 ? -2.373 -10.539 14.766 1 95.44 101 SER B O 1
ATOM 3565 N N . THR B 1 102 ? -1.126 -12.078 13.703 1 97.25 102 THR B N 1
ATOM 3566 C CA . THR B 1 102 ? -2.305 -12.719 13.133 1 97.25 102 THR B CA 1
ATOM 3567 C C . THR B 1 102 ? -3.15 -13.367 14.227 1 97.25 102 THR B C 1
ATOM 3569 O O . THR B 1 102 ? -4.375 -13.242 14.227 1 97.25 102 THR B O 1
ATOM 3572 N N . LEU B 1 103 ? -2.477 -13.984 15.141 1 97.44 103 LEU B N 1
ATOM 3573 C CA . LEU B 1 103 ? -3.184 -14.594 16.266 1 97.44 103 LEU B CA 1
ATOM 3574 C C . LEU B 1 103 ? -3.947 -13.547 17.062 1 97.44 103 LEU B C 1
ATOM 3576 O O . LEU B 1 103 ? -5.098 -13.766 17.453 1 97.44 103 LEU B O 1
ATOM 3580 N N . GLU B 1 104 ? -3.291 -12.461 17.328 1 97.44 104 GLU B N 1
ATOM 3581 C CA . GLU B 1 104 ? -3.938 -11.383 18.062 1 97.44 104 GLU B CA 1
ATOM 3582 C C . GLU B 1 104 ? -5.145 -10.836 17.297 1 97.44 104 GLU B C 1
ATOM 3584 O O . GLU B 1 104 ? -6.188 -10.562 17.906 1 97.44 104 GLU B O 1
ATOM 3589 N N . ALA B 1 105 ? -5.008 -10.68 16 1 98.31 105 ALA B N 1
ATOM 3590 C CA . ALA B 1 105 ? -6.105 -10.195 15.172 1 98.31 105 ALA B CA 1
ATOM 3591 C C . ALA B 1 105 ? -7.273 -11.18 15.188 1 98.31 105 ALA B C 1
ATOM 3593 O O . ALA B 1 105 ? -8.438 -10.766 15.211 1 98.31 105 ALA B O 1
ATOM 3594 N N . MET B 1 106 ? -6.957 -12.445 15.18 1 98.44 106 MET B N 1
ATOM 3595 C CA . MET B 1 106 ? -7.988 -13.469 15.266 1 98.44 106 MET B CA 1
ATOM 3596 C C . MET B 1 106 ? -8.781 -13.352 16.562 1 98.44 106 MET B C 1
ATOM 3598 O O . MET B 1 106 ? -10.008 -13.422 16.547 1 98.44 106 MET B O 1
ATOM 3602 N N . ARG B 1 107 ? -8.086 -13.156 17.625 1 97.94 107 ARG B N 1
ATOM 3603 C CA . ARG B 1 107 ? -8.742 -13.016 18.938 1 97.94 107 ARG B CA 1
ATOM 3604 C C . ARG B 1 107 ? -9.688 -11.82 18.938 1 97.94 107 ARG B C 1
ATOM 3606 O O . ARG B 1 107 ? -10.797 -11.898 19.484 1 97.94 107 ARG B O 1
ATOM 3613 N N . LYS B 1 108 ? -9.25 -10.734 18.359 1 98.06 108 LYS B N 1
ATOM 3614 C CA . LYS B 1 108 ? -10.086 -9.547 18.234 1 98.06 108 LYS B CA 1
ATOM 3615 C C . LYS B 1 108 ? -11.391 -9.867 17.516 1 98.06 108 LYS B C 1
ATOM 3617 O O . LYS B 1 108 ? -12.469 -9.484 17.953 1 98.06 108 LYS B O 1
ATOM 3622 N N . VAL B 1 109 ? -11.289 -10.578 16.422 1 98.12 109 VAL B N 1
ATOM 3623 C CA . VAL B 1 109 ? -12.445 -10.93 15.609 1 98.12 109 VAL B CA 1
ATOM 3624 C C . VAL B 1 109 ? -13.359 -11.867 16.391 1 98.12 109 VAL B C 1
ATOM 3626 O O . VAL B 1 109 ? -14.57 -11.648 16.453 1 98.12 109 VAL B O 1
ATOM 3629 N N . GLN B 1 110 ? -12.781 -12.805 17 1 97.75 110 GLN B N 1
ATOM 3630 C CA . GLN B 1 110 ? -13.539 -13.805 17.75 1 97.75 110 GLN B CA 1
ATOM 3631 C C . GLN B 1 110 ? -14.227 -13.18 18.953 1 97.75 110 GLN B C 1
ATOM 3633 O O . GLN B 1 110 ? -15.344 -13.555 19.312 1 97.75 110 GLN B O 1
ATOM 3638 N N . ALA B 1 111 ? -13.57 -12.258 19.562 1 97.31 111 ALA B N 1
ATOM 3639 C CA . ALA B 1 111 ? -14.148 -11.547 20.703 1 97.31 111 ALA B CA 1
ATOM 3640 C C . ALA B 1 111 ? -15.406 -10.781 20.281 1 97.31 111 ALA B C 1
ATOM 3642 O O . ALA B 1 111 ? -16.266 -10.5 21.109 1 97.31 111 ALA B O 1
ATOM 3643 N N . SER B 1 112 ? -15.539 -10.5 19.031 1 95.69 112 SER B N 1
ATOM 3644 C CA . SER B 1 112 ? -16.703 -9.781 18.516 1 95.69 112 SER B CA 1
ATOM 3645 C C . SER B 1 112 ? -17.797 -10.75 18.094 1 95.69 112 SER B C 1
ATOM 3647 O O . SER B 1 112 ? -18.844 -10.328 17.578 1 95.69 112 SER B O 1
ATOM 3649 N N . GLY B 1 113 ? -17.547 -12.039 18.125 1 95.06 113 GLY B N 1
ATOM 3650 C CA . GLY B 1 113 ? -18.562 -13.039 17.859 1 95.06 113 GLY B CA 1
ATOM 3651 C C . GLY B 1 113 ? -18.516 -13.586 16.438 1 95.06 113 GLY B C 1
ATOM 3652 O O . GLY B 1 113 ? -19.375 -14.352 16.031 1 95.06 113 GLY B O 1
ATOM 3653 N N . LEU B 1 114 ? -17.516 -13.18 15.695 1 95.75 114 LEU B N 1
ATOM 3654 C CA . LEU B 1 114 ? -17.375 -13.664 14.328 1 95.75 114 LEU B CA 1
ATOM 3655 C C . LEU B 1 114 ? -16.438 -14.867 14.273 1 95.75 114 LEU B C 1
ATOM 3657 O O . LEU B 1 114 ? -15.438 -14.914 14.984 1 95.75 114 LEU B O 1
ATOM 3661 N N . PRO B 1 115 ? -16.812 -15.867 13.547 1 95.25 115 PRO B N 1
ATOM 3662 C CA . PRO B 1 115 ? -15.883 -16.984 13.383 1 95.25 115 PRO B CA 1
ATOM 3663 C C . PRO B 1 115 ? -14.672 -16.641 12.523 1 95.25 115 PRO B C 1
ATOM 3665 O O . PRO B 1 115 ? -14.781 -15.82 11.609 1 95.25 115 PRO B O 1
ATOM 3668 N N . VAL B 1 116 ? -13.602 -17.266 12.758 1 98.19 116 VAL B N 1
ATOM 3669 C CA . VAL B 1 116 ? -12.375 -17.062 11.984 1 98.19 116 VAL B CA 1
ATOM 3670 C C . VAL B 1 116 ? -11.898 -18.391 11.406 1 98.19 116 VAL B C 1
ATOM 3672 O O . VAL B 1 116 ? -11.75 -19.375 12.141 1 98.19 116 VAL B O 1
ATOM 3675 N N . PHE B 1 117 ? -11.703 -18.406 10.141 1 98.56 117 PHE B N 1
ATOM 3676 C CA . PHE B 1 117 ? -11.062 -19.531 9.477 1 98.56 117 PHE B CA 1
ATOM 3677 C C . PHE B 1 117 ? -9.586 -19.25 9.242 1 98.56 117 PHE B C 1
ATOM 3679 O O . PHE B 1 117 ? -9.188 -18.109 9.016 1 98.56 117 PHE B O 1
ATOM 3686 N N . ALA B 1 118 ? -8.773 -20.281 9.336 1 98.44 118 ALA B N 1
ATOM 3687 C CA . ALA B 1 118 ? -7.34 -20.109 9.148 1 98.44 118 ALA B CA 1
ATOM 3688 C C . ALA B 1 118 ? -6.852 -20.875 7.922 1 98.44 118 ALA B C 1
ATOM 3690 O O . ALA B 1 118 ? -7.016 -22.109 7.836 1 98.44 118 ALA B O 1
ATOM 3691 N N . LEU B 1 119 ? -6.355 -20.188 6.984 1 98.06 119 LEU B N 1
ATOM 3692 C CA . LEU B 1 119 ? -5.66 -20.766 5.84 1 98.06 119 LEU B CA 1
ATOM 3693 C C . LEU B 1 119 ? -4.172 -20.922 6.125 1 98.06 119 LEU B C 1
ATOM 3695 O O . LEU B 1 119 ? -3.434 -19.922 6.109 1 98.06 119 LEU B O 1
ATOM 3699 N N . THR B 1 120 ? -3.689 -22.141 6.395 1 96.5 120 THR B N 1
ATOM 3700 C CA . THR B 1 120 ? -2.322 -22.375 6.848 1 96.5 120 THR B CA 1
ATOM 3701 C C . THR B 1 120 ? -1.779 -23.688 6.281 1 96.5 120 THR B C 1
ATOM 3703 O O . THR B 1 120 ? -2.549 -24.547 5.855 1 96.5 120 THR B O 1
ATOM 3706 N N . SER B 1 121 ? -0.446 -23.766 6.215 1 93.94 121 SER B N 1
ATOM 3707 C CA . SER B 1 121 ? 0.189 -24.984 5.738 1 93.94 121 SER B CA 1
ATOM 3708 C C . SER B 1 121 ? 0.436 -25.969 6.883 1 93.94 121 SER B C 1
ATOM 3710 O O . SER B 1 121 ? 0.834 -27.109 6.652 1 93.94 121 SER B O 1
ATOM 3712 N N . ASP B 1 122 ? 0.165 -25.531 8.109 1 93.75 122 ASP B N 1
ATOM 3713 C CA . ASP B 1 122 ? 0.356 -26.375 9.289 1 93.75 122 ASP B CA 1
ATOM 3714 C C . ASP B 1 122 ? -0.914 -26.422 10.141 1 93.75 122 ASP B C 1
ATOM 3716 O O . ASP B 1 122 ? -1.102 -25.594 11.039 1 93.75 122 ASP B O 1
ATOM 3720 N N . PRO B 1 123 ? -1.659 -27.453 9.969 1 93.75 123 PRO B N 1
ATOM 3721 C CA . PRO B 1 123 ? -2.924 -27.578 10.695 1 93.75 123 PRO B CA 1
ATOM 3722 C C . PRO B 1 123 ? -2.725 -27.766 12.195 1 93.75 123 PRO B C 1
ATOM 3724 O O . PRO B 1 123 ? -3.688 -27.703 12.961 1 93.75 123 PRO B O 1
ATOM 3727 N N . GLN B 1 124 ? -1.479 -27.938 12.602 1 94 124 GLN B N 1
ATOM 3728 C CA . GLN B 1 124 ? -1.202 -28.141 14.023 1 94 124 GLN B CA 1
ATOM 3729 C C . GLN B 1 124 ? -0.58 -26.891 14.633 1 94 124 GLN B C 1
ATOM 3731 O O . GLN B 1 124 ? -0.204 -26.891 15.812 1 94 124 GLN B O 1
ATOM 3736 N N . SER B 1 125 ? -0.506 -25.906 13.859 1 95.12 125 SER B N 1
ATOM 3737 C CA . SER B 1 125 ? 0.116 -24.656 14.305 1 95.12 125 SER B CA 1
ATOM 3738 C C . SER B 1 125 ? -0.748 -23.953 15.344 1 95.12 125 SER B C 1
ATOM 3740 O O . SER B 1 125 ? -1.92 -24.297 15.523 1 95.12 125 SER B O 1
ATOM 3742 N N . PRO B 1 126 ? -0.195 -22.953 16.031 1 96.88 126 PRO B N 1
ATOM 3743 C CA . PRO B 1 126 ? -0.97 -22.172 16.984 1 96.88 126 PRO B CA 1
ATOM 3744 C C . PRO B 1 126 ? -2.18 -21.484 16.344 1 96.88 126 PRO B C 1
ATOM 3746 O O . PRO B 1 126 ? -3.262 -21.469 16.938 1 96.88 126 PRO B O 1
ATOM 3749 N N . ILE B 1 127 ? -2.078 -21.047 15.18 1 97.31 127 ILE B N 1
ATOM 3750 C CA . ILE B 1 127 ? -3.16 -20.344 14.492 1 97.31 127 ILE B CA 1
ATOM 3751 C C . ILE B 1 127 ? -4.266 -21.344 14.133 1 97.31 127 ILE B C 1
ATOM 3753 O O . ILE B 1 127 ? -5.449 -21.047 14.305 1 97.31 127 ILE B O 1
ATOM 3757 N N . ALA B 1 128 ? -3.799 -22.484 13.719 1 96.62 128 ALA B N 1
ATOM 3758 C CA . ALA B 1 128 ? -4.773 -23.516 13.375 1 96.62 128 ALA B CA 1
ATOM 3759 C C . ALA B 1 128 ? -5.559 -23.969 14.602 1 96.62 128 ALA B C 1
ATOM 3761 O O . ALA B 1 128 ? -6.746 -24.281 14.508 1 96.62 128 ALA B O 1
ATOM 3762 N N . ARG B 1 129 ? -4.922 -23.953 15.711 1 97.5 129 ARG B N 1
ATOM 3763 C CA . ARG B 1 129 ? -5.562 -24.406 16.938 1 97.5 129 ARG B CA 1
ATOM 3764 C C . ARG B 1 129 ? -6.508 -23.328 17.484 1 97.5 129 ARG B C 1
ATOM 3766 O O . ARG B 1 129 ? -7.441 -23.641 18.234 1 97.5 129 ARG B O 1
ATOM 3773 N N . ALA B 1 130 ? -6.254 -22.141 17.094 1 97.62 130 ALA B N 1
ATOM 3774 C CA . ALA B 1 130 ? -6.996 -21.016 17.672 1 97.62 130 ALA B CA 1
ATOM 3775 C C . ALA B 1 130 ? -8.172 -20.625 16.781 1 97.62 130 ALA B C 1
ATOM 3777 O O . ALA B 1 130 ? -9.031 -19.828 17.188 1 97.62 130 ALA B O 1
ATOM 3778 N N . CYS B 1 131 ? -8.297 -21.188 15.594 1 97.88 131 CYS B N 1
ATOM 3779 C CA . CYS B 1 131 ? -9.328 -20.766 14.648 1 97.88 131 CYS B CA 1
ATOM 3780 C C . CYS B 1 131 ? -10.594 -21.594 14.828 1 97.88 131 CYS B C 1
ATOM 3782 O O . CYS B 1 131 ? -10.625 -22.531 15.617 1 97.88 131 CYS B O 1
ATOM 3784 N N . ASP B 1 132 ? -11.688 -21.203 14.148 1 96.5 132 ASP B N 1
ATOM 3785 C CA . ASP B 1 132 ? -12.961 -21.906 14.211 1 96.5 132 ASP B CA 1
ATOM 3786 C C . ASP B 1 132 ? -13.07 -22.953 13.102 1 96.5 132 ASP B C 1
ATOM 3788 O O . ASP B 1 132 ? -13.93 -23.828 13.148 1 96.5 132 ASP B O 1
ATOM 3792 N N . GLY B 1 133 ? -12.242 -22.891 12.117 1 97.06 133 GLY B N 1
ATOM 3793 C CA . GLY B 1 133 ? -12.141 -23.828 11.016 1 97.06 133 GLY B CA 1
ATOM 3794 C C . GLY B 1 133 ? -10.82 -23.766 10.281 1 97.06 133 GLY B C 1
ATOM 3795 O O . GLY B 1 133 ? -10.383 -22.672 9.883 1 97.06 133 GLY B O 1
ATOM 3796 N N . VAL B 1 134 ? -10.195 -24.859 10.156 1 97.12 134 VAL B N 1
ATOM 3797 C CA . VAL B 1 134 ? -8.891 -24.906 9.516 1 97.12 134 VAL B CA 1
ATOM 3798 C C . VAL B 1 134 ? -9.062 -25.172 8.016 1 97.12 134 VAL B C 1
ATOM 3800 O O . VAL B 1 134 ? -9.836 -26.047 7.621 1 97.12 134 VAL B O 1
ATOM 3803 N N . LEU B 1 135 ? -8.414 -24.344 7.223 1 97.25 135 LEU B N 1
ATOM 3804 C CA . LEU B 1 135 ? -8.266 -24.516 5.781 1 97.25 135 LEU B CA 1
ATOM 3805 C C . LEU B 1 135 ? -6.82 -24.844 5.418 1 97.25 135 LEU B C 1
ATOM 3807 O O . LEU B 1 135 ? -5.973 -23.953 5.355 1 97.25 135 LEU B O 1
ATOM 3811 N N . ASP B 1 136 ? -6.602 -26.031 5.074 1 94.62 136 ASP B N 1
ATOM 3812 C CA . ASP B 1 136 ? -5.242 -26.5 4.832 1 94.62 136 ASP B CA 1
ATOM 3813 C C . ASP B 1 136 ? -4.777 -26.141 3.426 1 94.62 136 ASP B C 1
ATOM 3815 O O . ASP B 1 136 ? -5.34 -26.625 2.438 1 94.62 136 ASP B O 1
ATOM 3819 N N . ILE B 1 137 ? -3.775 -25.344 3.387 1 92.44 137 ILE B N 1
ATOM 3820 C CA . ILE B 1 137 ? -3.197 -24.969 2.1 1 92.44 137 ILE B CA 1
ATOM 3821 C C . ILE B 1 137 ? -2.67 -26.219 1.389 1 92.44 137 ILE B C 1
ATOM 3823 O O . ILE B 1 137 ? -2.678 -26.281 0.157 1 92.44 137 ILE B O 1
ATOM 3827 N N . ASN B 1 138 ? -2.115 -27.219 2.146 1 89.19 138 ASN B N 1
ATOM 3828 C CA . ASN B 1 138 ? -1.715 -28.531 1.679 1 89.19 138 ASN B CA 1
ATOM 3829 C C . ASN B 1 138 ? -0.408 -28.484 0.893 1 89.19 138 ASN B C 1
ATOM 3831 O O . ASN B 1 138 ? -0.298 -29.078 -0.178 1 89.19 138 ASN B O 1
ATOM 3835 N N . THR B 1 139 ? 0.526 -27.594 1.337 1 89.06 139 THR B N 1
ATOM 3836 C CA . THR B 1 139 ? 1.828 -27.516 0.684 1 89.06 139 THR B CA 1
ATOM 3837 C C . THR B 1 139 ? 2.896 -28.219 1.51 1 89.06 139 THR B C 1
ATOM 3839 O O . THR B 1 139 ? 3.992 -28.5 1.015 1 89.06 139 THR B O 1
ATOM 3842 N N . GLY B 1 140 ? 2.629 -28.5 2.705 1 84.19 140 GLY B N 1
ATOM 3843 C CA . GLY B 1 140 ? 3.707 -28.828 3.623 1 84.19 140 GLY B CA 1
ATOM 3844 C C . GLY B 1 140 ? 4.551 -27.625 4.004 1 84.19 140 GLY B C 1
ATOM 3845 O O . GLY B 1 140 ? 4.156 -26.484 3.764 1 84.19 140 GLY B O 1
ATOM 3846 N N . ILE B 1 141 ? 5.648 -27.906 4.695 1 83.25 141 ILE B N 1
ATOM 3847 C CA . ILE B 1 141 ? 6.465 -26.828 5.238 1 83.25 141 ILE B CA 1
ATOM 3848 C C . ILE B 1 141 ? 7.586 -26.484 4.262 1 83.25 141 ILE B C 1
ATOM 3850 O O . ILE B 1 141 ? 8.289 -27.375 3.777 1 83.25 141 ILE B O 1
ATOM 3854 N N . GLU B 1 142 ? 7.594 -25.234 3.832 1 87.31 142 GLU B N 1
ATOM 3855 C CA . GLU B 1 142 ? 8.758 -24.719 3.107 1 87.31 142 GLU B CA 1
ATOM 3856 C C . GLU B 1 142 ? 9.875 -24.312 4.07 1 87.31 142 GLU B C 1
ATOM 3858 O O . GLU B 1 142 ? 9.703 -23.406 4.887 1 87.31 142 GLU B O 1
ATOM 3863 N N . SER B 1 143 ? 10.922 -24.938 3.875 1 85 143 SER B N 1
ATOM 3864 C CA . SER B 1 143 ? 11.969 -24.766 4.875 1 85 143 SER B CA 1
ATOM 3865 C C . SER B 1 143 ? 12.898 -23.609 4.496 1 85 143 SER B C 1
ATOM 3867 O O . SER B 1 143 ? 13.695 -23.156 5.316 1 85 143 SER B O 1
ATOM 3869 N N . VAL B 1 144 ? 12.68 -23.266 3.174 1 84.69 144 VAL B N 1
ATOM 3870 C CA . VAL B 1 144 ? 13.477 -22.109 2.76 1 84.69 144 VAL B CA 1
ATOM 3871 C C . VAL B 1 144 ? 12.781 -20.828 3.207 1 84.69 144 VAL B C 1
ATOM 3873 O O . VAL B 1 144 ? 11.555 -20.734 3.189 1 84.69 144 VAL B O 1
ATOM 3876 N N . GLY B 1 145 ? 13.406 -19.859 3.902 1 81.62 145 GLY B N 1
ATOM 3877 C CA . GLY B 1 145 ? 12.961 -18.609 4.523 1 81.62 145 GLY B CA 1
ATOM 3878 C C . GLY B 1 145 ? 12.32 -17.656 3.543 1 81.62 145 GLY B C 1
ATOM 3879 O O . GLY B 1 145 ? 11.859 -16.578 3.932 1 81.62 145 GLY B O 1
ATOM 3880 N N . PHE B 1 146 ? 12.234 -18.094 2.189 1 90.56 146 PHE B N 1
ATOM 3881 C CA . PHE B 1 146 ? 11.625 -17.266 1.151 1 90.56 146 PHE B CA 1
ATOM 3882 C C . PHE B 1 146 ? 10.445 -17.984 0.51 1 90.56 146 PHE B C 1
ATOM 3884 O O . PHE B 1 146 ? 10.625 -18.906 -0.275 1 90.56 146 PHE B O 1
ATOM 3891 N N . VAL B 1 147 ? 9.266 -17.547 0.77 1 91.56 147 VAL B N 1
ATOM 3892 C CA . VAL B 1 147 ? 8.031 -18.219 0.352 1 91.56 147 VAL B CA 1
ATOM 3893 C C . VAL B 1 147 ? 7.977 -18.281 -1.172 1 91.56 147 VAL B C 1
ATOM 3895 O O . VAL B 1 147 ? 8.172 -17.281 -1.854 1 91.56 147 VAL B O 1
ATOM 3898 N N . THR B 1 148 ? 7.793 -19.484 -1.753 1 94.31 148 THR B N 1
ATOM 3899 C CA . THR B 1 148 ? 7.672 -19.688 -3.191 1 94.31 148 THR B CA 1
ATOM 3900 C C . THR B 1 148 ? 6.398 -20.469 -3.518 1 94.31 148 THR B C 1
ATOM 3902 O O . THR B 1 148 ? 5.34 -19.859 -3.717 1 94.31 148 THR B O 1
ATOM 3905 N N . ARG B 1 149 ? 6.473 -21.812 -3.359 1 95.56 149 ARG B N 1
ATOM 3906 C CA . ARG B 1 149 ? 5.297 -22.625 -3.65 1 95.56 149 ARG B CA 1
ATOM 3907 C C . ARG B 1 149 ? 4.133 -22.25 -2.734 1 95.56 149 ARG B C 1
ATOM 3909 O O . ARG B 1 149 ? 2.973 -22.312 -3.145 1 95.56 149 ARG B O 1
ATOM 3916 N N . GLY B 1 150 ? 4.445 -21.844 -1.539 1 96.06 150 GLY B N 1
ATOM 3917 C CA . GLY B 1 150 ? 3.42 -21.422 -0.601 1 96.06 150 GLY B CA 1
ATOM 3918 C C . GLY B 1 150 ? 2.602 -20.25 -1.102 1 96.06 150 GLY B C 1
ATOM 3919 O O . GLY B 1 150 ? 1.401 -20.156 -0.833 1 96.06 150 GLY B O 1
ATOM 3920 N N . PHE B 1 151 ? 3.258 -19.312 -1.778 1 97.44 151 PHE B N 1
ATOM 3921 C CA . PHE B 1 151 ? 2.555 -18.188 -2.369 1 97.44 151 PHE B CA 1
ATOM 3922 C C . PHE B 1 151 ? 1.554 -18.656 -3.418 1 97.44 151 PHE B C 1
ATOM 3924 O O . PHE B 1 151 ? 0.374 -18.297 -3.361 1 97.44 151 PHE B O 1
ATOM 3931 N N . SER B 1 152 ? 1.999 -19.453 -4.34 1 98.25 152 SER B N 1
ATOM 3932 C CA . SER B 1 152 ? 1.159 -19.953 -5.422 1 98.25 152 SER B CA 1
ATOM 3933 C C . SER B 1 152 ? -0.006 -20.766 -4.879 1 98.25 152 SER B C 1
ATOM 3935 O O . SER B 1 152 ? -1.136 -20.641 -5.359 1 98.25 152 SER B O 1
ATOM 3937 N N . ALA B 1 153 ? 0.322 -21.547 -3.922 1 98.12 153 ALA B N 1
ATOM 3938 C CA . ALA B 1 153 ? -0.704 -22.375 -3.293 1 98.12 153 ALA B CA 1
ATOM 3939 C C . ALA B 1 153 ? -1.757 -21.516 -2.602 1 98.12 153 ALA B C 1
ATOM 3941 O O . ALA B 1 153 ? -2.949 -21.828 -2.646 1 98.12 153 ALA B O 1
ATOM 3942 N N . THR B 1 154 ? -1.298 -20.5 -1.908 1 98.38 154 THR B N 1
ATOM 3943 C CA . THR B 1 154 ? -2.229 -19.609 -1.235 1 98.38 154 THR B CA 1
ATOM 3944 C C . THR B 1 154 ? -3.152 -18.922 -2.244 1 98.38 154 THR B C 1
ATOM 3946 O O . THR B 1 154 ? -4.363 -18.859 -2.035 1 98.38 154 THR B O 1
ATOM 3949 N N . VAL B 1 155 ? -2.598 -18.438 -3.367 1 98.75 155 VAL B N 1
ATOM 3950 C CA . VAL B 1 155 ? -3.408 -17.812 -4.41 1 98.75 155 VAL B CA 1
ATOM 3951 C C . VAL B 1 155 ? -4.449 -18.812 -4.914 1 98.75 155 VAL B C 1
ATOM 3953 O O . VAL B 1 155 ? -5.641 -18.5 -4.98 1 98.75 155 VAL B O 1
ATOM 3956 N N . LEU B 1 156 ? -4.023 -20 -5.211 1 98.75 156 LEU B N 1
ATOM 3957 C CA . LEU B 1 156 ? -4.93 -21.016 -5.738 1 98.75 156 LEU B CA 1
ATOM 3958 C C . LEU B 1 156 ? -6.035 -21.328 -4.738 1 98.75 156 LEU B C 1
ATOM 3960 O O . LEU B 1 156 ? -7.211 -21.391 -5.109 1 98.75 156 LEU B O 1
ATOM 3964 N N . ASN B 1 157 ? -5.68 -21.484 -3.512 1 98.62 157 ASN B N 1
ATOM 3965 C CA . ASN B 1 157 ? -6.68 -21.797 -2.492 1 98.62 157 ASN B CA 1
ATOM 3966 C C . ASN B 1 157 ? -7.691 -20.656 -2.34 1 98.62 157 ASN B C 1
ATOM 3968 O O . ASN B 1 157 ? -8.883 -20.906 -2.145 1 98.62 157 ASN B O 1
ATOM 3972 N N . LEU B 1 158 ? -7.23 -19.422 -2.398 1 98.81 158 LEU B N 1
ATOM 3973 C CA . LEU B 1 158 ? -8.148 -18.297 -2.324 1 98.81 158 LEU B CA 1
ATOM 3974 C C . LEU B 1 158 ? -9.109 -18.297 -3.512 1 98.81 158 LEU B C 1
ATOM 3976 O O . LEU B 1 158 ? -10.297 -18.031 -3.354 1 98.81 158 LEU B O 1
ATOM 3980 N N . LEU B 1 159 ? -8.602 -18.609 -4.707 1 98.69 159 LEU B N 1
ATOM 3981 C CA . LEU B 1 159 ? -9.461 -18.703 -5.883 1 98.69 159 LEU B CA 1
ATOM 3982 C C . LEU B 1 159 ? -10.477 -19.828 -5.73 1 98.69 159 LEU B C 1
ATOM 3984 O O . LEU B 1 159 ? -11.648 -19.656 -6.09 1 98.69 159 LEU B O 1
ATOM 3988 N N . LEU B 1 160 ? -10.039 -20.922 -5.164 1 98.5 160 LEU B N 1
ATOM 3989 C CA . LEU B 1 160 ? -10.93 -22.062 -4.934 1 98.5 160 LEU B CA 1
ATOM 3990 C C . LEU B 1 160 ? -11.977 -21.719 -3.881 1 98.5 160 LEU B C 1
ATOM 3992 O O . LEU B 1 160 ? -13.141 -22.125 -4.004 1 98.5 160 LEU B O 1
ATOM 3996 N N . ILE B 1 161 ? -11.586 -21.016 -2.867 1 98.44 161 ILE B N 1
ATOM 3997 C CA . ILE B 1 161 ? -12.523 -20.562 -1.849 1 98.44 161 ILE B CA 1
ATOM 3998 C C . ILE B 1 161 ? -13.594 -19.688 -2.492 1 98.44 161 ILE B C 1
ATOM 4000 O O . ILE B 1 161 ? -14.789 -19.844 -2.207 1 98.44 161 ILE B O 1
ATOM 4004 N N . ALA B 1 162 ? -13.172 -18.781 -3.375 1 98.31 162 ALA B N 1
ATOM 4005 C CA . ALA B 1 162 ? -14.117 -17.938 -4.098 1 98.31 162 ALA B CA 1
ATOM 4006 C C . ALA B 1 162 ? -15.125 -18.781 -4.875 1 98.31 162 ALA B C 1
ATOM 4008 O O . ALA B 1 162 ? -16.328 -18.5 -4.844 1 98.31 162 ALA B O 1
ATOM 4009 N N . LEU B 1 163 ? -14.625 -19.828 -5.504 1 97.62 163 LEU B N 1
ATOM 4010 C CA . LEU B 1 163 ? -15.469 -20.703 -6.305 1 97.62 163 LEU B CA 1
ATOM 4011 C C . LEU B 1 163 ? -16.469 -21.438 -5.426 1 97.62 163 LEU B C 1
ATOM 4013 O O . LEU B 1 163 ? -17.641 -21.562 -5.777 1 97.62 163 LEU B O 1
ATOM 4017 N N . ILE B 1 164 ? -15.992 -21.891 -4.301 1 97.06 164 ILE B N 1
ATOM 4018 C CA . ILE B 1 164 ? -16.844 -22.641 -3.367 1 97.06 164 ILE B CA 1
ATOM 4019 C C . ILE B 1 164 ? -17.953 -21.734 -2.857 1 97.06 164 ILE B C 1
ATOM 4021 O O . ILE B 1 164 ? -19.125 -22.125 -2.867 1 97.06 164 ILE B O 1
ATOM 4025 N N . ILE B 1 165 ? -17.609 -20.547 -2.449 1 97.19 165 ILE B N 1
ATOM 4026 C CA . ILE B 1 165 ? -18.594 -19.609 -1.938 1 97.19 165 ILE B CA 1
ATOM 4027 C C . ILE B 1 165 ? -19.609 -19.266 -3.033 1 97.19 165 ILE B C 1
ATOM 4029 O O . ILE B 1 165 ? -20.812 -19.297 -2.795 1 97.19 165 ILE B O 1
ATOM 4033 N N . ALA B 1 166 ? -19.109 -19.016 -4.234 1 97 166 ALA B N 1
ATOM 4034 C CA . ALA B 1 166 ? -19.969 -18.656 -5.359 1 97 166 ALA B CA 1
ATOM 4035 C C . ALA B 1 166 ? -20.938 -19.797 -5.695 1 97 166 ALA B C 1
ATOM 4037 O O . ALA B 1 166 ? -22.109 -19.562 -6 1 97 166 ALA B O 1
ATOM 4038 N N . ARG B 1 167 ? -20.453 -20.969 -5.617 1 96.12 167 ARG B N 1
ATOM 4039 C CA . ARG B 1 167 ? -21.281 -22.141 -5.914 1 96.12 167 ARG B CA 1
ATOM 4040 C C . ARG B 1 167 ? -22.422 -22.281 -4.906 1 96.12 167 ARG B C 1
ATOM 4042 O O . ARG B 1 167 ? -23.562 -22.516 -5.289 1 96.12 167 ARG B O 1
ATOM 4049 N N . GLN B 1 168 ? -22.125 -22.109 -3.697 1 95.31 168 GLN B N 1
ATOM 4050 C CA . GLN B 1 168 ? -23.109 -22.266 -2.639 1 95.31 168 GLN B CA 1
ATOM 4051 C C . GLN B 1 168 ? -24.172 -21.156 -2.709 1 95.31 168 GLN B C 1
ATOM 4053 O O . GLN B 1 168 ? -25.312 -21.359 -2.299 1 95.31 168 GLN B O 1
ATOM 4058 N N . GLN B 1 169 ? -23.781 -20.109 -3.375 1 94.5 169 GLN B N 1
ATOM 4059 C CA . GLN B 1 169 ? -24.703 -18.984 -3.455 1 94.5 169 GLN B CA 1
ATOM 4060 C C . GLN B 1 169 ? -25.391 -18.938 -4.816 1 94.5 169 GLN B C 1
ATOM 4062 O O . GLN B 1 169 ? -26.078 -17.953 -5.133 1 94.5 169 GLN B O 1
ATOM 4067 N N . GLY B 1 170 ? -25.109 -19.891 -5.668 1 94.5 170 GLY B N 1
ATOM 4068 C CA . GLY B 1 170 ? -25.766 -20 -6.965 1 94.5 170 GLY B CA 1
ATOM 4069 C C . GLY B 1 170 ? -25.234 -19.016 -7.98 1 94.5 170 GLY B C 1
ATOM 4070 O O . GLY B 1 170 ? -25.875 -18.75 -9 1 94.5 170 GLY B O 1
ATOM 4071 N N . LYS B 1 171 ? -24.125 -18.453 -7.727 1 94.25 171 LYS B N 1
ATOM 4072 C CA . LYS B 1 171 ? -23.547 -17.469 -8.625 1 94.25 171 LYS B CA 1
ATOM 4073 C C . LYS B 1 171 ? -22.703 -18.125 -9.719 1 94.25 171 LYS B C 1
ATOM 4075 O O . LYS B 1 171 ? -22.375 -17.484 -10.719 1 94.25 171 LYS B O 1
ATOM 4080 N N . VAL B 1 172 ? -22.359 -19.375 -9.445 1 94.94 172 VAL B N 1
ATOM 4081 C CA . VAL B 1 172 ? -21.625 -20.141 -10.438 1 94.94 172 VAL B CA 1
ATOM 4082 C C . VAL B 1 172 ? -22.297 -21.5 -10.656 1 94.94 172 VAL B C 1
ATOM 4084 O O . VAL B 1 172 ? -22.641 -22.188 -9.695 1 94.94 172 VAL B O 1
ATOM 4087 N N . SER B 1 173 ? -22.484 -21.812 -11.93 1 95.75 173 SER B N 1
ATOM 4088 C CA . SER B 1 173 ? -23.047 -23.109 -12.273 1 95.75 173 SER B CA 1
ATOM 4089 C C . SER B 1 173 ? -22.016 -24.219 -12.164 1 95.75 173 SER B C 1
ATOM 4091 O O . SER B 1 173 ? -20.812 -23.938 -12.031 1 95.75 173 SER B O 1
ATOM 4093 N N . GLU B 1 174 ? -22.531 -25.406 -12.172 1 94.69 174 GLU B N 1
ATOM 4094 C CA . GLU B 1 174 ? -21.625 -26.547 -12.172 1 94.69 174 GLU B CA 1
ATOM 4095 C C . GLU B 1 174 ? -20.703 -26.531 -13.391 1 94.69 174 GLU B C 1
ATOM 4097 O O . GLU B 1 174 ? -19.516 -26.859 -13.297 1 94.69 174 GLU B O 1
ATOM 4102 N N . VAL B 1 175 ? -21.219 -26.125 -14.484 1 96.81 175 VAL B N 1
ATOM 4103 C CA . VAL B 1 175 ? -20.469 -26.062 -15.727 1 96.81 175 VAL B CA 1
ATOM 4104 C C . VAL B 1 175 ? -19.359 -25.016 -15.617 1 96.81 175 VAL B C 1
ATOM 4106 O O . VAL B 1 175 ? -18.219 -25.266 -16.016 1 96.81 175 VAL B O 1
ATOM 4109 N N . GLU B 1 176 ? -19.734 -23.875 -15.062 1 96 176 GLU B N 1
ATOM 4110 C CA . GLU B 1 176 ? -18.75 -22.812 -14.867 1 96 176 GLU B CA 1
ATOM 4111 C C . GLU B 1 176 ? -17.672 -23.234 -13.883 1 96 176 GLU B C 1
ATOM 4113 O O . GLU B 1 176 ? -16.5 -22.922 -14.062 1 96 176 GLU B O 1
ATOM 4118 N N . GLU B 1 177 ? -18.109 -23.891 -12.867 1 96.12 177 GLU B N 1
ATOM 4119 C CA . GLU B 1 177 ? -17.156 -24.406 -11.898 1 96.12 177 GLU B CA 1
ATOM 4120 C C . GLU B 1 177 ? -16.156 -25.359 -12.562 1 96.12 177 GLU B C 1
ATOM 4122 O O . GLU B 1 177 ? -14.945 -25.234 -12.344 1 96.12 177 GLU B O 1
ATOM 4127 N N . GLN B 1 178 ? -16.641 -26.25 -13.359 1 96.75 178 GLN B N 1
ATOM 4128 C CA . GLN B 1 178 ? -15.789 -27.203 -14.055 1 96.75 178 GLN B CA 1
ATOM 4129 C C . GLN B 1 178 ? -14.867 -26.5 -15.039 1 96.75 178 GLN B C 1
ATOM 4131 O O . GLN B 1 178 ? -13.727 -26.922 -15.242 1 96.75 178 GLN B O 1
ATOM 4136 N N . HIS B 1 179 ? -15.406 -25.484 -15.586 1 97.44 179 HIS B N 1
ATOM 4137 C CA . HIS B 1 179 ? -14.578 -24.688 -16.484 1 97.44 179 HIS B CA 1
ATOM 4138 C C . HIS B 1 179 ? -13.383 -24.094 -15.758 1 97.44 179 HIS B C 1
ATOM 4140 O O . HIS B 1 179 ? -12.25 -24.203 -16.234 1 97.44 179 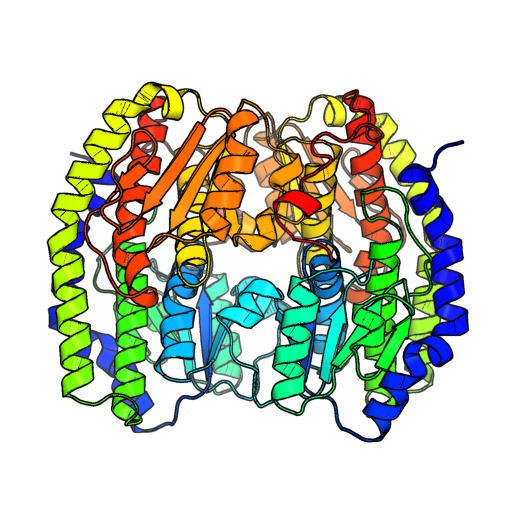HIS B O 1
ATOM 4146 N N . TYR B 1 180 ? -13.594 -23.5 -14.617 1 97.75 180 TYR B N 1
ATOM 4147 C CA . TYR B 1 180 ? -12.508 -22.891 -13.852 1 97.75 180 TYR B CA 1
ATOM 4148 C C . TYR B 1 180 ? -11.523 -23.953 -13.375 1 97.75 180 TYR B C 1
ATOM 4150 O O . TYR B 1 180 ? -10.312 -23.75 -13.406 1 97.75 180 TYR B O 1
ATOM 4158 N N . LEU B 1 181 ? -12.039 -25.109 -12.969 1 97.81 181 LEU B N 1
ATOM 4159 C CA . LEU B 1 181 ? -11.156 -26.188 -12.539 1 97.81 181 LEU B CA 1
ATOM 4160 C C . LEU B 1 181 ? -10.266 -26.672 -13.688 1 97.81 181 LEU B C 1
ATOM 4162 O O . LEU B 1 181 ? -9.086 -26.938 -13.484 1 97.81 181 LEU B O 1
ATOM 4166 N N . ALA B 1 182 ? -10.828 -26.734 -14.844 1 97.94 182 ALA B N 1
ATOM 4167 C CA . ALA B 1 182 ? -10.055 -27.094 -16.031 1 97.94 182 ALA B CA 1
ATOM 4168 C C . ALA B 1 182 ? -9 -26.047 -16.344 1 97.94 182 ALA B C 1
ATOM 4170 O O . ALA B 1 182 ? -7.879 -26.375 -16.734 1 97.94 182 ALA B O 1
ATOM 4171 N N . GLU B 1 183 ? -9.383 -24.781 -16.172 1 97.88 183 GLU B N 1
ATOM 4172 C CA . GLU B 1 183 ? -8.438 -23.688 -16.406 1 97.88 183 GLU B CA 1
ATOM 4173 C C . GLU B 1 183 ? -7.281 -23.75 -15.406 1 97.88 183 GLU B C 1
ATOM 4175 O O . GLU B 1 183 ? -6.129 -23.516 -15.773 1 97.88 183 GLU B O 1
ATOM 4180 N N . PHE B 1 184 ? -7.598 -24.078 -14.156 1 98.19 184 PHE B N 1
ATOM 4181 C CA . PHE B 1 184 ? -6.555 -24.219 -13.156 1 98.19 184 PHE B CA 1
ATOM 4182 C C . PHE B 1 184 ? -5.602 -25.359 -13.523 1 98.19 184 PHE B C 1
ATOM 4184 O O . PHE B 1 184 ? -4.383 -25.203 -13.398 1 98.19 184 PHE B O 1
ATOM 4191 N N . GLN B 1 185 ? -6.168 -26.422 -13.961 1 97.75 185 GLN B N 1
ATOM 4192 C CA . GLN B 1 185 ? -5.355 -27.562 -14.352 1 97.75 185 GLN B CA 1
ATOM 4193 C C . GLN B 1 185 ? -4.434 -27.203 -15.516 1 97.75 185 GLN B C 1
ATOM 4195 O O . GLN B 1 185 ? -3.273 -27.625 -15.539 1 97.75 185 GLN B O 1
ATOM 4200 N N . ARG B 1 186 ? -4.922 -26.484 -16.422 1 97.25 186 ARG B N 1
ATOM 4201 C CA . ARG B 1 186 ? -4.121 -26.062 -17.562 1 97.25 186 ARG B CA 1
ATOM 4202 C C . ARG B 1 186 ? -2.977 -25.156 -17.125 1 97.25 186 ARG B C 1
ATOM 4204 O O . ARG B 1 186 ? -1.862 -25.266 -17.641 1 97.25 186 ARG B O 1
ATOM 4211 N N . LEU B 1 187 ? -3.314 -24.281 -16.25 1 97.56 187 LEU B N 1
ATOM 4212 C CA . LEU B 1 187 ? -2.293 -23.375 -15.734 1 97.56 187 LEU B CA 1
ATOM 4213 C C . LEU B 1 187 ? -1.185 -24.156 -15.031 1 97.56 187 LEU B C 1
ATOM 4215 O O . LEU B 1 187 ? -0.001 -23.891 -15.242 1 97.56 187 LEU B O 1
ATOM 4219 N N . VAL B 1 188 ? -1.59 -25.094 -14.234 1 97.69 188 VAL B N 1
ATOM 4220 C CA . VAL B 1 188 ? -0.642 -25.922 -13.484 1 97.69 188 VAL B CA 1
ATOM 4221 C C . VAL B 1 188 ? 0.237 -26.703 -14.453 1 97.69 188 VAL B C 1
ATOM 4223 O O . VAL B 1 188 ? 1.454 -26.781 -14.273 1 97.69 188 VAL B O 1
ATOM 4226 N N . ALA B 1 189 ? -0.354 -27.188 -15.469 1 97.75 189 ALA B N 1
ATOM 4227 C CA . ALA B 1 189 ? 0.346 -28 -16.453 1 97.75 189 ALA B CA 1
ATOM 4228 C C . ALA B 1 189 ? 1.328 -27.172 -17.266 1 97.75 189 ALA B C 1
ATOM 4230 O O . ALA B 1 189 ? 2.264 -27.703 -17.875 1 97.75 189 ALA B O 1
ATOM 4231 N N . ALA B 1 190 ? 1.17 -25.844 -17.281 1 98.19 190 ALA B N 1
ATOM 4232 C CA . ALA B 1 190 ? 1.997 -24.953 -18.078 1 98.19 190 ALA B CA 1
ATOM 4233 C C . ALA B 1 190 ? 3.26 -24.547 -17.328 1 98.19 190 ALA B C 1
ATOM 4235 O O . ALA B 1 190 ? 4.199 -24.016 -17.922 1 98.19 190 ALA B O 1
ATOM 4236 N N . ILE B 1 191 ? 3.355 -24.812 -16.062 1 98.5 191 ILE B N 1
ATOM 4237 C CA . ILE B 1 191 ? 4.395 -24.266 -15.188 1 98.5 191 ILE B CA 1
ATOM 4238 C C . ILE B 1 191 ? 5.766 -24.766 -15.648 1 98.5 191 ILE B C 1
ATOM 4240 O O . ILE B 1 191 ? 6.723 -24 -15.711 1 98.5 191 ILE B O 1
ATOM 4244 N N . PRO B 1 192 ? 5.926 -26.062 -16.047 1 98.44 192 PRO B N 1
ATOM 4245 C CA . PRO B 1 192 ? 7.242 -26.5 -16.5 1 98.44 192 PRO B CA 1
ATOM 4246 C C . PRO B 1 192 ? 7.738 -25.703 -17.719 1 98.44 192 PRO B C 1
ATOM 4248 O O . PRO B 1 192 ? 8.922 -25.375 -17.781 1 98.44 192 PRO B O 1
ATOM 4251 N N . ASP B 1 193 ? 6.859 -25.406 -18.594 1 98.25 193 ASP B N 1
ATOM 4252 C CA . ASP B 1 193 ? 7.238 -24.594 -19.75 1 98.25 193 ASP B CA 1
ATOM 4253 C C . ASP B 1 193 ? 7.617 -23.172 -19.328 1 98.25 193 ASP B C 1
ATOM 4255 O O . ASP B 1 193 ? 8.555 -22.594 -19.875 1 98.25 193 ASP B O 1
ATOM 4259 N N . VAL B 1 194 ? 6.926 -22.594 -18.406 1 98.31 194 VAL B N 1
ATOM 4260 C CA . VAL B 1 194 ? 7.223 -21.281 -17.875 1 98.31 194 VAL B CA 1
ATOM 4261 C C . VAL B 1 194 ? 8.617 -21.281 -17.25 1 98.31 194 VAL B C 1
ATOM 4263 O O . VAL B 1 194 ? 9.398 -20.344 -17.453 1 98.31 194 VAL B O 1
ATOM 4266 N N . ILE B 1 195 ? 8.906 -22.312 -16.5 1 98.56 195 ILE B N 1
ATOM 4267 C CA . ILE B 1 195 ? 10.219 -22.453 -15.875 1 98.56 195 ILE B CA 1
ATOM 4268 C C . ILE B 1 195 ? 11.305 -22.453 -16.953 1 98.56 195 ILE B C 1
ATOM 4270 O O . ILE B 1 195 ? 12.305 -21.734 -16.844 1 98.56 195 ILE B O 1
ATOM 4274 N N . ALA B 1 196 ? 11.086 -23.203 -18 1 98.31 196 ALA B N 1
ATOM 4275 C CA . ALA B 1 196 ? 12.07 -23.312 -19.078 1 98.31 196 ALA B CA 1
ATOM 4276 C C . ALA B 1 196 ? 12.258 -21.984 -19.781 1 98.31 196 ALA B C 1
ATOM 4278 O O . ALA B 1 196 ? 13.391 -21.562 -20.031 1 98.31 196 ALA B O 1
ATOM 4279 N N . ARG B 1 197 ? 11.234 -21.312 -20.109 1 97.31 197 ARG B N 1
ATOM 4280 C CA . ARG B 1 197 ? 11.289 -20.031 -20.797 1 97.31 197 ARG B CA 1
ATOM 4281 C C . ARG B 1 197 ? 11.969 -18.984 -19.938 1 97.31 197 ARG B C 1
ATOM 4283 O O . ARG B 1 197 ? 12.773 -18.188 -20.438 1 97.31 197 ARG B O 1
ATOM 4290 N N . THR B 1 198 ? 11.633 -19 -18.688 1 98.31 198 THR B N 1
ATOM 4291 C CA . THR B 1 198 ? 12.211 -18.031 -17.766 1 98.31 198 THR B CA 1
ATOM 4292 C C . THR B 1 198 ? 13.711 -18.266 -17.609 1 98.31 198 THR B C 1
ATOM 4294 O O . THR B 1 198 ? 14.492 -17.328 -17.531 1 98.31 198 THR B O 1
ATOM 4297 N N . SER B 1 199 ? 14.047 -19.578 -17.547 1 98.12 199 SER B N 1
ATOM 4298 C CA . SER B 1 199 ? 15.461 -19.906 -17.453 1 98.12 199 SER B CA 1
ATOM 4299 C C . SER B 1 199 ? 16.25 -19.344 -18.625 1 98.12 199 SER B C 1
ATOM 4301 O O . SER B 1 199 ? 17.328 -18.781 -18.453 1 98.12 199 SER B O 1
ATOM 4303 N N . ARG B 1 200 ? 15.75 -19.469 -19.781 1 97.12 200 ARG B N 1
ATOM 4304 C CA . ARG B 1 200 ? 16.406 -18.953 -20.984 1 97.12 200 ARG B CA 1
ATOM 4305 C C . ARG B 1 200 ? 16.5 -17.438 -20.938 1 97.12 200 ARG B C 1
ATOM 4307 O O . ARG B 1 200 ? 17.516 -16.859 -21.328 1 97.12 200 ARG B O 1
ATOM 4314 N N . PHE B 1 201 ? 15.477 -16.812 -20.5 1 97.62 201 PHE B N 1
ATOM 4315 C CA . PHE B 1 201 ? 15.445 -15.359 -20.391 1 97.62 201 PHE B CA 1
ATOM 4316 C C . PHE B 1 201 ? 16.516 -14.875 -19.422 1 97.62 201 PHE B C 1
ATOM 4318 O O . PHE B 1 201 ? 17.234 -13.914 -19.719 1 97.62 201 PHE B O 1
ATOM 4325 N N . ILE B 1 202 ? 16.625 -15.555 -18.297 1 98.06 202 ILE B N 1
ATOM 4326 C CA . ILE B 1 202 ? 17.609 -15.195 -17.281 1 98.06 202 ILE B CA 1
ATOM 4327 C C . ILE B 1 202 ? 19.016 -15.352 -17.828 1 98.06 202 ILE B C 1
ATOM 4329 O O . ILE B 1 202 ? 19.875 -14.5 -17.594 1 98.06 202 ILE B O 1
ATOM 4333 N N . ASP B 1 203 ? 19.219 -16.453 -18.547 1 97.56 203 ASP B N 1
ATOM 4334 C CA . ASP B 1 203 ? 20.516 -16.672 -19.156 1 97.56 203 ASP B CA 1
ATOM 4335 C C . ASP B 1 203 ? 20.859 -15.539 -20.125 1 97.56 203 ASP B C 1
ATOM 4337 O O . ASP B 1 203 ? 21.984 -15.023 -20.125 1 97.56 203 ASP B O 1
ATOM 4341 N N . ARG B 1 204 ? 19.953 -15.141 -20.891 1 97.06 204 ARG B N 1
ATOM 4342 C CA . ARG B 1 204 ? 20.156 -14.117 -21.906 1 97.06 204 ARG B CA 1
ATOM 4343 C C . ARG B 1 204 ? 20.469 -12.766 -21.266 1 97.06 204 ARG B C 1
ATOM 4345 O O . ARG B 1 204 ? 21.266 -11.992 -21.797 1 97.06 204 ARG B O 1
ATOM 4352 N N . TYR B 1 205 ? 19.875 -12.477 -20.141 1 97.5 205 TYR B N 1
ATOM 4353 C CA . TYR B 1 205 ? 19.984 -11.141 -19.562 1 97.5 205 TYR B CA 1
ATOM 4354 C C . TYR B 1 205 ? 20.719 -11.18 -18.234 1 97.5 205 TYR B C 1
ATOM 4356 O O . TYR B 1 205 ? 20.469 -10.352 -17.359 1 97.5 205 TYR B O 1
ATOM 4364 N N . SER B 1 206 ? 21.562 -12.195 -18.047 1 97.94 206 SER B N 1
ATOM 4365 C CA . SER B 1 206 ? 22.281 -12.414 -16.797 1 97.94 206 SER B CA 1
ATOM 4366 C C . SER B 1 206 ? 23.094 -11.18 -16.406 1 97.94 206 SER B C 1
ATOM 4368 O O . SER B 1 206 ? 23.156 -10.828 -15.234 1 97.94 206 SER B O 1
ATOM 4370 N N . GLU B 1 207 ? 23.672 -10.492 -17.359 1 97.94 207 GLU B N 1
ATOM 4371 C CA . GLU B 1 207 ? 24.5 -9.328 -17.078 1 97.94 207 GLU B CA 1
ATOM 4372 C C . GLU B 1 207 ? 23.656 -8.164 -16.562 1 97.94 207 GLU B C 1
ATOM 4374 O O . GLU B 1 207 ? 24.031 -7.5 -15.594 1 97.94 207 GLU B O 1
ATOM 4379 N N . THR B 1 208 ? 22.547 -7.938 -17.203 1 97.69 208 THR B N 1
ATOM 4380 C CA . THR B 1 208 ? 21.625 -6.887 -16.766 1 97.69 208 THR B CA 1
ATOM 4381 C C . THR B 1 208 ? 21.125 -7.156 -15.352 1 97.69 208 THR B C 1
ATOM 4383 O O . THR B 1 208 ? 21.094 -6.25 -14.516 1 97.69 208 THR B O 1
ATOM 4386 N N . LEU B 1 209 ? 20.766 -8.359 -15.094 1 98.19 209 LEU B N 1
ATOM 4387 C CA . LEU B 1 209 ? 20.25 -8.758 -13.789 1 98.19 209 LEU B CA 1
ATOM 4388 C C . LEU B 1 209 ? 21.344 -8.656 -12.719 1 98.19 209 LEU B C 1
ATOM 4390 O O . LEU B 1 209 ? 21.078 -8.172 -11.609 1 98.19 209 LEU B O 1
ATOM 4394 N N . ARG B 1 210 ? 22.531 -9.055 -13.047 1 98.12 210 ARG B N 1
ATOM 4395 C CA . ARG B 1 210 ? 23.656 -9.023 -12.125 1 98.12 210 ARG B CA 1
ATOM 4396 C C . ARG B 1 210 ? 24.016 -7.586 -11.758 1 98.12 210 ARG B C 1
ATOM 4398 O O . ARG B 1 210 ? 24.266 -7.285 -10.586 1 98.12 210 ARG B O 1
ATOM 4405 N N . SER B 1 211 ? 23.969 -6.727 -12.695 1 97.44 211 SER B N 1
ATOM 4406 C CA . SER B 1 211 ? 24.469 -5.367 -12.508 1 97.44 211 SER B CA 1
ATOM 4407 C C . SER B 1 211 ? 23.391 -4.453 -11.938 1 97.44 211 SER B C 1
ATOM 4409 O O . SER B 1 211 ? 23.688 -3.344 -11.492 1 97.44 211 SER B O 1
ATOM 4411 N N . GLY B 1 212 ? 22.125 -4.926 -12.016 1 96.44 212 GLY B N 1
ATOM 4412 C CA . GLY B 1 212 ? 21.047 -4.086 -11.531 1 96.44 212 GLY B CA 1
ATOM 4413 C C . GLY B 1 212 ? 21.203 -3.682 -10.078 1 96.44 212 GLY B C 1
ATOM 4414 O O . GLY B 1 212 ? 21.562 -4.508 -9.234 1 96.44 212 GLY B O 1
ATOM 4415 N N . GLU B 1 213 ? 20.953 -2.395 -9.766 1 95.94 213 GLU B N 1
ATOM 4416 C CA . GLU B 1 213 ? 21.078 -1.881 -8.406 1 95.94 213 GLU B CA 1
ATOM 4417 C C . GLU B 1 213 ? 19.719 -1.433 -7.855 1 95.94 213 GLU B C 1
ATOM 4419 O O . GLU B 1 213 ? 19.594 -1.134 -6.664 1 95.94 213 GLU B O 1
ATOM 4424 N N . ARG B 1 214 ? 18.766 -1.337 -8.664 1 97.38 214 ARG B N 1
ATOM 4425 C CA . ARG B 1 214 ? 17.375 -0.964 -8.359 1 97.38 214 ARG B CA 1
ATOM 4426 C C . ARG B 1 214 ? 16.406 -1.694 -9.273 1 97.38 214 ARG B C 1
ATOM 4428 O O . ARG B 1 214 ? 16.516 -1.618 -10.492 1 97.38 214 ARG B O 1
ATOM 4435 N N . PHE B 1 215 ? 15.516 -2.434 -8.68 1 98.62 215 PHE B N 1
ATOM 4436 C CA . PHE B 1 215 ? 14.547 -3.191 -9.461 1 98.62 215 PHE B CA 1
ATOM 4437 C C . PHE B 1 215 ? 13.133 -2.711 -9.172 1 98.62 215 PHE B C 1
ATOM 4439 O O . PHE B 1 215 ? 12.75 -2.531 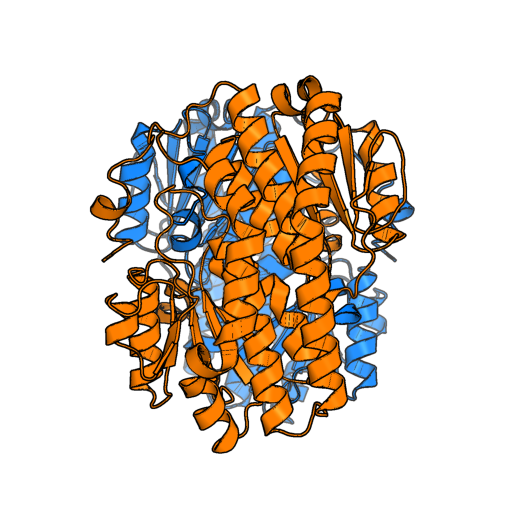-8.016 1 98.62 215 PHE B O 1
ATOM 4446 N N . VAL B 1 216 ? 12.344 -2.471 -10.211 1 98.69 216 VAL B N 1
ATOM 4447 C CA . VAL B 1 216 ? 10.969 -1.99 -10.07 1 98.69 216 VAL B CA 1
ATOM 4448 C C . VAL B 1 216 ? 10.047 -2.805 -10.969 1 98.69 216 VAL B C 1
ATOM 4450 O O . VAL B 1 216 ? 10.359 -3.057 -12.133 1 98.69 216 VAL B O 1
ATOM 4453 N N . ALA B 1 217 ? 8.961 -3.248 -10.43 1 98.88 217 ALA B N 1
ATOM 4454 C CA . ALA B 1 217 ? 7.926 -3.908 -11.219 1 98.88 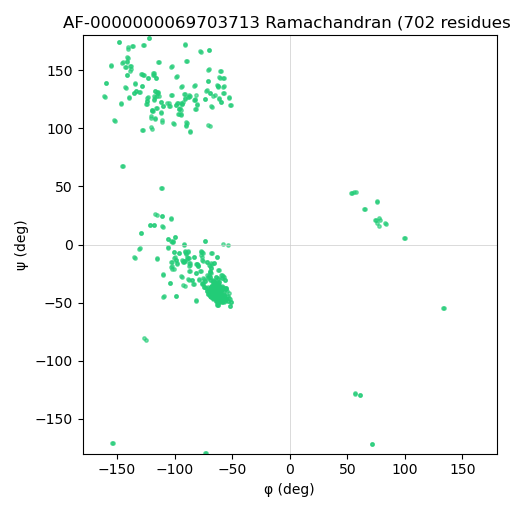217 ALA B CA 1
ATOM 4455 C C . ALA B 1 217 ? 6.609 -3.137 -11.148 1 98.88 217 ALA B C 1
ATOM 4457 O O . ALA B 1 217 ? 6.305 -2.51 -10.133 1 98.88 217 ALA B O 1
ATOM 4458 N N . THR B 1 218 ? 5.855 -3.178 -12.211 1 98.62 218 THR B N 1
ATOM 4459 C CA . THR B 1 218 ? 4.523 -2.58 -12.211 1 98.62 218 THR B CA 1
ATOM 4460 C C . THR B 1 218 ? 3.479 -3.588 -12.688 1 98.62 218 THR B C 1
ATOM 4462 O O . THR B 1 218 ? 3.787 -4.488 -13.469 1 98.62 218 THR B O 1
ATOM 4465 N N . GLY B 1 219 ? 2.336 -3.516 -12.164 1 98.19 219 GLY B N 1
ATOM 4466 C CA . GLY B 1 219 ? 1.171 -4.289 -12.562 1 98.19 219 GLY B CA 1
ATOM 4467 C C . GLY B 1 219 ? -0.136 -3.545 -12.367 1 98.19 219 GLY B C 1
ATOM 4468 O O . GLY B 1 219 ? -0.143 -2.408 -11.891 1 98.19 219 GLY B O 1
ATOM 4469 N N . TYR B 1 220 ? -1.219 -4.137 -12.812 1 97.38 220 TYR B N 1
ATOM 4470 C CA . TYR B 1 220 ? -2.564 -3.598 -12.664 1 97.38 220 TYR B CA 1
ATOM 4471 C C . TYR B 1 220 ? -3.557 -4.695 -12.305 1 97.38 220 TYR B C 1
ATOM 4473 O O . TYR B 1 220 ? -3.328 -5.871 -12.602 1 97.38 220 TYR B O 1
ATOM 4481 N N . GLY B 1 221 ? -4.645 -4.309 -11.633 1 97.12 221 GLY B N 1
ATOM 4482 C CA . GLY B 1 221 ? -5.617 -5.312 -11.227 1 97.12 221 GLY B CA 1
ATOM 4483 C C . GLY B 1 221 ? -5.02 -6.414 -10.375 1 97.12 221 GLY B C 1
ATOM 4484 O O . GLY B 1 221 ? -4.344 -6.137 -9.383 1 97.12 221 GLY B O 1
ATOM 4485 N N . ALA B 1 222 ? -5.258 -7.641 -10.773 1 98.25 222 ALA B N 1
ATOM 4486 C CA . ALA B 1 222 ? -4.762 -8.797 -10.023 1 98.25 222 ALA B CA 1
ATOM 4487 C C . ALA B 1 222 ? -3.242 -8.883 -10.102 1 98.25 222 ALA B C 1
ATOM 4489 O O . ALA B 1 222 ? -2.609 -9.531 -9.266 1 98.25 222 ALA B O 1
ATOM 4490 N N . LEU B 1 223 ? -2.652 -8.188 -11.023 1 98.75 223 LEU B N 1
ATOM 4491 C CA . LEU B 1 223 ? -1.212 -8.281 -11.242 1 98.75 223 LEU B CA 1
ATOM 4492 C C . LEU B 1 223 ? -0.462 -7.371 -10.273 1 98.75 223 LEU B C 1
ATOM 4494 O O . LEU B 1 223 ? 0.759 -7.477 -10.133 1 98.75 223 LEU B O 1
ATOM 4498 N N . VAL B 1 224 ? -1.228 -6.504 -9.586 1 98.62 224 VAL B N 1
ATOM 4499 C CA . VAL B 1 224 ? -0.595 -5.719 -8.531 1 98.62 224 VAL B CA 1
ATOM 4500 C C . VAL B 1 224 ? -0.027 -6.652 -7.461 1 98.62 224 VAL B C 1
ATOM 4502 O O . VAL B 1 224 ? 1.05 -6.398 -6.918 1 98.62 224 VAL B O 1
ATOM 4505 N N . GLY B 1 225 ? -0.786 -7.711 -7.184 1 98.75 225 GLY B N 1
ATOM 4506 C CA . GLY B 1 225 ? -0.276 -8.695 -6.242 1 98.75 225 GLY B CA 1
ATOM 4507 C C . GLY B 1 225 ? 1.032 -9.32 -6.688 1 98.75 225 GLY B C 1
ATOM 4508 O O . GLY B 1 225 ? 1.919 -9.562 -5.867 1 98.75 225 GLY B O 1
ATOM 4509 N N . VAL B 1 226 ? 1.183 -9.547 -7.93 1 98.88 226 VAL B N 1
ATOM 4510 C CA . VAL B 1 226 ? 2.41 -10.117 -8.477 1 98.88 226 VAL B CA 1
ATOM 4511 C C . VAL B 1 226 ? 3.551 -9.109 -8.344 1 98.88 226 VAL B C 1
ATOM 4513 O O . VAL B 1 226 ? 4.656 -9.469 -7.934 1 98.88 226 VAL B O 1
ATOM 4516 N N . ALA B 1 227 ? 3.27 -7.871 -8.664 1 98.88 227 ALA B N 1
ATOM 4517 C CA . ALA B 1 227 ? 4.273 -6.812 -8.555 1 98.88 227 ALA B CA 1
ATOM 4518 C C . ALA B 1 227 ? 4.738 -6.645 -7.109 1 98.88 227 ALA B C 1
ATOM 4520 O O . ALA B 1 227 ? 5.93 -6.457 -6.855 1 98.88 227 ALA B O 1
ATOM 4521 N N . LYS B 1 228 ? 3.773 -6.715 -6.234 1 98.62 228 LYS B N 1
ATOM 4522 C CA . LYS B 1 228 ? 4.121 -6.582 -4.82 1 98.62 228 LYS B CA 1
ATOM 4523 C C . LYS B 1 228 ? 4.926 -7.785 -4.34 1 98.62 228 LYS B C 1
ATOM 4525 O O . LYS B 1 228 ? 5.82 -7.645 -3.5 1 98.62 228 LYS B O 1
ATOM 4530 N N . GLU B 1 229 ? 4.602 -8.922 -4.824 1 98.62 229 GLU B N 1
ATOM 4531 C CA . GLU B 1 229 ? 5.395 -10.094 -4.473 1 98.62 229 GLU B CA 1
ATOM 4532 C C . GLU B 1 229 ? 6.789 -10.023 -5.086 1 98.62 229 GLU B C 1
ATOM 4534 O O . GLU B 1 229 ? 7.766 -10.477 -4.48 1 98.62 229 GLU B O 1
ATOM 4539 N N . PHE B 1 230 ? 6.906 -9.492 -6.293 1 98.75 230 PHE B N 1
ATOM 4540 C CA . PHE B 1 230 ? 8.211 -9.172 -6.863 1 98.75 230 PHE B CA 1
ATOM 4541 C C . PHE B 1 230 ? 9.039 -8.344 -5.895 1 98.75 230 PHE B C 1
ATOM 4543 O O . PHE B 1 230 ? 10.195 -8.664 -5.621 1 98.75 230 PHE B O 1
ATOM 4550 N N . GLU B 1 231 ? 8.438 -7.293 -5.379 1 98.38 231 GLU B N 1
ATOM 4551 C CA . GLU B 1 231 ? 9.102 -6.445 -4.395 1 98.38 231 GLU B CA 1
ATOM 4552 C C . GLU B 1 231 ? 9.586 -7.262 -3.199 1 98.38 231 GLU B C 1
ATOM 4554 O O . GLU B 1 231 ? 10.742 -7.145 -2.789 1 98.38 231 GLU B O 1
ATOM 4559 N N . THR B 1 232 ? 8.727 -8.086 -2.711 1 97.5 232 THR B N 1
ATOM 4560 C CA . THR B 1 232 ? 9.047 -8.875 -1.527 1 97.5 232 THR B CA 1
ATOM 4561 C C . THR B 1 232 ? 10.203 -9.836 -1.812 1 97.5 232 THR B C 1
ATOM 4563 O O . THR B 1 232 ? 11.188 -9.859 -1.073 1 97.5 232 THR B O 1
ATOM 4566 N N . LYS B 1 233 ? 10.148 -10.547 -2.867 1 97.69 233 LYS B N 1
ATOM 4567 C CA . LYS B 1 233 ? 11.141 -11.57 -3.178 1 97.69 233 LYS B CA 1
ATOM 4568 C C . LYS B 1 233 ? 12.492 -10.945 -3.488 1 97.69 233 LYS B C 1
ATOM 4570 O O . LYS B 1 233 ? 13.531 -11.422 -3.012 1 97.69 233 LYS B O 1
ATOM 4575 N N . PHE B 1 234 ? 12.477 -9.906 -4.285 1 98.31 234 PHE B N 1
ATOM 4576 C CA . PHE B 1 234 ? 13.742 -9.266 -4.633 1 98.31 234 PHE B CA 1
ATOM 4577 C C . PHE B 1 234 ? 14.383 -8.625 -3.41 1 98.31 234 PHE B C 1
ATOM 4579 O O . PHE B 1 234 ? 15.602 -8.695 -3.23 1 98.31 234 PHE B O 1
ATOM 4586 N N . THR B 1 235 ? 13.57 -7.996 -2.611 1 96.69 235 THR B N 1
ATOM 4587 C CA . THR B 1 235 ? 14.102 -7.367 -1.405 1 96.69 235 THR B CA 1
ATOM 4588 C C . THR B 1 235 ? 14.75 -8.398 -0.494 1 96.69 235 THR B C 1
ATOM 4590 O O . THR B 1 235 ? 15.859 -8.18 0.012 1 96.69 235 THR B O 1
ATOM 4593 N N . GLU B 1 236 ? 14.164 -9.531 -0.388 1 94.94 236 GLU B N 1
ATOM 4594 C CA . GLU B 1 236 ? 14.617 -10.547 0.554 1 94.94 236 GLU B CA 1
ATOM 4595 C C . GLU B 1 236 ? 15.836 -11.297 0.017 1 94.94 236 GLU B C 1
ATOM 4597 O O . GLU B 1 236 ? 16.688 -11.727 0.789 1 94.94 236 GLU B O 1
ATOM 4602 N N . THR B 1 237 ? 15.922 -11.406 -1.287 1 96.81 237 THR B N 1
ATOM 4603 C CA . THR B 1 237 ? 16.922 -12.312 -1.851 1 96.81 237 THR B CA 1
ATOM 4604 C C . THR B 1 237 ? 18.031 -11.523 -2.533 1 96.81 237 THR B C 1
ATOM 4606 O O . THR B 1 237 ? 19.219 -11.789 -2.301 1 96.81 237 THR B O 1
ATOM 4609 N N . VAL B 1 238 ? 17.625 -10.539 -3.295 1 97.06 238 VAL B N 1
ATOM 4610 C CA . VAL B 1 238 ? 18.609 -9.781 -4.078 1 97.06 238 VAL B CA 1
ATOM 4611 C C . VAL B 1 238 ? 19.203 -8.68 -3.219 1 97.06 238 VAL B C 1
ATOM 4613 O O . VAL B 1 238 ? 20.359 -8.273 -3.43 1 97.06 238 VAL B O 1
ATOM 4616 N N . ARG B 1 239 ? 18.453 -8.164 -2.303 1 94.62 239 ARG B N 1
ATOM 4617 C CA . ARG B 1 239 ? 18.891 -7.273 -1.232 1 94.62 239 ARG B CA 1
ATOM 4618 C C . ARG B 1 239 ? 19.391 -5.949 -1.796 1 94.62 239 ARG B C 1
ATOM 4620 O O . ARG B 1 239 ? 20.406 -5.418 -1.331 1 94.62 239 ARG B O 1
ATOM 4627 N N . VAL B 1 240 ? 18.875 -5.488 -2.889 1 95.56 240 VAL B N 1
ATOM 4628 C CA . VAL B 1 240 ? 18.938 -4.113 -3.369 1 95.56 240 VAL B CA 1
ATOM 4629 C C . VAL B 1 240 ? 17.531 -3.5 -3.371 1 95.56 240 VAL B C 1
ATOM 4631 O O . VAL B 1 240 ? 16.531 -4.219 -3.344 1 95.56 240 VAL B O 1
ATOM 4634 N N . PRO B 1 241 ? 17.484 -2.197 -3.32 1 96.56 241 PRO B N 1
ATOM 4635 C CA . PRO B 1 241 ? 16.156 -1.593 -3.301 1 96.56 241 PRO B CA 1
ATOM 4636 C C . PRO B 1 241 ? 15.258 -2.104 -4.426 1 96.56 241 PRO B C 1
ATOM 4638 O O . PRO B 1 241 ? 15.609 -1.987 -5.602 1 96.56 241 PRO B O 1
ATOM 4641 N N . SER B 1 242 ? 14.156 -2.697 -4.09 1 97.94 242 SER B N 1
ATOM 4642 C CA . SER B 1 242 ? 13.188 -3.27 -5.02 1 97.94 242 SER B CA 1
ATOM 4643 C C . SER B 1 242 ? 11.766 -2.877 -4.652 1 97.94 242 SER B C 1
ATOM 4645 O O . SER B 1 242 ? 11.414 -2.826 -3.469 1 97.94 242 SER B O 1
ATOM 4647 N N . SER B 1 243 ? 10.984 -2.551 -5.676 1 98 243 SER B N 1
ATOM 4648 C CA . SER B 1 243 ? 9.625 -2.098 -5.402 1 98 243 SER B CA 1
ATOM 4649 C C . SER B 1 243 ? 8.641 -2.646 -6.434 1 98 243 SER B C 1
ATOM 4651 O O . SER B 1 243 ? 9.016 -2.912 -7.578 1 98 243 SER B O 1
ATOM 4653 N N . GLY B 1 244 ? 7.469 -2.918 -6.004 1 98.38 244 GLY B N 1
ATOM 4654 C CA . GLY B 1 244 ? 6.316 -3.203 -6.844 1 98.38 244 GLY B CA 1
ATOM 4655 C C . GLY B 1 244 ? 5.219 -2.16 -6.723 1 98.38 244 GLY B C 1
ATOM 4656 O O . GLY B 1 244 ? 4.84 -1.776 -5.613 1 98.38 244 GLY B O 1
ATOM 4657 N N . PHE B 1 245 ? 4.734 -1.68 -7.895 1 97.81 245 PHE B N 1
ATOM 4658 C CA . PHE B 1 245 ? 3.719 -0.632 -7.887 1 97.81 245 PHE B CA 1
ATOM 4659 C C . PHE B 1 245 ? 2.529 -1.021 -8.758 1 97.81 245 PHE B C 1
ATOM 4661 O O . PHE B 1 245 ? 2.689 -1.727 -9.758 1 97.81 245 PHE B O 1
ATOM 4668 N N . GLU B 1 246 ? 1.383 -0.552 -8.281 1 97.5 246 GLU B N 1
ATOM 4669 C CA . GLU B 1 246 ? 0.311 -0.403 -9.258 1 97.5 246 GLU B CA 1
ATOM 4670 C C . GLU B 1 246 ? 0.702 0.58 -10.359 1 97.5 246 GLU B C 1
ATOM 4672 O O . GLU B 1 246 ? 1.35 1.594 -10.094 1 97.5 246 GLU B O 1
ATOM 4677 N N . LEU B 1 247 ? 0.28 0.292 -11.562 1 96 247 LEU B N 1
ATOM 4678 C CA . LEU B 1 247 ? 0.712 1.005 -12.758 1 96 247 LEU B CA 1
ATOM 4679 C C . LEU B 1 247 ? 0.541 2.51 -12.586 1 96 247 LEU B C 1
ATOM 4681 O O . LEU B 1 247 ? 1.494 3.271 -12.766 1 96 247 LEU B O 1
ATOM 4685 N N . GLU B 1 248 ? -0.598 2.973 -12.234 1 94.44 248 GLU B N 1
ATOM 4686 C CA . GLU B 1 248 ? -0.873 4.402 -12.117 1 94.44 248 GLU B CA 1
ATOM 4687 C C . GLU B 1 248 ? -0.191 4.996 -10.891 1 94.44 248 GLU B C 1
ATOM 4689 O O . GLU B 1 248 ? 0.243 6.152 -10.914 1 94.44 248 GLU B O 1
ATOM 4694 N N . ALA B 1 249 ? -0.156 4.242 -9.82 1 94.75 249 ALA B N 1
ATOM 4695 C CA . ALA B 1 249 ? 0.55 4.711 -8.633 1 94.75 249 ALA B CA 1
ATOM 4696 C C . ALA B 1 249 ? 2.002 5.051 -8.953 1 94.75 249 ALA B C 1
ATOM 4698 O O . ALA B 1 249 ? 2.549 6.027 -8.438 1 94.75 249 ALA B O 1
ATOM 4699 N N . TYR B 1 250 ? 2.637 4.27 -9.82 1 96.38 250 TYR B N 1
ATOM 4700 C CA . TYR B 1 250 ? 4.016 4.527 -10.219 1 96.38 250 TYR B CA 1
ATOM 4701 C C . TYR B 1 250 ? 4.133 5.867 -10.938 1 96.38 250 TYR B C 1
ATOM 4703 O O . TYR B 1 250 ? 5.145 6.562 -10.797 1 96.38 250 TYR B O 1
ATOM 4711 N N . MET B 1 251 ? 3.131 6.211 -11.625 1 93.62 251 MET B N 1
ATOM 4712 C CA . MET B 1 251 ? 3.143 7.418 -12.445 1 93.62 251 MET B CA 1
ATOM 4713 C C . MET B 1 251 ? 2.953 8.664 -11.578 1 93.62 251 MET B C 1
ATOM 4715 O O . MET B 1 251 ? 3.137 9.789 -12.055 1 93.62 251 MET B O 1
ATOM 4719 N N . HIS B 1 252 ? 2.688 8.477 -10.297 1 90.25 252 HIS B N 1
ATOM 4720 C CA . HIS B 1 252 ? 2.391 9.609 -9.422 1 90.25 252 HIS B CA 1
ATOM 4721 C C . HIS B 1 252 ? 3.514 9.836 -8.422 1 90.25 252 HIS B C 1
ATOM 4723 O O . HIS B 1 252 ? 3.258 10.008 -7.227 1 90.25 252 HIS B O 1
ATOM 4729 N N . GLY B 1 253 ? 4.766 9.852 -9 1 89.88 253 GLY B N 1
ATOM 4730 C CA . GLY B 1 253 ? 5.855 10.219 -8.109 1 89.88 253 GLY B CA 1
ATOM 4731 C C . GLY B 1 253 ? 7.055 9.297 -8.219 1 89.88 253 GLY B C 1
ATOM 4732 O O . GLY B 1 253 ? 8.172 9.75 -8.492 1 89.88 253 GLY B O 1
ATOM 4733 N N . PRO B 1 254 ? 6.836 8 -8.055 1 94.38 254 PRO B N 1
ATOM 4734 C CA . PRO B 1 254 ? 7.961 7.066 -8.008 1 94.38 254 PRO B CA 1
ATOM 4735 C C . PRO B 1 254 ? 8.82 7.121 -9.273 1 94.38 254 PRO B C 1
ATOM 4737 O O . PRO B 1 254 ? 10.031 6.891 -9.203 1 94.38 254 PRO B O 1
ATOM 4740 N N . TYR B 1 255 ? 8.234 7.492 -10.383 1 95.19 255 TYR B N 1
ATOM 4741 C CA . TYR B 1 255 ? 8.992 7.516 -11.625 1 95.19 255 TYR B CA 1
ATOM 4742 C C . TYR B 1 255 ? 10.086 8.57 -11.578 1 95.19 255 TYR B C 1
ATOM 4744 O O . TYR B 1 255 ? 11.055 8.508 -12.344 1 95.19 255 TYR B O 1
ATOM 4752 N N . LEU B 1 256 ? 10.07 9.492 -10.695 1 94 256 LEU B N 1
ATOM 4753 C CA . LEU B 1 256 ? 11.008 10.602 -10.625 1 94 256 LEU B CA 1
ATOM 4754 C C . LEU B 1 256 ? 12.352 10.148 -10.07 1 94 256 LEU B C 1
ATOM 4756 O O . LEU B 1 256 ? 13.344 10.875 -10.156 1 94 256 LEU B O 1
ATOM 4760 N N . GLU B 1 257 ? 12.391 8.945 -9.547 1 95.19 257 GLU B N 1
ATOM 4761 C CA . GLU B 1 257 ? 13.633 8.383 -9.047 1 95.19 257 GLU B CA 1
ATOM 4762 C C . GLU B 1 257 ? 14.398 7.648 -10.148 1 95.19 257 GLU B C 1
ATOM 4764 O O . GLU B 1 257 ? 15.562 7.281 -9.969 1 95.19 257 GLU B O 1
ATOM 4769 N N . ALA B 1 258 ? 13.766 7.418 -11.266 1 95.69 258 ALA B N 1
ATOM 4770 C CA . ALA B 1 258 ? 14.312 6.543 -12.297 1 95.69 258 ALA B CA 1
ATOM 4771 C C . ALA B 1 258 ? 15.625 7.086 -12.844 1 95.69 258 ALA B C 1
ATOM 4773 O O . ALA B 1 258 ? 15.773 8.289 -13.055 1 95.69 258 ALA B O 1
ATOM 4774 N N . ASN B 1 259 ? 16.578 6.25 -13.008 1 95.31 259 ASN B N 1
ATOM 4775 C CA . ASN B 1 259 ? 17.859 6.559 -13.617 1 95.31 259 ASN B CA 1
ATOM 4776 C C . ASN B 1 259 ? 18.5 5.32 -14.234 1 95.31 259 ASN B C 1
ATOM 4778 O O . ASN B 1 259 ? 17.875 4.258 -14.297 1 95.31 259 ASN B O 1
ATOM 4782 N N . ALA B 1 260 ? 19.703 5.406 -14.648 1 95.38 260 ALA B N 1
ATOM 4783 C CA . ALA B 1 260 ? 20.359 4.387 -15.461 1 95.38 260 ALA B CA 1
ATOM 4784 C C . ALA B 1 260 ? 20.703 3.158 -14.625 1 95.38 260 ALA B C 1
ATOM 4786 O O . ALA B 1 260 ? 21.156 2.145 -15.164 1 95.38 260 ALA B O 1
ATOM 4787 N N . ARG B 1 261 ? 20.328 3.133 -13.359 1 93.12 261 ARG B N 1
ATOM 4788 C CA . ARG B 1 261 ? 20.594 1.987 -12.492 1 93.12 261 ARG B CA 1
ATOM 4789 C C . ARG B 1 261 ? 19.344 1.111 -12.344 1 93.12 261 ARG B C 1
ATOM 4791 O O . ARG B 1 261 ? 19.422 0.013 -11.789 1 93.12 261 ARG B O 1
ATOM 4798 N N . HIS B 1 262 ? 18.297 1.604 -12.891 1 97.19 262 HIS B N 1
ATOM 4799 C CA . HIS B 1 262 ? 17.016 0.928 -12.688 1 97.19 262 HIS B CA 1
ATOM 4800 C C . HIS B 1 262 ? 16.797 -0.166 -13.734 1 97.19 262 HIS B C 1
ATOM 4802 O O . HIS B 1 262 ? 17.031 0.05 -14.922 1 97.19 262 HIS B O 1
ATOM 4808 N N . VAL B 1 263 ? 16.484 -1.308 -13.305 1 98.62 263 VAL B N 1
ATOM 4809 C CA . VAL B 1 263 ? 15.922 -2.367 -14.133 1 98.62 263 VAL B CA 1
ATOM 4810 C C . VAL B 1 263 ? 14.438 -2.527 -13.82 1 98.62 263 VAL B C 1
ATOM 4812 O O . VAL B 1 263 ? 14.062 -2.777 -12.68 1 98.62 263 VAL B O 1
ATOM 4815 N N . MET B 1 264 ? 13.602 -2.375 -14.844 1 98.69 264 MET B N 1
ATOM 4816 C CA . MET B 1 264 ? 12.164 -2.391 -14.602 1 98.69 264 MET B CA 1
ATOM 4817 C C . MET B 1 264 ? 11.508 -3.572 -15.305 1 98.69 264 MET B C 1
ATOM 4819 O O . MET B 1 264 ? 11.945 -3.988 -16.375 1 98.69 264 MET B O 1
ATOM 4823 N N . LEU B 1 265 ? 10.539 -4.121 -14.656 1 98.75 265 LEU B N 1
ATOM 4824 C CA . LEU B 1 265 ? 9.719 -5.211 -15.188 1 98.75 265 LEU B CA 1
ATOM 4825 C C . LEU B 1 265 ? 8.258 -4.797 -15.281 1 98.75 265 LEU B C 1
ATOM 4827 O O . LEU B 1 265 ? 7.613 -4.555 -14.258 1 98.75 265 LEU B O 1
ATOM 4831 N N . PHE B 1 266 ? 7.699 -4.711 -16.469 1 98.62 266 PHE B N 1
ATOM 4832 C CA . PHE B 1 266 ? 6.297 -4.391 -16.719 1 98.62 266 PHE B CA 1
ATOM 4833 C C . PHE B 1 266 ? 5.477 -5.66 -16.906 1 98.62 266 PHE B C 1
ATOM 4835 O O . PHE B 1 266 ? 5.629 -6.359 -17.906 1 98.62 266 PHE B O 1
ATOM 4842 N N . ILE B 1 267 ? 4.57 -5.938 -15.953 1 98.69 267 ILE B N 1
ATOM 4843 C CA . ILE B 1 267 ? 3.84 -7.199 -15.914 1 98.69 267 ILE B CA 1
ATOM 4844 C C . ILE B 1 267 ? 2.467 -7.02 -16.547 1 98.69 267 ILE B C 1
ATOM 4846 O O . ILE B 1 267 ? 1.689 -6.156 -16.141 1 98.69 267 ILE B O 1
ATOM 4850 N N . GLU B 1 268 ? 2.184 -7.762 -17.547 1 97.56 268 GLU B N 1
ATOM 4851 C CA . GLU B 1 268 ? 0.878 -7.75 -18.188 1 97.56 268 GLU B CA 1
ATOM 4852 C C . GLU B 1 268 ? 0.412 -9.164 -18.516 1 97.56 268 GLU B C 1
ATOM 4854 O O . GLU B 1 268 ? 1.229 -10.078 -18.656 1 97.56 268 GLU B O 1
ATOM 4859 N N . ASP B 1 269 ? -0.881 -9.391 -18.547 1 96.88 269 ASP B N 1
ATOM 4860 C CA . ASP B 1 269 ? -1.411 -10.688 -18.953 1 96.88 269 ASP B CA 1
ATOM 4861 C C . ASP B 1 269 ? -1.764 -10.688 -20.438 1 96.88 269 ASP B C 1
ATOM 4863 O O . ASP B 1 269 ? -1.812 -11.75 -21.078 1 96.88 269 ASP B O 1
ATOM 4867 N N . ALA B 1 270 ? -2.078 -9.57 -20.953 1 95.5 270 ALA B N 1
ATOM 4868 C CA . ALA B 1 270 ? -2.266 -9.273 -22.359 1 95.5 270 ALA B CA 1
ATOM 4869 C C . ALA B 1 270 ? -1.711 -7.898 -22.719 1 95.5 270 ALA B C 1
ATOM 4871 O O . ALA B 1 270 ? -1.422 -7.094 -21.828 1 95.5 270 ALA B O 1
ATOM 4872 N N . PRO B 1 271 ? -1.494 -7.723 -23.984 1 93.5 271 PRO B N 1
ATOM 4873 C CA . PRO B 1 271 ? -0.994 -6.395 -24.328 1 93.5 271 PRO B CA 1
ATOM 4874 C C . PRO B 1 271 ? -1.869 -5.27 -23.781 1 93.5 271 PRO B C 1
ATOM 4876 O O . PRO B 1 271 ? -3.086 -5.27 -23.984 1 93.5 271 PRO B O 1
ATOM 4879 N N . ASP B 1 272 ? -1.242 -4.371 -23.062 1 93.31 272 ASP B N 1
ATOM 4880 C CA . ASP B 1 272 ? -1.912 -3.236 -22.438 1 93.31 272 ASP B CA 1
ATOM 4881 C C . ASP B 1 272 ? -1.277 -1.916 -22.875 1 93.31 272 ASP B C 1
ATOM 4883 O O . ASP B 1 272 ? -0.094 -1.679 -22.625 1 93.31 272 ASP B O 1
ATOM 4887 N N . ALA B 1 273 ? -2.053 -1.096 -23.453 1 94.25 273 ALA B N 1
ATOM 4888 C CA . ALA B 1 273 ? -1.543 0.122 -24.078 1 94.25 273 ALA B CA 1
ATOM 4889 C C . ALA B 1 273 ? -0.918 1.051 -23.047 1 94.25 273 ALA B C 1
ATOM 4891 O O . ALA B 1 273 ? 0.105 1.687 -23.312 1 94.25 273 ALA B O 1
ATOM 4892 N N . ARG B 1 274 ? -1.491 1.179 -21.922 1 94.12 274 ARG B N 1
ATOM 4893 C CA . ARG B 1 274 ? -0.988 2.086 -20.906 1 94.12 274 ARG B CA 1
ATOM 4894 C C . ARG B 1 274 ? 0.337 1.589 -20.328 1 94.12 274 ARG B C 1
ATOM 4896 O O . ARG B 1 274 ? 1.264 2.375 -20.125 1 94.12 274 ARG B O 1
ATOM 4903 N N . THR B 1 275 ? 0.367 0.309 -20.078 1 96 275 THR B N 1
ATOM 4904 C CA . THR B 1 275 ? 1.601 -0.304 -19.609 1 96 275 THR B CA 1
ATOM 4905 C C . THR B 1 275 ? 2.729 -0.115 -20.609 1 96 275 THR B C 1
ATOM 4907 O O . THR B 1 275 ? 3.844 0.261 -20.234 1 96 275 THR B O 1
ATOM 4910 N N . ARG B 1 276 ? 2.453 -0.322 -21.828 1 95.25 276 ARG B N 1
ATOM 4911 C CA . ARG B 1 276 ? 3.469 -0.231 -22.875 1 95.25 276 ARG B CA 1
ATOM 4912 C C . ARG B 1 276 ? 3.891 1.217 -23.094 1 95.25 276 ARG B C 1
ATOM 4914 O O . ARG B 1 276 ? 5.062 1.492 -23.375 1 95.25 276 ARG B O 1
ATOM 4921 N N . ALA B 1 277 ? 2.949 2.109 -23 1 96.25 277 ALA B N 1
ATOM 4922 C CA . ALA B 1 277 ? 3.285 3.527 -23.109 1 96.25 277 ALA B CA 1
ATOM 4923 C C . ALA B 1 277 ? 4.262 3.943 -22.016 1 96.25 277 ALA B C 1
ATOM 4925 O O . ALA B 1 277 ? 5.23 4.66 -22.266 1 96.25 277 ALA B O 1
ATOM 4926 N N . LEU B 1 278 ? 3.986 3.527 -20.797 1 97.19 278 LEU B N 1
ATOM 4927 C CA . LEU B 1 278 ? 4.883 3.842 -19.688 1 97.19 278 LEU B CA 1
ATOM 4928 C C . LEU B 1 278 ? 6.254 3.209 -19.906 1 97.19 278 LEU B C 1
ATOM 4930 O O . LEU B 1 278 ? 7.281 3.857 -19.703 1 97.19 278 LEU B O 1
ATOM 4934 N N . ARG B 1 279 ? 6.234 1.944 -20.266 1 97.12 279 ARG B N 1
ATOM 4935 C CA . ARG B 1 279 ? 7.48 1.234 -20.531 1 97.12 279 ARG B CA 1
ATOM 4936 C C . ARG B 1 279 ? 8.328 1.981 -21.562 1 97.12 279 ARG B C 1
ATOM 4938 O O . ARG B 1 279 ? 9.516 2.223 -21.344 1 97.12 279 ARG B O 1
ATOM 4945 N N . ASP B 1 280 ? 7.711 2.361 -22.656 1 96.56 280 ASP B N 1
ATOM 4946 C CA . ASP B 1 280 ? 8.414 3.027 -23.75 1 96.56 280 ASP B CA 1
ATOM 4947 C C . ASP B 1 280 ? 8.922 4.402 -23.328 1 96.56 280 ASP B C 1
ATOM 4949 O O . ASP B 1 280 ? 10.008 4.82 -23.734 1 96.56 280 ASP B O 1
ATOM 4953 N N . TYR B 1 281 ? 8.164 5.09 -22.516 1 97.06 281 TYR B N 1
ATOM 4954 C CA . TYR B 1 281 ? 8.57 6.398 -22.031 1 97.06 281 TYR B CA 1
ATOM 4955 C C . TYR B 1 281 ? 9.781 6.281 -21.109 1 97.06 281 TYR B C 1
ATOM 4957 O O . TYR B 1 281 ? 10.695 7.105 -21.172 1 97.06 281 TYR B O 1
ATOM 4965 N N . MET B 1 282 ? 9.797 5.277 -20.25 1 97.25 282 MET B N 1
ATOM 4966 C CA . MET B 1 282 ? 10.828 5.152 -19.219 1 97.25 282 MET B CA 1
ATOM 4967 C C . MET B 1 282 ? 12.094 4.535 -19.797 1 97.25 282 MET B C 1
ATOM 4969 O O . MET B 1 282 ? 13.195 4.777 -19.281 1 97.25 282 MET B O 1
ATOM 4973 N N . ALA B 1 283 ? 11.984 3.783 -20.859 1 96.94 283 ALA B N 1
ATOM 4974 C CA . ALA B 1 283 ? 13.047 2.93 -21.391 1 96.94 283 ALA B CA 1
ATOM 4975 C C . ALA B 1 283 ? 14.328 3.727 -21.609 1 96.94 283 ALA B C 1
ATOM 4977 O O . ALA B 1 283 ? 15.414 3.295 -21.219 1 96.94 283 ALA B O 1
ATOM 4978 N N . PRO B 1 284 ? 14.281 4.957 -22.125 1 96.56 284 PRO B N 1
ATOM 4979 C CA . PRO B 1 284 ? 15.516 5.699 -22.391 1 96.56 284 PRO B CA 1
ATOM 4980 C C . PRO B 1 284 ? 16.203 6.168 -21.109 1 96.56 284 PRO B C 1
ATOM 4982 O O . PRO B 1 284 ? 17.391 6.531 -21.141 1 96.56 284 PRO B O 1
ATOM 4985 N N . SER B 1 285 ? 15.531 6.145 -20.031 1 96.12 285 SER B N 1
ATOM 4986 C CA . SER B 1 285 ? 16.047 6.777 -18.812 1 96.12 285 SER B CA 1
ATOM 4987 C C . SER B 1 285 ? 16.516 5.738 -17.812 1 96.12 285 SER B C 1
ATOM 4989 O O . SER B 1 285 ? 17 6.086 -16.719 1 96.12 285 SER B O 1
ATOM 4991 N N . ILE B 1 286 ? 16.344 4.449 -18.156 1 97.25 286 ILE B N 1
ATOM 4992 C CA . ILE B 1 286 ? 16.703 3.402 -17.203 1 97.25 286 ILE B CA 1
ATOM 4993 C C . ILE B 1 286 ? 17.656 2.404 -17.875 1 97.25 286 ILE B C 1
ATOM 4995 O O . ILE B 1 286 ? 17.938 2.508 -19.062 1 97.25 286 ILE B O 1
ATOM 4999 N N . ALA B 1 287 ? 18.203 1.474 -17.047 1 97.81 287 ALA B N 1
ATOM 5000 C CA . ALA B 1 287 ? 19.156 0.493 -17.562 1 97.81 287 ALA B CA 1
ATOM 5001 C C . ALA B 1 287 ? 18.484 -0.466 -18.531 1 97.81 287 ALA B C 1
ATOM 5003 O O . ALA B 1 287 ? 19.031 -0.778 -19.594 1 97.81 287 ALA B O 1
ATOM 5004 N N . ARG B 1 288 ? 17.297 -0.982 -18.141 1 98.12 288 ARG B N 1
ATOM 5005 C CA . ARG B 1 288 ? 16.562 -1.918 -18.984 1 98.12 288 ARG B CA 1
ATOM 5006 C C . ARG B 1 288 ? 15.086 -1.957 -18.594 1 98.12 288 ARG B C 1
ATOM 5008 O O . ARG B 1 288 ? 14.75 -1.94 -17.422 1 98.12 288 ARG B O 1
ATOM 5015 N N . ALA B 1 289 ? 14.273 -2.002 -19.594 1 98.12 289 ALA B N 1
ATOM 5016 C CA . ALA B 1 289 ? 12.836 -2.209 -19.422 1 98.12 289 ALA B CA 1
ATOM 5017 C C . ALA B 1 289 ? 12.406 -3.57 -19.969 1 98.12 289 ALA B C 1
ATOM 5019 O O . ALA B 1 289 ? 12.461 -3.805 -21.172 1 98.12 289 ALA B O 1
ATOM 5020 N N . PHE B 1 290 ? 11.977 -4.469 -19.094 1 98.31 290 PHE B N 1
ATOM 5021 C CA . PHE B 1 290 ? 11.492 -5.785 -19.5 1 98.31 290 PHE B CA 1
ATOM 5022 C C . PHE B 1 290 ? 9.969 -5.832 -19.469 1 98.31 290 PHE B C 1
ATOM 5024 O O . PHE B 1 290 ? 9.328 -5.059 -18.75 1 98.31 290 PHE B O 1
ATOM 5031 N N . THR B 1 291 ? 9.422 -6.707 -20.281 1 98.12 291 THR B N 1
ATOM 5032 C CA . THR B 1 291 ? 8.008 -7.07 -20.203 1 98.12 291 THR B CA 1
ATOM 5033 C C . THR B 1 291 ? 7.852 -8.539 -19.812 1 98.12 291 THR B C 1
ATOM 5035 O O . THR B 1 291 ? 8.523 -9.406 -20.375 1 98.12 291 THR B O 1
ATOM 5038 N N . LEU B 1 292 ? 7.098 -8.82 -18.828 1 98.44 292 LEU B N 1
ATOM 5039 C CA . LEU B 1 292 ? 6.625 -10.156 -18.484 1 98.44 292 LEU B CA 1
ATOM 5040 C C . LEU B 1 292 ? 5.16 -10.328 -18.875 1 98.44 292 LEU B C 1
ATOM 5042 O O . LEU B 1 292 ? 4.293 -9.617 -18.375 1 98.44 292 LEU B O 1
ATOM 5046 N N . THR B 1 293 ? 4.879 -11.273 -19.75 1 97.94 293 THR B N 1
ATOM 5047 C CA . THR B 1 293 ? 3.52 -11.336 -20.281 1 97.94 293 THR B CA 1
ATOM 5048 C C . THR B 1 293 ? 3.082 -12.789 -20.469 1 97.94 293 THR B C 1
ATOM 5050 O O . THR B 1 293 ? 3.918 -13.68 -20.625 1 97.94 293 THR B O 1
ATOM 5053 N N . LEU B 1 294 ? 1.775 -13 -20.391 1 97 294 LEU B N 1
ATOM 5054 C CA . LEU B 1 294 ? 1.206 -14.305 -20.703 1 97 294 LEU B CA 1
ATOM 5055 C C . LEU B 1 294 ? 1.078 -14.492 -22.219 1 97 294 LEU B C 1
ATOM 5057 O O . LEU B 1 294 ? 0.918 -15.609 -22.703 1 97 294 LEU B O 1
ATOM 5061 N N . SER B 1 295 ? 1.147 -13.375 -22.906 1 94.75 295 SER B N 1
ATOM 5062 C CA . SER B 1 295 ? 0.926 -13.422 -24.344 1 94.75 295 SER B CA 1
ATOM 5063 C C . SER B 1 295 ? 2.111 -14.055 -25.062 1 94.75 295 SER B C 1
ATOM 5065 O O . SER B 1 295 ? 3.035 -14.562 -24.422 1 94.75 295 SER B O 1
ATOM 5067 N N . ASP B 1 296 ? 1.991 -14.125 -26.375 1 92.06 296 ASP B N 1
ATOM 5068 C CA . ASP B 1 296 ? 3.047 -14.719 -27.203 1 92.06 296 ASP B CA 1
ATOM 5069 C C . ASP B 1 296 ? 3.873 -13.633 -27.891 1 92.06 296 ASP B C 1
ATOM 5071 O O . ASP B 1 296 ? 4.484 -13.883 -28.938 1 92.06 296 ASP B O 1
ATOM 5075 N N . ASP B 1 297 ? 3.838 -12.484 -27.328 1 86.56 297 ASP B N 1
ATOM 5076 C CA . ASP B 1 297 ? 4.617 -11.383 -27.891 1 86.56 297 ASP B CA 1
ATOM 5077 C C . ASP B 1 297 ? 6.113 -11.602 -27.672 1 86.56 297 ASP B C 1
ATOM 5079 O O . ASP B 1 297 ? 6.648 -11.289 -26.609 1 86.56 297 ASP B O 1
ATOM 5083 N N . GLU B 1 298 ? 6.773 -12.023 -28.719 1 84.19 298 GLU B N 1
ATOM 5084 C CA . GLU B 1 298 ? 8.188 -12.352 -28.578 1 84.19 298 GLU B CA 1
ATOM 5085 C C . GLU B 1 298 ? 9.078 -11.227 -29.094 1 84.19 298 GLU B C 1
ATOM 5087 O O . GLU B 1 298 ? 8.969 -10.828 -30.25 1 84.19 298 GLU B O 1
ATOM 5092 N N . ASP B 1 299 ? 9.656 -10.461 -28.172 1 84.31 299 ASP B N 1
ATOM 5093 C CA . ASP B 1 299 ? 10.711 -9.516 -28.531 1 84.31 299 ASP B CA 1
ATOM 5094 C C . ASP B 1 299 ? 11.859 -9.57 -27.531 1 84.31 299 ASP B C 1
ATOM 5096 O O . ASP B 1 299 ? 11.828 -10.359 -26.578 1 84.31 299 ASP B O 1
ATOM 5100 N N . ALA B 1 300 ? 12.961 -8.898 -27.828 1 84.56 300 ALA B N 1
ATOM 5101 C CA . ALA B 1 300 ? 14.211 -9.031 -27.094 1 84.56 300 ALA B CA 1
ATOM 5102 C C . ALA B 1 300 ? 14.008 -8.664 -25.625 1 84.56 300 ALA B C 1
ATOM 5104 O O . ALA B 1 300 ? 14.664 -9.227 -24.734 1 84.56 300 ALA B O 1
ATOM 5105 N N . GLN B 1 301 ? 13.062 -7.863 -25.312 1 91.75 301 GLN B N 1
ATOM 5106 C CA . GLN B 1 301 ? 12.945 -7.41 -23.938 1 91.75 301 GLN B CA 1
ATOM 5107 C C . GLN B 1 301 ? 11.711 -8 -23.266 1 91.75 301 GLN B C 1
ATOM 5109 O O . GLN B 1 301 ? 11.336 -7.586 -22.172 1 91.75 301 GLN B O 1
ATOM 5114 N N . THR B 1 302 ? 11.195 -9.047 -23.938 1 96.56 302 THR B N 1
ATOM 5115 C CA . THR B 1 302 ? 9.945 -9.609 -23.438 1 96.56 302 THR B CA 1
ATOM 5116 C C . THR B 1 302 ? 10.141 -11.062 -23.016 1 96.56 302 THR B C 1
ATOM 5118 O O . THR B 1 302 ? 10.68 -11.867 -23.797 1 96.56 302 THR B O 1
ATOM 5121 N N . LEU B 1 303 ? 9.812 -11.383 -21.781 1 97.75 303 LEU B N 1
ATOM 5122 C CA . LEU B 1 303 ? 9.586 -12.766 -21.359 1 97.75 303 LEU B CA 1
ATOM 5123 C C . LEU B 1 303 ? 8.141 -13.172 -21.609 1 97.75 303 LEU B C 1
ATOM 5125 O O . LEU B 1 303 ? 7.254 -12.883 -20.812 1 97.75 303 LEU B O 1
ATOM 5129 N N . ALA B 1 304 ? 7.938 -13.812 -22.719 1 97.31 304 ALA B N 1
ATOM 5130 C CA . ALA B 1 304 ? 6.617 -14.305 -23.109 1 97.31 304 ALA B CA 1
ATOM 5131 C C . ALA B 1 304 ? 6.391 -15.727 -22.609 1 97.31 304 ALA B C 1
ATOM 5133 O O . ALA B 1 304 ? 7.168 -16.641 -22.922 1 97.31 304 ALA B O 1
ATOM 5134 N N . LEU B 1 305 ? 5.293 -15.922 -21.891 1 97.25 305 LEU B N 1
ATOM 5135 C CA . LEU B 1 305 ? 5.031 -17.234 -21.312 1 97.25 305 LEU B CA 1
ATOM 5136 C C . LEU B 1 305 ? 4.152 -18.062 -22.25 1 97.25 305 LEU B C 1
ATOM 5138 O O . LEU B 1 305 ? 4.012 -19.281 -22.062 1 97.25 305 LEU B O 1
ATOM 5142 N N . ASN B 1 306 ? 3.555 -17.469 -23.234 1 95.38 306 ASN B N 1
ATOM 5143 C CA . ASN B 1 306 ? 2.797 -18.125 -24.297 1 95.38 306 ASN B CA 1
ATOM 5144 C C . ASN B 1 306 ? 1.677 -19 -23.719 1 95.38 306 ASN B C 1
ATOM 5146 O O . ASN B 1 306 ? 1.538 -20.156 -24.094 1 95.38 306 ASN B O 1
ATOM 5150 N N . CYS B 1 307 ? 0.948 -18.5 -22.781 1 95.56 307 CYS B N 1
ATOM 5151 C CA . CYS B 1 307 ? -0.191 -19.156 -22.156 1 95.56 307 CYS B CA 1
ATOM 5152 C C . CYS B 1 307 ? -1.271 -18.156 -21.797 1 95.56 307 CYS B C 1
ATOM 5154 O O . CYS B 1 307 ? -1.535 -17.906 -20.609 1 95.56 307 CYS B O 1
ATOM 5156 N N . PRO B 1 308 ? -1.871 -17.594 -22.844 1 94.06 308 PRO B N 1
ATOM 5157 C CA . PRO B 1 308 ? -2.908 -16.609 -22.547 1 94.06 308 PRO B CA 1
ATOM 5158 C C . PRO B 1 308 ? -4.035 -17.172 -21.672 1 94.06 308 PRO B C 1
ATOM 5160 O O . PRO B 1 308 ? -4.496 -18.297 -21.906 1 94.06 308 PRO B O 1
ATOM 5163 N N . ARG B 1 309 ? -4.332 -16.422 -20.641 1 93.19 309 ARG B N 1
ATOM 5164 C CA . ARG B 1 309 ? -5.398 -16.781 -19.703 1 93.19 309 ARG B CA 1
ATOM 5165 C C . ARG B 1 309 ? -6.188 -15.547 -19.281 1 93.19 309 ARG B C 1
ATOM 5167 O O . ARG B 1 309 ? -5.773 -14.414 -19.562 1 93.19 309 ARG B O 1
ATOM 5174 N N . GLU B 1 310 ? -7.328 -15.891 -18.625 1 95.5 310 GLU B N 1
ATOM 5175 C CA . GLU B 1 310 ? -8.109 -14.797 -18.031 1 95.5 310 GLU B CA 1
ATOM 5176 C C . GLU B 1 310 ? -7.289 -14.031 -17 1 95.5 310 GLU B C 1
ATOM 5178 O O . GLU B 1 310 ? -6.492 -14.617 -16.266 1 95.5 310 GLU B O 1
ATOM 5183 N N . HIS B 1 311 ? -7.57 -12.742 -16.859 1 97.19 311 HIS B N 1
ATOM 5184 C CA . HIS B 1 311 ? -6.828 -11.781 -16.031 1 97.19 311 HIS B CA 1
ATOM 5185 C C . HIS B 1 311 ? -6.688 -12.273 -14.602 1 97.19 311 HIS B C 1
ATOM 5187 O O . HIS B 1 311 ? -5.59 -12.281 -14.047 1 97.19 311 HIS B O 1
ATOM 5193 N N . HIS B 1 312 ? -7.797 -12.789 -14.078 1 97.62 312 HIS B N 1
ATOM 5194 C CA . HIS B 1 312 ? -7.832 -13.078 -12.648 1 97.62 312 HIS B CA 1
ATOM 5195 C C . HIS B 1 312 ? -7.051 -14.352 -12.336 1 97.62 312 HIS B C 1
ATOM 5197 O O . HIS B 1 312 ? -6.73 -14.617 -11.172 1 97.62 312 HIS B O 1
ATOM 5203 N N . LEU B 1 313 ? -6.691 -15.164 -13.32 1 98.19 313 LEU B N 1
ATOM 5204 C CA . LEU B 1 313 ? -5.957 -16.406 -13.117 1 98.19 313 LEU B CA 1
ATOM 5205 C C . LEU B 1 313 ? -4.477 -16.219 -13.43 1 98.19 313 LEU B C 1
ATOM 5207 O O . LEU B 1 313 ? -3.645 -17.047 -13.039 1 98.19 313 LEU B O 1
ATOM 5211 N N . ALA B 1 314 ? -4.129 -15.102 -14.031 1 98.31 314 ALA B N 1
ATOM 5212 C CA . ALA B 1 314 ? -2.807 -14.828 -14.586 1 98.31 314 ALA B CA 1
ATOM 5213 C C . ALA B 1 314 ? -1.733 -14.875 -13.5 1 98.31 314 ALA B C 1
ATOM 5215 O O . ALA B 1 314 ? -0.616 -15.336 -13.75 1 98.31 314 ALA B O 1
ATOM 5216 N N . PRO B 1 315 ? -2.031 -14.391 -12.273 1 98.56 315 PRO B N 1
ATOM 5217 C CA . PRO B 1 315 ? -1.001 -14.359 -11.234 1 98.56 315 PRO B CA 1
ATOM 5218 C C . PRO B 1 315 ? -0.385 -15.734 -10.969 1 98.56 315 PRO B C 1
ATOM 5220 O O . PRO B 1 315 ? 0.797 -15.836 -10.633 1 98.56 315 PRO B O 1
ATOM 5223 N N . LEU B 1 316 ? -1.132 -16.828 -11.148 1 98 316 LEU B N 1
ATOM 5224 C CA . LEU B 1 316 ? -0.687 -18.172 -10.828 1 98 316 LEU B CA 1
ATOM 5225 C C . LEU B 1 316 ? 0.498 -18.578 -11.695 1 98 316 LEU B C 1
ATOM 5227 O O . LEU B 1 316 ? 1.345 -19.375 -11.266 1 98 316 LEU B O 1
ATOM 5231 N N . LEU B 1 317 ? 0.563 -18.016 -12.867 1 98.12 317 LEU B N 1
ATOM 5232 C CA . LEU B 1 317 ? 1.659 -18.359 -13.766 1 98.12 317 LEU B CA 1
ATOM 5233 C C . LEU B 1 317 ? 2.766 -17.312 -13.703 1 98.12 317 LEU B C 1
ATOM 5235 O O . LEU B 1 317 ? 3.949 -17.656 -13.664 1 98.12 317 LEU B O 1
ATOM 5239 N N . LEU B 1 318 ? 2.371 -16.062 -13.711 1 98.75 318 LEU B N 1
ATOM 5240 C CA . LEU B 1 318 ? 3.334 -14.969 -13.789 1 98.75 318 LEU B CA 1
ATOM 5241 C C . LEU B 1 318 ? 4.262 -14.977 -12.578 1 98.75 318 LEU B C 1
ATOM 5243 O O . LEU B 1 318 ? 5.434 -14.602 -12.688 1 98.75 318 LEU B O 1
ATOM 5247 N N . ILE B 1 319 ? 3.748 -15.469 -11.461 1 98.75 319 ILE B N 1
ATOM 5248 C CA . ILE B 1 319 ? 4.512 -15.414 -10.219 1 98.75 319 ILE B CA 1
ATOM 5249 C C . ILE B 1 319 ? 5.707 -16.359 -10.305 1 98.75 319 ILE B C 1
ATOM 5251 O O . ILE B 1 319 ? 6.746 -16.125 -9.688 1 98.75 319 ILE B O 1
ATOM 5255 N N . VAL B 1 320 ? 5.59 -17.406 -11.086 1 98.75 320 VAL B N 1
ATOM 5256 C CA . VAL B 1 320 ? 6.664 -18.391 -11.211 1 98.75 320 VAL B CA 1
ATOM 5257 C C . VAL B 1 320 ? 7.918 -17.719 -11.758 1 98.75 320 VAL B C 1
ATOM 5259 O O . VAL B 1 320 ? 9.016 -17.906 -11.242 1 98.75 320 VAL B O 1
ATOM 5262 N N . SER B 1 321 ? 7.781 -16.906 -12.758 1 98.81 321 SER B N 1
ATOM 5263 C CA . SER B 1 321 ? 8.898 -16.172 -13.352 1 98.81 321 SER B CA 1
ATOM 5264 C C . SER B 1 321 ? 9.516 -15.195 -12.352 1 98.81 321 SER B C 1
ATOM 5266 O O . SER B 1 321 ? 10.734 -15.055 -12.297 1 98.81 321 SER B O 1
ATOM 5268 N N . VAL B 1 322 ? 8.672 -14.539 -11.609 1 98.81 322 VAL B N 1
ATOM 5269 C CA . VAL B 1 322 ? 9.141 -13.578 -10.617 1 98.81 322 VAL B CA 1
ATOM 5270 C C . VAL B 1 322 ? 10 -14.289 -9.57 1 98.81 322 VAL B C 1
ATOM 5272 O O . VAL B 1 322 ? 11.078 -13.805 -9.211 1 98.81 322 VAL B O 1
ATOM 5275 N N . GLN B 1 323 ? 9.516 -15.453 -9.117 1 98.62 323 GLN B N 1
ATOM 5276 C CA . GLN B 1 323 ? 10.258 -16.234 -8.141 1 98.62 323 GLN B CA 1
ATOM 5277 C C . GLN B 1 323 ? 11.617 -16.656 -8.695 1 98.62 323 GLN B C 1
ATOM 5279 O O . GLN B 1 323 ? 12.633 -16.531 -8.016 1 98.62 323 GLN B O 1
ATOM 5284 N N . MET B 1 324 ? 11.641 -17.078 -9.906 1 98.75 324 MET B N 1
ATOM 5285 C CA . MET B 1 324 ? 12.875 -17.531 -10.555 1 98.75 324 MET B CA 1
ATOM 5286 C C . MET B 1 324 ? 13.844 -16.359 -10.727 1 98.75 324 MET B C 1
ATOM 5288 O O . MET B 1 324 ? 15.039 -16.5 -10.453 1 98.75 324 MET B O 1
ATOM 5292 N N . LEU B 1 325 ? 13.336 -15.281 -11.188 1 98.81 325 LEU B N 1
ATOM 5293 C CA . LEU B 1 325 ? 14.164 -14.094 -11.375 1 98.81 325 LEU B CA 1
ATOM 5294 C C . LEU B 1 325 ? 14.836 -13.688 -10.07 1 98.81 325 LEU B C 1
ATOM 5296 O O . LEU B 1 325 ? 16.031 -13.352 -10.055 1 98.81 325 LEU B O 1
ATOM 5300 N N . ALA B 1 326 ? 14.086 -13.719 -9.008 1 98.5 326 ALA B N 1
ATOM 5301 C CA . ALA B 1 326 ? 14.633 -13.344 -7.703 1 98.5 326 ALA B CA 1
ATOM 5302 C C . ALA B 1 326 ? 15.766 -14.273 -7.297 1 98.5 326 ALA B C 1
ATOM 5304 O O . ALA B 1 326 ? 16.859 -13.82 -6.941 1 98.5 326 ALA B O 1
ATOM 5305 N N . TRP B 1 327 ? 15.539 -15.57 -7.391 1 97.94 327 TRP B N 1
ATOM 5306 C CA . TRP B 1 327 ? 16.516 -16.562 -6.977 1 97.94 327 TRP B CA 1
ATOM 5307 C C . TRP B 1 327 ? 17.781 -16.469 -7.824 1 97.94 327 TRP B C 1
ATOM 5309 O O . TRP B 1 327 ? 18.891 -16.438 -7.293 1 97.94 327 TRP B O 1
ATOM 5319 N N . HIS B 1 328 ? 17.625 -16.422 -9.086 1 98.31 328 HIS B N 1
ATOM 5320 C CA . HIS B 1 328 ? 18.766 -16.438 -9.992 1 98.31 328 HIS B CA 1
ATOM 5321 C C . HIS B 1 328 ? 19.547 -15.125 -9.914 1 98.31 328 HIS B C 1
ATOM 5323 O O . HIS B 1 328 ? 20.781 -15.141 -9.969 1 98.31 328 HIS B O 1
ATOM 5329 N N . THR B 1 329 ? 18.844 -13.992 -9.812 1 98.62 329 THR B N 1
ATOM 5330 C CA . THR B 1 329 ? 19.531 -12.711 -9.688 1 98.62 329 THR B CA 1
ATOM 5331 C C . THR B 1 329 ? 20.375 -12.672 -8.422 1 98.62 329 THR B C 1
ATOM 5333 O O . THR B 1 329 ? 21.5 -12.172 -8.438 1 98.62 329 THR B O 1
ATOM 5336 N N . ALA B 1 330 ? 19.812 -13.195 -7.32 1 97.94 330 ALA B N 1
ATOM 5337 C CA . ALA B 1 330 ? 20.594 -13.289 -6.094 1 97.94 330 ALA B CA 1
ATOM 5338 C C . ALA B 1 330 ? 21.875 -14.102 -6.32 1 97.94 330 ALA B C 1
ATOM 5340 O O . ALA B 1 330 ? 22.953 -13.688 -5.902 1 97.94 330 ALA B O 1
ATOM 5341 N N . GLY B 1 331 ? 21.75 -15.227 -7 1 97.81 331 GLY B N 1
ATOM 5342 C CA . GLY B 1 331 ? 22.906 -16.047 -7.324 1 97.81 331 GLY B CA 1
ATOM 5343 C C . GLY B 1 331 ? 23.922 -15.32 -8.188 1 97.81 331 GLY B C 1
ATOM 5344 O O . GLY B 1 331 ? 25.125 -15.398 -7.934 1 97.81 331 GLY B O 1
ATOM 5345 N N . LEU B 1 332 ? 23.422 -14.672 -9.195 1 98.19 332 LEU B N 1
ATOM 5346 C CA . LEU B 1 332 ? 24.281 -13.922 -10.094 1 98.19 332 LEU B CA 1
ATOM 5347 C C . LEU B 1 332 ? 25.062 -12.852 -9.336 1 98.19 332 LEU B C 1
ATOM 5349 O O . LEU B 1 332 ? 26.203 -12.523 -9.711 1 98.19 332 LEU B O 1
ATOM 5353 N N . LYS B 1 333 ? 24.516 -12.359 -8.281 1 97.5 333 LYS B N 1
ATOM 5354 C CA . LYS B 1 333 ? 25.156 -11.312 -7.492 1 97.5 333 LYS B CA 1
ATOM 5355 C C . LYS B 1 333 ? 26 -11.898 -6.375 1 97.5 333 LYS B C 1
ATOM 5357 O O . LYS B 1 333 ? 26.547 -11.164 -5.547 1 97.5 333 LYS B O 1
ATOM 5362 N N . GLY B 1 334 ? 26.047 -13.219 -6.27 1 97.19 334 GLY B N 1
ATOM 5363 C CA . GLY B 1 334 ? 26.922 -13.906 -5.332 1 97.19 334 GLY B CA 1
ATOM 5364 C C . GLY B 1 334 ? 26.344 -13.992 -3.932 1 97.19 334 GLY B C 1
ATOM 5365 O O . GLY B 1 334 ? 27.078 -14.195 -2.963 1 97.19 334 GLY B O 1
ATOM 5366 N N . ILE B 1 335 ? 25.109 -13.805 -3.836 1 96.06 335 ILE B N 1
ATOM 5367 C CA . ILE B 1 335 ? 24.453 -13.852 -2.531 1 96.06 335 ILE B CA 1
ATOM 5368 C C . ILE B 1 335 ? 24.172 -15.305 -2.154 1 96.06 335 ILE B C 1
ATOM 5370 O O . ILE B 1 335 ? 23.5 -16.016 -2.908 1 96.06 335 ILE B O 1
ATOM 5374 N N . ASP B 1 336 ? 24.641 -15.719 -1.016 1 93.75 336 ASP B N 1
ATOM 5375 C CA . ASP B 1 336 ? 24.359 -17.047 -0.489 1 93.75 336 ASP B CA 1
ATOM 5376 C C . ASP B 1 336 ? 23.094 -17.047 0.382 1 93.75 336 ASP B C 1
ATOM 5378 O O . ASP B 1 336 ? 23.172 -16.719 1.569 1 93.75 336 ASP B O 1
ATOM 5382 N N . LEU B 1 337 ? 22.031 -17.5 -0.16 1 93.12 337 LEU B N 1
ATOM 5383 C CA . LEU B 1 337 ? 20.719 -17.422 0.498 1 93.12 337 LEU B CA 1
ATOM 5384 C C . LEU B 1 337 ? 20.609 -18.453 1.614 1 93.12 337 LEU B C 1
ATOM 5386 O O . LEU B 1 337 ? 19.672 -18.422 2.402 1 93.12 337 LEU B O 1
ATOM 5390 N N . ALA B 1 338 ? 21.531 -19.25 1.702 1 89.44 338 ALA B N 1
ATOM 5391 C CA . ALA B 1 338 ? 21.547 -20.203 2.805 1 89.44 338 ALA B CA 1
ATOM 5392 C C . ALA B 1 338 ? 22.047 -19.547 4.09 1 89.44 338 ALA B C 1
ATOM 5394 O O . ALA B 1 338 ? 21.859 -20.094 5.184 1 89.44 338 ALA B O 1
ATOM 5395 N N . LYS B 1 339 ? 22.703 -18.453 3.914 1 87.19 339 LYS B N 1
ATOM 5396 C CA . LYS B 1 339 ? 23.203 -17.703 5.07 1 87.19 339 LYS B CA 1
ATOM 5397 C C . LYS B 1 339 ? 22.203 -16.641 5.516 1 87.19 339 LYS B C 1
ATOM 5399 O O . LYS B 1 339 ? 21.891 -15.727 4.75 1 87.19 339 LYS B O 1
ATOM 5404 N N . ARG B 1 340 ? 21.844 -16.781 6.727 1 82.81 340 ARG B N 1
ATOM 5405 C CA . ARG B 1 340 ? 20.922 -15.797 7.277 1 82.81 340 ARG B CA 1
ATOM 5406 C C . ARG B 1 340 ? 21.672 -14.562 7.758 1 82.81 340 ARG B C 1
ATOM 5408 O O . ARG B 1 340 ? 22.703 -14.672 8.414 1 82.81 340 ARG B O 1
ATOM 5415 N N . ILE B 1 341 ? 21.125 -13.461 7.43 1 83.44 341 ILE B N 1
ATOM 5416 C CA . ILE B 1 341 ? 21.766 -12.211 7.832 1 83.44 341 ILE B CA 1
ATOM 5417 C C . ILE B 1 341 ? 21.219 -11.758 9.18 1 83.44 341 ILE B C 1
ATOM 5419 O O . ILE B 1 341 ? 21.922 -11.133 9.969 1 83.44 341 ILE B O 1
ATOM 5423 N N . PHE B 1 342 ? 20 -11.969 9.445 1 88.81 342 PHE B N 1
ATOM 5424 C CA . PHE B 1 342 ? 19.344 -11.711 10.719 1 88.81 342 PHE B CA 1
ATOM 5425 C C . PHE B 1 342 ? 18.75 -13 11.289 1 88.81 342 PHE B C 1
ATOM 5427 O O . PHE B 1 342 ? 17.641 -13.398 10.93 1 88.81 342 PHE B O 1
ATOM 5434 N N . ASP B 1 343 ? 19.391 -13.586 12.203 1 83.81 343 ASP B N 1
ATOM 5435 C CA . ASP B 1 343 ? 19.016 -14.938 12.609 1 83.81 343 ASP B CA 1
ATOM 5436 C C . ASP B 1 343 ? 18.156 -14.914 13.875 1 83.81 343 ASP B C 1
ATOM 5438 O O . ASP B 1 343 ? 17.484 -15.891 14.188 1 83.81 343 ASP B O 1
ATOM 5442 N N . ASP B 1 344 ? 18.156 -13.758 14.5 1 89.81 344 ASP B N 1
ATOM 5443 C CA . ASP B 1 344 ? 17.422 -13.719 15.766 1 89.81 344 ASP B CA 1
ATOM 5444 C C . ASP B 1 344 ? 16.328 -12.664 15.727 1 89.81 344 ASP B C 1
ATOM 5446 O O . ASP B 1 344 ? 15.797 -12.273 16.766 1 89.81 344 ASP B O 1
ATOM 5450 N N . PHE B 1 345 ? 16 -12.25 14.586 1 90.56 345 PHE B N 1
ATOM 5451 C CA . PHE B 1 345 ? 15.062 -11.148 14.406 1 90.56 345 PHE B CA 1
ATOM 5452 C C . PHE B 1 345 ? 13.727 -11.469 15.055 1 90.56 345 PHE B C 1
ATOM 5454 O O . PHE B 1 345 ? 13.234 -10.703 15.891 1 90.56 345 PHE B O 1
ATOM 5461 N N . ASP B 1 346 ? 13.18 -12.633 14.773 1 86.62 346 ASP B N 1
ATOM 5462 C CA . ASP B 1 346 ? 11.852 -13.016 15.25 1 86.62 346 ASP B CA 1
ATOM 5463 C C . ASP B 1 346 ? 11.836 -13.195 16.766 1 86.62 346 ASP B C 1
ATOM 5465 O O . ASP B 1 346 ? 10.844 -12.875 17.422 1 86.62 346 ASP B O 1
ATOM 5469 N N . ARG B 1 347 ? 12.859 -13.656 17.188 1 87.38 347 ARG B N 1
ATOM 5470 C CA . ARG B 1 347 ? 12.961 -13.859 18.641 1 87.38 347 ARG B CA 1
ATOM 5471 C C . ARG B 1 347 ? 13.07 -12.523 19.375 1 87.38 347 ARG B C 1
ATOM 5473 O O . ARG B 1 347 ? 12.352 -12.289 20.344 1 87.38 347 ARG B O 1
ATOM 5480 N N . VAL B 1 348 ? 13.859 -11.664 18.812 1 89.19 348 VAL B N 1
ATOM 5481 C CA . VAL B 1 348 ? 14.133 -10.391 19.484 1 89.19 348 VAL B CA 1
ATOM 5482 C C . VAL B 1 348 ? 12.914 -9.477 19.375 1 89.19 348 VAL B C 1
ATOM 5484 O O . VAL B 1 348 ? 12.531 -8.82 20.344 1 89.19 348 VAL B O 1
ATOM 5487 N N . LEU B 1 349 ? 12.258 -9.547 18.25 1 90.88 349 LEU B N 1
ATOM 5488 C CA . LEU B 1 349 ? 11.156 -8.617 18.016 1 90.88 349 LEU B CA 1
ATOM 5489 C C . LEU B 1 349 ? 9.812 -9.289 18.25 1 90.88 349 LEU B C 1
ATOM 5491 O O . LEU B 1 349 ? 8.766 -8.656 18.094 1 90.88 349 LEU B O 1
ATOM 5495 N N . LYS B 1 350 ? 9.812 -10.562 18.672 1 85.69 350 LYS B N 1
ATOM 5496 C CA . LYS B 1 350 ? 8.633 -11.328 19.062 1 85.69 350 LYS B CA 1
ATOM 5497 C C . LYS B 1 350 ? 7.582 -11.305 17.953 1 85.69 350 LYS B C 1
ATOM 5499 O O . LYS B 1 350 ? 6.398 -11.086 18.203 1 85.69 350 LYS B O 1
ATOM 5504 N N . SER B 1 351 ? 8.062 -11.5 16.719 1 83.25 351 SER B N 1
ATOM 5505 C CA . SER B 1 351 ? 7.168 -11.469 15.57 1 83.25 351 SER B CA 1
ATOM 5506 C C . SER B 1 351 ? 6.547 -12.836 15.312 1 83.25 351 SER B C 1
ATOM 5508 O O . SER B 1 351 ? 5.52 -12.938 14.641 1 83.25 351 SER B O 1
ATOM 5510 N N . LYS B 1 352 ? 7.156 -13.898 15.758 1 82.56 352 LYS B N 1
ATOM 5511 C CA . LYS B 1 352 ? 6.629 -15.258 15.625 1 82.56 352 LYS B CA 1
ATOM 5512 C C . LYS B 1 352 ? 6.484 -15.93 16.984 1 82.56 352 LYS B C 1
ATOM 5514 O O . LYS B 1 352 ? 7.27 -15.672 17.906 1 82.56 352 LYS B O 1
ATOM 5519 N N . ILE B 1 353 ? 5.402 -16.703 17.062 1 82.56 353 ILE B N 1
ATOM 5520 C CA . ILE B 1 353 ? 5.172 -17.438 18.297 1 82.56 353 ILE B CA 1
ATOM 5521 C C . ILE B 1 353 ? 5.793 -18.828 18.203 1 82.56 353 ILE B C 1
ATOM 5523 O O . ILE B 1 353 ? 5.723 -19.469 17.141 1 82.56 353 ILE B O 1
#

pLDDT: mean 95.77, std 3.81, range [68.69, 98.88]

Organism: Klebsiella variicola (NCBI:txid244366)

Sequence (706 aa):
MRPTMMTYISEEPACLAQILRGYRQKLAAIETFARQHPVRRILLLATGSSLNAALCARYFFEQRFGVLVDIKEPYNFTHYEAIDPHTDLVVAISQSGKSASTLEAMRKVQASGLPVFALTSDPQSPIARACDGVLDINTGIESVGFVTRGFSATVLNLLLIALIIARQQGKVSEVEEQHYLAEFQRLVAAIPDVIARTSRFIDRYSETLRSGERFVATGYGALVGVAKEFETKFTETVRVPSSGFELEAYMHGPYLEANARHVMLFIEDAPDARTRALRDYMAPSIARAFTLTLSDDEDAQTLALNCPREHHLAPLLLIVSVQMLAWHTAGLKGIDLAKRIFDDFDRVLKSKIMRPTMMTYISEEPACLAQILRGYRQKLAAIETFARQHPVRRILLLATGSSLNAALCARYFFEQRFGVLVDIKEPYNFTHYEAIDPHTDLVVAISQSGKSASTLEAMRKVQASGLPVFALTSDPQSPIARACDGVLDINTGIESVGFVTRGFSATVLNLLLIALIIARQQGKVSEVEEQHYLAEFQRLVAAIPDVIARTSRFIDRYSETLRSGERFVATGYGALVGVAKEFETKFTETVRVPSSGFELEAYMHGPYLEANARHVMLFIEDAPDARTRALRDYMAPSIARAFTLTLSDDEDAQTLALNCPREHHLAPLLLIVSVQMLAWHTAGLKGIDLAKRIFDDFDRVLKSKI